Protein AF-D1VXK3-F1 (afdb_monomer_lite)

Sequence (693 aa):
MTGFVSDIRTRTFGIEIEMCNVERSKVELPEGYSWSKEENIFNTDGSSNRNFGGEVNTPPLHLCTKDLHELKDLYESMVNAGGKLKWSIDTHVHIYAGDLSVEQLRKVFLFFYVCYPYFKKYAHISDCDELTFNCQPLPAEKYYKGVLNAKTFDDIRELFTNQSKEGFIRHAVNISALFKTKTIEFRMFHATDDFYKAMNCVYSAYRIFYYAVNHDLSDFKNISSYKDFKAVTKLKYNVPKELVPLLYQGNPYSAIETFMTNPLPYNSKQASALYEAVKKNGYKEISIVNGFMYYYELFFYEKLCVSIYSQDPYCHLLYLIANGFTTLTYKNKLAWLEYYNDKTIKRQFSLALYAASLQKFFMSKSARNHAIFEALKVKAKESIEKTEKANDRLLRMLTTCEYHVGTLQDAINCKQVIFFNYGKDKKQKRTFKLIQENSDLDMDFSVSKNEYYDLVESLPNETFFYFISNSPFLSNMYKLAMFKTSAGDRRSAGRFLYCNKPSATSEVSTFYKGNHIEVNEIVPPDDLEINNPKNLKVVRVSPDYLYCLQKKYINKVDMVSRCTYAFVVMYDKYTLGGFGFTLPQHKGYDLFQLTDFCTNNAIPRLSKLILFCIQTSVVQKELSRRMHKLVEKVISCAYTHKPVSMKYRGVYTKVKDHCTSSYLAYEGMLGKFSNNKEVIDKYQSLLKNGQRK

Foldseek 3Di:
DDLAPPDLQPWWKKKKAWWWFQQPVQADQPPQKDWDPPDWDQHLLRDTDDRTTGIIIHDTDGPDPVRLVNLLSRLVSRVVSPTDFAQLDFMKMWIAALPPDLQLLLLLVLLCQLCVVLLCVQQVQDPLQQLAPLRAHRPDPQLNVQSVPDPDPVSNLVSQADPDPVRGRQHCFRSNVCVPPNTTMRGSHGHDSDSVLSVLVNLLCSLSSNLRSRDDSVVSNPQPDSVSVCVSSVRDDGHDHRGFHFQQQAFSLDPVRRRGHAFDDDDLVLLVLVLVVCVVVVAQEEEEEDNDPCPSVLSCLVRHAYEYADQQVLSVVLLCLLQVVDAKQFADPCNLLNVQCPRDSLLRSLSLVVLLVLLVLVVDPDPVSVVVNVVCSVCVNVSSVVSSVVCPSVSVSSNPHNYHHDDPVVCLVPHAHYEYTDYDPPSSVSSSVVRVVGIPDDDDRDGDGYRRVCVLVPRPPSHKYKYKHQDPPNVQWDFSEFEDDLLPPPRGPTITITINDDDPDDYHYDDDPRVPPDQPADADAQPDDDQDQVQKDKDWDALVNLLVVCVVAVPRDNDADRAPTWIWIGGNRHTFWIWHWHQDPDPPARIETRDTGTHPHNHPLSLLLRLLVCQEPVVQVVVCVVVVHRHWKYKYKDFDQDPDDPSCPPSWDWDPVPDDNGITMTMHTHNPHHGSNVSSVVVVVVVVVVVPD

InterPro domains:
  IPR022025 Putative amidoligase enzyme [PF12224] (49-194)
  IPR054340 GNAT-like, C-terminal domain, phage-lihe [PF22559] (535-685)
  IPR055146 Phage DNA Adenine Methylase-like domain 2 [PF22556] (239-419)

pLDDT: mean 89.38, std 11.72, range [32.69, 98.62]

Radius of gyration: 30.13 Å; chains: 1; bounding box: 79×62×80 Å

Secondary structure (DSSP, 8-state):
-------GGGS-EEEEEEEEEEEGGG--PPTT-EE-SS--PPPTTS---SSEEEEEEPPPB-SSHHHHHHHHHHHHHHHHTT-B--TT-EEEEEEE-TT--HHHHHHHHHHHHHTHHHHHHHHT--HHHHHSTTSS----HHHHHHHHH--SHHHHHHHHB-SSTTSB---SEEGGGHHHHSEEEEEEEEP-S-HHHHHHHHHHHHHHHHHHHHS-HHHHHT--SHHHHHHHHT--SPPPPPPPPPTT---TT-TTTTTS-------HHHHHHHHHHHHHTT--EEEEES-TTTHHHHHHTTTSEEEEE---HHHHHHHHHHTTS----B-GGGGGGGGG----HHHHHHHHHHHHHHHHHHT---HHHHHHHHHHHHTHHHHHHHHHHHTHHHHHHHTTSEEE---HHHHHHH-SEEEE-----HHHHHHHHHHHTTBS-------PPPP-TTTTTTS-TT-EEEEEES-S--TTSEEEEEE--TT--TT---EEEEESS--S---EEE-----------BPPPTT-----TTTEEEEEE-HHHHHHHHHHH--S-S-----SEEEEEEETTEEEEEEEEES-SSTT-SEEEEEEEE-SS--TTHHHHHHHHHTBHHHHHHHHHHHTS---EEEEEE--SSSS-TTTBTTBEE-GGG--SS-EEEEEETT-BSSHHHHHHHHHHHHHHHS--

Organism: NCBI:txid679189

Structure (mmCIF, N/CA/C/O backbone):
data_AF-D1VXK3-F1
#
_entry.id   AF-D1VXK3-F1
#
loop_
_atom_site.group_PDB
_atom_site.id
_atom_site.type_symbol
_atom_site.label_atom_id
_atom_site.label_alt_id
_atom_site.label_comp_id
_atom_site.label_asym_id
_atom_site.label_entity_id
_atom_site.label_seq_id
_atom_site.pdbx_PDB_ins_code
_atom_site.Cartn_x
_atom_site.Cartn_y
_atom_site.Cartn_z
_atom_site.occupancy
_atom_site.B_iso_or_equiv
_atom_site.auth_seq_id
_atom_site.auth_comp_id
_atom_site.auth_asym_id
_atom_site.auth_atom_id
_atom_site.pdbx_PDB_model_num
ATOM 1 N N . MET A 1 1 ? 34.524 -3.530 -35.941 1.00 33.97 1 MET A N 1
ATOM 2 C CA . MET A 1 1 ? 33.715 -4.510 -36.697 1.00 33.97 1 MET A CA 1
ATOM 3 C C . MET A 1 1 ? 32.268 -4.333 -36.284 1.00 33.97 1 MET A C 1
ATOM 5 O O . MET A 1 1 ? 31.998 -4.074 -35.121 1.00 33.97 1 MET A O 1
ATOM 9 N N . THR A 1 2 ? 31.396 -4.294 -37.278 1.00 42.25 2 THR A N 1
ATOM 10 C CA . THR A 1 2 ? 30.091 -3.626 -37.330 1.00 42.25 2 THR A CA 1
ATOM 11 C C . THR A 1 2 ? 29.049 -4.225 -36.385 1.00 42.25 2 THR A C 1
ATOM 13 O O . THR A 1 2 ? 28.676 -5.383 -36.537 1.00 42.25 2 THR A O 1
ATOM 16 N N . GLY A 1 3 ? 28.562 -3.407 -35.443 1.00 52.66 3 GLY A N 1
ATOM 17 C CA . GLY A 1 3 ? 27.572 -3.733 -34.404 1.00 52.66 3 GLY A CA 1
ATOM 18 C C . GLY A 1 3 ? 26.135 -3.931 -34.897 1.00 52.66 3 GLY A C 1
ATOM 19 O O . GLY A 1 3 ? 25.198 -3.508 -34.224 1.00 52.66 3 GLY A O 1
ATOM 20 N N . PHE A 1 4 ? 25.972 -4.557 -36.061 1.00 60.94 4 PHE A N 1
ATOM 21 C CA . PHE A 1 4 ? 24.679 -4.944 -36.611 1.00 60.94 4 PHE A CA 1
ATOM 22 C C . PHE A 1 4 ? 24.301 -6.331 -36.088 1.00 60.94 4 PHE A C 1
ATOM 24 O O . PHE A 1 4 ? 25.024 -7.305 -36.301 1.00 60.94 4 PHE A O 1
ATOM 31 N N . VAL A 1 5 ? 23.165 -6.432 -35.403 1.00 70.75 5 VAL A N 1
ATOM 32 C CA . VAL A 1 5 ? 22.587 -7.725 -35.024 1.00 70.75 5 VAL A CA 1
ATOM 33 C C . VAL A 1 5 ? 21.806 -8.226 -36.234 1.00 70.75 5 VAL A C 1
ATOM 35 O O . VAL A 1 5 ? 20.740 -7.695 -36.533 1.00 70.75 5 VAL A O 1
ATOM 38 N N . SER A 1 6 ? 22.350 -9.213 -36.950 1.00 67.38 6 SER A N 1
ATOM 39 C CA . SER A 1 6 ? 21.803 -9.670 -38.235 1.00 67.38 6 SER A CA 1
ATOM 40 C C . SER A 1 6 ? 20.575 -10.568 -38.103 1.00 67.38 6 SER A C 1
ATOM 42 O O . SER A 1 6 ? 19.625 -10.397 -38.865 1.00 67.38 6 SER A O 1
ATOM 44 N N . ASP A 1 7 ? 20.544 -11.466 -37.115 1.00 80.69 7 ASP A N 1
ATOM 45 C CA . ASP A 1 7 ? 19.375 -12.297 -36.827 1.00 80.69 7 ASP A CA 1
ATOM 46 C C . ASP A 1 7 ? 19.005 -12.230 -35.348 1.00 80.69 7 ASP A C 1
ATOM 48 O O . ASP A 1 7 ? 19.736 -12.690 -34.476 1.00 80.69 7 ASP A O 1
ATOM 52 N N . ILE A 1 8 ? 17.845 -11.647 -35.060 1.00 84.12 8 ILE A N 1
ATOM 53 C CA . ILE A 1 8 ? 17.323 -11.551 -33.700 1.00 84.12 8 ILE A CA 1
ATOM 54 C C . ILE A 1 8 ? 16.773 -12.889 -33.185 1.00 84.12 8 ILE A C 1
ATOM 56 O O . ILE A 1 8 ? 16.729 -13.114 -31.978 1.00 84.12 8 ILE A O 1
ATOM 60 N N . ARG A 1 9 ? 16.378 -13.796 -34.086 1.00 79.62 9 ARG A N 1
ATOM 61 C CA . ARG A 1 9 ? 15.706 -15.062 -33.743 1.00 79.62 9 ARG A CA 1
ATOM 62 C C . ARG A 1 9 ? 16.635 -16.069 -33.068 1.00 79.62 9 ARG A C 1
ATOM 64 O O . ARG A 1 9 ? 16.156 -17.028 -32.480 1.00 79.62 9 ARG A O 1
ATOM 71 N N . THR A 1 10 ? 17.946 -15.855 -33.155 1.00 85.25 10 THR A N 1
ATOM 72 C CA . THR A 1 10 ? 18.962 -16.697 -32.510 1.00 85.25 10 THR A CA 1
ATOM 73 C C . THR A 1 10 ? 19.152 -16.362 -31.032 1.00 85.25 10 THR A C 1
ATOM 75 O O . THR A 1 10 ? 19.719 -17.169 -30.298 1.00 85.25 10 THR A O 1
ATOM 78 N N . ARG A 1 11 ? 18.674 -15.197 -30.570 1.00 91.94 11 ARG A N 1
ATOM 79 C CA . ARG A 1 11 ? 18.716 -14.825 -29.150 1.00 91.94 11 ARG A CA 1
ATOM 80 C C . ARG A 1 11 ? 17.662 -15.591 -28.372 1.00 91.94 11 ARG A C 1
ATOM 82 O O . ARG A 1 11 ? 16.540 -15.750 -28.850 1.00 91.94 11 ARG A O 1
ATOM 89 N N . THR A 1 12 ? 18.001 -15.973 -27.150 1.00 96.38 12 THR A N 1
ATOM 90 C CA . THR A 1 12 ? 17.040 -16.526 -26.199 1.00 96.38 12 THR A CA 1
ATOM 91 C C . THR A 1 12 ? 16.201 -15.432 -25.550 1.00 96.38 12 THR A C 1
ATOM 93 O O . THR A 1 12 ? 16.617 -14.266 -25.456 1.00 96.38 12 THR A O 1
ATOM 96 N N . PHE A 1 13 ? 15.026 -15.830 -25.076 1.00 97.50 13 PHE A N 1
ATOM 97 C CA . PHE A 1 13 ? 14.182 -15.024 -24.209 1.00 97.50 13 PHE A CA 1
ATOM 98 C C . PHE A 1 13 ? 13.875 -15.769 -22.908 1.00 97.50 13 PHE A C 1
ATOM 100 O O . PHE A 1 13 ? 14.015 -16.981 -22.835 1.00 97.50 13 PHE A O 1
ATOM 107 N N . GLY A 1 14 ? 13.470 -15.047 -21.875 1.00 97.31 14 GLY A N 1
ATOM 108 C CA . GLY A 1 14 ? 12.877 -15.610 -20.666 1.00 97.31 14 GLY A CA 1
ATOM 109 C C . GLY A 1 14 ? 11.604 -14.848 -20.329 1.00 97.31 14 GLY A C 1
ATOM 110 O O . GLY A 1 14 ? 11.419 -13.723 -20.804 1.00 97.31 14 GLY A O 1
ATOM 111 N N . ILE A 1 15 ? 10.730 -15.449 -19.535 1.00 96.94 15 ILE A N 1
ATOM 112 C CA . ILE A 1 15 ? 9.504 -14.806 -19.068 1.00 96.94 15 ILE A CA 1
ATOM 113 C C . ILE A 1 15 ? 9.341 -15.022 -17.562 1.00 96.94 15 ILE A C 1
ATOM 115 O O . ILE A 1 15 ? 9.634 -16.098 -17.040 1.00 96.94 15 ILE A O 1
ATOM 119 N N . GLU A 1 16 ? 8.914 -13.974 -16.869 1.00 96.12 16 GLU A N 1
ATOM 120 C CA . GLU A 1 16 ? 8.480 -14.036 -15.473 1.00 96.12 16 GLU A CA 1
ATOM 121 C C . GLU A 1 16 ? 6.945 -13.963 -15.494 1.00 96.12 16 GLU A C 1
ATOM 123 O O . GLU A 1 16 ? 6.368 -13.010 -16.033 1.00 96.12 16 GLU A O 1
ATOM 128 N N . ILE A 1 17 ? 6.286 -15.023 -15.012 1.00 95.50 17 ILE A N 1
ATOM 129 C CA . ILE A 1 17 ? 4.828 -15.203 -15.074 1.00 95.50 17 ILE A CA 1
ATOM 130 C C . ILE A 1 17 ? 4.257 -15.071 -13.671 1.00 95.50 17 ILE A C 1
ATOM 132 O O . ILE A 1 17 ? 4.418 -15.959 -12.832 1.00 95.50 17 ILE A O 1
ATOM 136 N N . GLU A 1 18 ? 3.548 -13.978 -13.428 1.00 94.44 18 GLU A N 1
ATOM 137 C CA . GLU A 1 18 ? 2.942 -13.678 -12.139 1.00 94.44 18 GLU A CA 1
ATOM 138 C C . GLU A 1 18 ? 1.441 -14.000 -12.134 1.00 94.44 18 GLU A C 1
ATOM 140 O O . GLU A 1 18 ? 0.684 -13.535 -12.987 1.00 94.44 18 GLU A O 1
ATOM 145 N N . MET A 1 19 ? 0.976 -14.767 -11.141 1.00 94.75 19 MET A N 1
ATOM 146 C CA . MET A 1 19 ? -0.455 -15.020 -10.930 1.00 94.75 19 MET A CA 1
ATOM 147 C C . MET A 1 19 ? -0.826 -15.066 -9.444 1.00 94.75 19 MET A C 1
ATOM 149 O O . MET A 1 19 ? -0.065 -15.504 -8.577 1.00 94.75 19 MET A O 1
ATOM 153 N N . CYS A 1 20 ? -2.048 -14.635 -9.145 1.00 94.56 20 CYS A N 1
ATOM 154 C CA . CYS A 1 20 ? -2.674 -14.725 -7.828 1.00 94.56 20 CYS A CA 1
ATOM 155 C C . CYS A 1 20 ? -3.432 -16.043 -7.679 1.00 94.56 20 CYS A C 1
ATOM 157 O O . CYS A 1 20 ? -3.811 -16.648 -8.675 1.00 94.56 20 CYS A O 1
ATOM 159 N N . ASN A 1 21 ? -3.707 -16.457 -6.442 1.00 94.56 21 ASN A N 1
ATOM 160 C CA . ASN A 1 21 ? -4.562 -17.595 -6.079 1.00 94.56 21 ASN A CA 1
ATOM 161 C C . ASN A 1 21 ? -4.109 -18.976 -6.581 1.00 94.56 21 ASN A C 1
ATOM 163 O O . ASN A 1 21 ? -4.690 -19.967 -6.154 1.00 94.56 21 ASN A O 1
ATOM 167 N N . VAL A 1 22 ? -3.070 -19.061 -7.416 1.00 95.12 22 VAL A N 1
ATOM 168 C CA . VAL A 1 22 ? -2.519 -20.324 -7.921 1.00 95.12 22 VAL A CA 1
ATOM 169 C C . VAL A 1 22 ? -2.085 -21.204 -6.762 1.00 95.12 22 VAL A C 1
ATOM 171 O O . VAL A 1 22 ? -1.188 -20.824 -6.009 1.00 95.12 22 VAL A O 1
ATOM 174 N N . GLU A 1 23 ? -2.671 -22.387 -6.633 1.00 95.94 23 GLU A N 1
ATOM 175 C CA . GLU A 1 23 ? -2.219 -23.380 -5.666 1.00 95.94 23 GLU A CA 1
ATOM 176 C C . GLU A 1 23 ? -0.917 -24.021 -6.160 1.00 95.94 23 GLU A C 1
ATOM 178 O O . GLU A 1 23 ? -0.921 -24.869 -7.051 1.00 95.94 23 GLU A O 1
ATOM 183 N N . ARG A 1 24 ? 0.222 -23.617 -5.584 1.00 94.56 24 ARG A N 1
ATOM 184 C CA . ARG A 1 24 ? 1.554 -23.969 -6.110 1.00 94.56 24 ARG A CA 1
ATOM 185 C C . ARG A 1 24 ? 1.798 -25.475 -6.209 1.00 94.56 24 ARG A C 1
ATOM 187 O O . ARG A 1 24 ? 2.534 -25.903 -7.086 1.00 94.56 24 ARG A O 1
ATOM 194 N N . SER A 1 25 ? 1.195 -26.268 -5.322 1.00 95.44 25 SER A N 1
ATOM 195 C CA . SER A 1 25 ? 1.302 -27.734 -5.317 1.00 95.44 25 SER A CA 1
ATOM 196 C C . SER A 1 25 ? 0.573 -28.419 -6.472 1.00 95.44 25 SER A C 1
ATOM 198 O O . SER A 1 25 ? 0.797 -29.604 -6.688 1.00 95.44 25 SER A O 1
ATOM 200 N N . LYS A 1 26 ? -0.302 -27.702 -7.185 1.00 97.19 26 LYS A N 1
ATOM 201 C CA . LYS A 1 26 ? -1.046 -28.208 -8.346 1.00 97.19 26 LYS A CA 1
ATOM 202 C C . LYS A 1 26 ? -0.445 -27.775 -9.682 1.00 97.19 26 LYS A C 1
ATOM 204 O O . LYS A 1 26 ? -0.967 -28.162 -10.719 1.00 97.19 26 LYS A O 1
ATOM 209 N N . VAL A 1 27 ? 0.614 -26.965 -9.661 1.00 96.62 27 VAL A N 1
ATOM 210 C CA . VAL A 1 27 ? 1.296 -26.520 -10.877 1.00 96.62 27 VAL A CA 1
ATOM 211 C C . VAL A 1 27 ? 2.404 -27.499 -11.220 1.00 96.62 27 VAL A C 1
ATOM 213 O O . VAL A 1 27 ? 3.293 -27.760 -10.406 1.00 96.62 27 VAL A O 1
ATOM 216 N N . GLU A 1 28 ? 2.371 -27.991 -12.448 1.00 93.06 28 GLU A N 1
ATOM 217 C CA . GLU A 1 28 ? 3.435 -28.798 -13.026 1.00 93.06 28 GLU A CA 1
ATOM 218 C C . GLU A 1 28 ? 4.490 -27.856 -13.611 1.00 93.06 28 GLU A C 1
ATOM 220 O O . GLU A 1 28 ? 4.213 -27.077 -14.520 1.00 93.06 28 GLU A O 1
ATOM 225 N N . LEU A 1 29 ? 5.700 -27.880 -13.045 1.00 94.81 29 LEU A N 1
ATOM 226 C CA . LEU A 1 29 ? 6.818 -27.079 -13.539 1.00 94.81 29 LEU A CA 1
ATOM 227 C C . LEU A 1 29 ? 7.690 -27.929 -14.472 1.00 94.81 29 LEU A C 1
ATOM 229 O O . LEU A 1 29 ? 8.234 -28.936 -14.007 1.00 94.81 29 LEU A O 1
ATOM 233 N N . PRO A 1 30 ? 7.873 -27.526 -15.743 1.00 93.31 30 PRO A N 1
ATOM 234 C CA . PRO A 1 30 ? 8.822 -28.182 -16.635 1.00 93.31 30 PRO A CA 1
ATOM 235 C C . PRO A 1 30 ? 10.271 -28.059 -16.138 1.00 93.31 30 PRO A C 1
ATOM 237 O O . PRO A 1 30 ? 10.593 -27.260 -15.250 1.00 93.31 30 PRO A O 1
ATOM 240 N N . GLU A 1 31 ? 11.177 -28.841 -16.727 1.00 92.38 31 GLU A N 1
ATOM 241 C CA . GLU A 1 31 ? 12.593 -28.825 -16.354 1.00 92.38 31 GLU A CA 1
ATOM 242 C C . GLU A 1 31 ? 13.203 -27.419 -16.509 1.00 92.38 31 GLU A C 1
ATOM 244 O O . GLU A 1 31 ? 13.047 -26.751 -17.528 1.00 92.38 31 GLU A O 1
ATOM 249 N N . GLY A 1 32 ? 13.907 -26.949 -15.475 1.00 93.44 32 GLY A N 1
ATOM 250 C CA . GLY A 1 32 ? 14.551 -25.631 -15.461 1.00 93.44 32 GLY A CA 1
ATOM 251 C C . GLY A 1 32 ? 13.641 -24.461 -15.068 1.00 93.44 32 GLY A C 1
ATOM 252 O O . GLY A 1 32 ? 14.158 -23.383 -14.769 1.00 93.44 32 GLY A O 1
ATOM 253 N N . TYR A 1 33 ? 12.323 -24.659 -14.996 1.00 96.75 33 TYR A N 1
ATOM 254 C CA . TYR A 1 33 ? 11.388 -23.657 -14.482 1.00 96.75 33 TYR A CA 1
ATOM 255 C C . TYR A 1 33 ? 11.409 -23.647 -12.954 1.00 96.75 33 TYR A C 1
ATOM 257 O O . TYR A 1 33 ? 11.640 -24.668 -12.300 1.00 96.75 33 TYR A O 1
ATOM 265 N N . SER A 1 34 ? 11.164 -22.485 -12.347 1.00 95.56 34 SER A N 1
ATOM 266 C CA . SER A 1 34 ? 11.146 -22.392 -10.886 1.00 95.56 34 SER A CA 1
ATOM 267 C C . SER A 1 34 ? 10.248 -21.284 -10.362 1.00 95.56 34 SER A C 1
ATOM 269 O O . SER A 1 34 ? 10.124 -20.223 -10.963 1.00 95.56 34 SER A O 1
ATOM 271 N N . TRP A 1 35 ? 9.660 -21.516 -9.188 1.00 94.62 35 TRP A N 1
ATOM 272 C CA . TRP A 1 35 ? 9.027 -20.450 -8.419 1.00 94.62 35 TRP A CA 1
ATOM 273 C C . TRP A 1 35 ? 10.078 -19.459 -7.919 1.00 94.62 35 TRP A C 1
ATOM 275 O O . TRP A 1 35 ? 11.077 -19.851 -7.301 1.00 94.62 35 TRP A O 1
ATOM 285 N N . SER A 1 36 ? 9.800 -18.172 -8.093 1.00 90.75 36 SER A N 1
ATOM 286 C CA . SER A 1 36 ? 10.584 -17.097 -7.502 1.00 90.75 36 SER A CA 1
ATOM 287 C C . SER A 1 36 ? 10.645 -17.236 -5.981 1.00 90.75 36 SER A C 1
ATOM 289 O O . SER A 1 36 ? 9.646 -17.493 -5.297 1.00 90.75 36 SER A O 1
ATOM 291 N N . LYS A 1 37 ? 11.854 -17.081 -5.436 1.00 85.31 37 LYS A N 1
ATOM 292 C CA . LYS A 1 37 ? 12.107 -17.094 -3.985 1.00 85.31 37 LYS A CA 1
ATOM 293 C C . LYS A 1 37 ? 11.997 -15.702 -3.370 1.00 85.31 37 LYS A C 1
ATOM 295 O O . LYS A 1 37 ? 11.942 -15.585 -2.145 1.00 85.31 37 LYS A O 1
ATOM 300 N N . GLU A 1 38 ? 12.023 -14.669 -4.205 1.00 79.69 38 GLU A N 1
ATOM 301 C CA . GLU A 1 38 ? 12.121 -13.275 -3.779 1.00 79.69 38 GLU A CA 1
ATOM 302 C C . GLU A 1 38 ? 10.772 -12.563 -3.799 1.00 79.69 38 GLU A C 1
ATOM 304 O O . GLU A 1 38 ? 10.562 -11.671 -2.964 1.00 79.69 38 GLU A O 1
ATOM 309 N N . GLU A 1 39 ? 9.882 -12.991 -4.698 1.00 80.81 39 GLU A N 1
ATOM 310 C CA . GLU A 1 39 ? 8.593 -12.357 -4.933 1.00 80.81 39 GLU A CA 1
ATOM 311 C C . GLU A 1 39 ? 7.473 -12.910 -4.055 1.00 80.81 39 GLU A C 1
ATOM 313 O O . GLU A 1 39 ? 7.339 -14.113 -3.800 1.00 80.81 39 GLU A O 1
ATOM 318 N N . ASN A 1 40 ? 6.647 -11.984 -3.569 1.00 81.25 40 ASN A N 1
ATOM 319 C CA . ASN A 1 40 ? 5.506 -12.286 -2.722 1.00 81.25 40 ASN A CA 1
ATOM 320 C C . ASN A 1 40 ? 4.253 -11.596 -3.260 1.00 81.25 40 ASN A C 1
ATOM 322 O O . ASN A 1 40 ? 4.042 -10.403 -3.038 1.00 81.25 40 ASN A O 1
ATOM 326 N N . ILE A 1 41 ? 3.406 -12.373 -3.930 1.00 87.69 41 ILE A N 1
ATOM 327 C CA . ILE A 1 41 ? 2.181 -11.884 -4.557 1.00 87.69 41 ILE A CA 1
ATOM 328 C C . ILE A 1 41 ? 1.017 -11.979 -3.567 1.00 87.69 41 ILE A C 1
ATOM 330 O O . ILE A 1 41 ? 0.766 -13.021 -2.961 1.00 87.69 41 ILE A O 1
ATOM 334 N N . PHE A 1 42 ? 0.285 -10.876 -3.404 1.00 89.00 42 PHE A N 1
ATOM 335 C CA . PHE A 1 42 ? -0.980 -10.874 -2.667 1.00 89.00 42 PHE A CA 1
ATOM 336 C C . PHE A 1 42 ? -2.111 -11.430 -3.535 1.00 89.00 42 PHE A C 1
ATOM 338 O O . PHE A 1 42 ? -2.331 -10.938 -4.639 1.00 89.00 42 PHE A O 1
ATOM 345 N N . ASN A 1 43 ? -2.854 -12.388 -2.995 1.00 91.81 43 ASN A N 1
ATOM 346 C CA . ASN A 1 43 ? -4.036 -13.001 -3.591 1.00 91.81 43 ASN A CA 1
ATOM 347 C C . ASN A 1 43 ? -5.196 -12.012 -3.735 1.00 91.81 43 ASN A C 1
ATOM 349 O O . ASN A 1 43 ? -5.210 -10.944 -3.119 1.00 91.81 43 ASN A O 1
ATOM 353 N N . THR A 1 44 ? -6.212 -12.383 -4.512 1.00 92.12 44 THR A N 1
ATOM 354 C CA . THR A 1 44 ? -7.374 -11.519 -4.786 1.00 92.12 44 THR A CA 1
ATOM 355 C C . THR A 1 44 ? -8.210 -11.222 -3.540 1.00 92.12 44 THR A C 1
ATOM 357 O O . THR A 1 44 ? -8.911 -10.221 -3.528 1.00 92.12 44 THR A O 1
ATOM 360 N N . ASP A 1 45 ? -8.089 -12.018 -2.473 1.00 88.38 45 ASP A N 1
ATOM 361 C CA . ASP A 1 45 ? -8.699 -11.799 -1.148 1.00 88.38 45 ASP A CA 1
ATOM 362 C C . ASP A 1 45 ? -7.835 -10.916 -0.209 1.00 88.38 45 ASP A C 1
ATOM 364 O O . ASP A 1 45 ? -8.148 -10.727 0.973 1.00 88.38 45 ASP A O 1
ATOM 368 N N . GLY A 1 46 ? -6.706 -10.397 -0.708 1.00 87.38 46 GLY A N 1
ATOM 369 C CA . GLY A 1 46 ? -5.728 -9.613 0.050 1.00 87.38 46 GLY A CA 1
ATOM 370 C C . GLY A 1 46 ? -4.827 -10.444 0.974 1.00 87.38 46 GLY A C 1
ATOM 371 O O . GLY A 1 46 ? -4.050 -9.880 1.750 1.00 87.38 46 GLY A O 1
ATOM 372 N N . SER A 1 47 ? -4.915 -11.778 0.946 1.00 86.50 47 SER A N 1
ATOM 373 C CA . SER A 1 47 ? -4.003 -12.658 1.683 1.00 86.50 47 SER A CA 1
ATOM 374 C C . SER A 1 47 ? -2.669 -12.836 0.953 1.00 86.50 47 SER A C 1
ATOM 376 O O . SER A 1 47 ? -2.557 -12.629 -0.247 1.00 86.50 47 SER A O 1
ATOM 378 N N . SER A 1 48 ? -1.631 -13.237 1.681 1.00 85.50 48 SER A N 1
ATOM 379 C CA . SER A 1 48 ? -0.343 -13.637 1.111 1.00 85.50 48 SER A CA 1
ATOM 380 C C . SER A 1 48 ? 0.187 -14.802 1.941 1.00 85.50 48 SER A C 1
ATOM 382 O O . SER A 1 48 ? 0.187 -14.748 3.177 1.00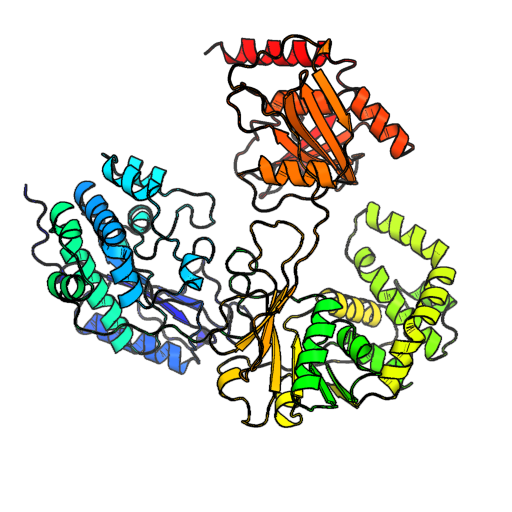 85.50 48 SER A O 1
ATOM 384 N N . ASN A 1 49 ? 0.555 -15.891 1.271 1.00 84.12 49 ASN A N 1
ATOM 385 C CA . ASN A 1 49 ? 1.106 -17.090 1.890 1.00 84.12 49 ASN A CA 1
ATOM 386 C C . ASN A 1 49 ? 1.955 -17.865 0.864 1.00 84.12 49 ASN A C 1
ATOM 388 O O . ASN A 1 49 ? 1.991 -17.511 -0.306 1.00 84.12 49 ASN A O 1
ATOM 392 N N . ARG A 1 50 ? 2.666 -18.909 1.307 1.00 84.06 50 ARG A N 1
ATOM 393 C CA . ARG A 1 50 ? 3.583 -19.674 0.440 1.00 84.06 50 ARG A CA 1
ATOM 394 C C . ARG A 1 50 ? 2.903 -20.741 -0.420 1.00 84.06 50 ARG A C 1
ATOM 396 O O . ARG A 1 50 ? 3.554 -21.271 -1.310 1.00 84.06 50 ARG A O 1
ATOM 403 N N . ASN A 1 51 ? 1.644 -21.065 -0.139 1.00 90.31 51 ASN A N 1
ATOM 404 C CA . ASN A 1 51 ? 0.913 -22.122 -0.835 1.00 90.31 51 ASN A CA 1
ATOM 405 C C . ASN A 1 51 ? 0.151 -21.575 -2.048 1.00 90.31 51 ASN A C 1
ATOM 407 O O . ASN A 1 51 ? -0.083 -22.320 -2.993 1.00 90.31 51 ASN A O 1
ATOM 411 N N . PHE A 1 52 ? -0.219 -20.289 -2.021 1.00 92.50 52 PHE A N 1
ATOM 412 C CA . PHE A 1 52 ? -1.066 -19.650 -3.023 1.00 92.50 52 PHE A CA 1
ATOM 413 C C . PHE A 1 52 ? -0.426 -18.401 -3.632 1.00 92.50 52 PHE A C 1
ATOM 415 O O . PHE A 1 52 ? 0.092 -17.562 -2.893 1.00 92.50 52 PHE A O 1
ATOM 422 N N . GLY A 1 53 ? -0.543 -18.266 -4.956 1.00 93.12 53 GLY A N 1
ATOM 423 C CA . GLY A 1 53 ? -0.004 -17.163 -5.754 1.00 93.12 53 GLY A CA 1
ATOM 424 C C . GLY A 1 53 ? 1.522 -17.205 -5.882 1.00 93.12 53 GLY A C 1
ATOM 425 O O . GLY A 1 53 ? 2.211 -17.830 -5.071 1.00 93.12 53 GLY A O 1
ATOM 426 N N . GLY A 1 54 ? 2.086 -16.537 -6.884 1.00 92.56 54 GLY A N 1
ATOM 427 C CA . GLY A 1 54 ? 3.537 -16.459 -7.069 1.00 92.56 54 GLY A CA 1
ATOM 428 C C . GLY A 1 54 ? 3.968 -16.128 -8.492 1.00 92.56 54 GLY A C 1
ATOM 429 O O . GLY A 1 54 ? 3.143 -16.028 -9.396 1.00 92.56 54 GLY A O 1
ATOM 430 N N . GLU A 1 55 ? 5.279 -15.986 -8.648 1.00 94.94 55 GLU A N 1
ATOM 431 C CA . GLU A 1 55 ? 5.961 -15.789 -9.924 1.00 94.94 55 GLU A CA 1
ATOM 432 C C . GLU A 1 55 ? 6.679 -17.083 -10.321 1.00 94.94 55 GLU A C 1
ATOM 434 O O . GLU A 1 55 ? 7.416 -17.651 -9.504 1.00 94.94 55 GLU A O 1
ATOM 439 N N . VAL A 1 56 ? 6.469 -17.547 -11.553 1.00 95.75 56 VAL A N 1
ATOM 440 C CA . VAL A 1 56 ? 7.264 -18.614 -12.173 1.00 95.75 56 VAL A CA 1
ATOM 441 C C . VAL A 1 56 ? 8.249 -17.990 -13.155 1.00 95.75 56 VAL A C 1
ATOM 443 O O . VAL A 1 56 ? 7.849 -17.243 -14.044 1.00 95.75 56 VAL A O 1
ATOM 446 N N . ASN A 1 57 ? 9.520 -18.358 -13.019 1.00 95.88 57 ASN A N 1
ATOM 447 C CA . ASN A 1 57 ? 10.602 -17.934 -13.898 1.00 95.88 57 ASN A CA 1
ATOM 448 C C . ASN A 1 57 ? 10.995 -19.076 -14.828 1.00 95.88 57 ASN A C 1
ATOM 450 O O . ASN A 1 57 ? 11.212 -20.208 -14.376 1.00 95.88 57 ASN A O 1
ATOM 454 N N . THR A 1 58 ? 11.098 -18.772 -16.119 1.00 96.88 58 THR A N 1
ATOM 455 C CA . THR A 1 58 ? 11.502 -19.752 -17.132 1.00 96.88 58 THR A CA 1
ATOM 456 C C . THR A 1 58 ? 13.023 -19.849 -17.248 1.00 96.88 58 THR A C 1
ATOM 458 O O . THR A 1 58 ? 13.732 -18.874 -16.972 1.00 96.88 58 THR A O 1
ATOM 461 N N . PRO A 1 59 ? 13.560 -20.984 -17.729 1.00 95.75 59 PRO A N 1
ATOM 462 C CA . PRO A 1 59 ? 14.914 -21.005 -18.269 1.00 95.75 59 PRO A CA 1
ATOM 463 C C . PRO A 1 59 ? 14.998 -20.117 -19.530 1.00 95.75 59 PRO A C 1
ATOM 465 O O . PRO A 1 59 ? 13.975 -19.620 -20.014 1.00 95.75 59 PRO A O 1
ATOM 468 N N . PRO A 1 60 ? 16.198 -19.886 -20.090 1.00 96.31 60 PRO A N 1
ATOM 469 C CA . PRO A 1 60 ? 16.325 -19.304 -21.422 1.00 96.31 60 PRO A CA 1
ATOM 470 C C . PRO A 1 60 ? 15.637 -20.190 -22.471 1.00 96.31 60 PRO A C 1
ATOM 472 O O . PRO A 1 60 ? 15.982 -21.358 -22.616 1.00 96.31 60 PRO A O 1
ATOM 475 N N . LEU A 1 61 ? 14.694 -19.611 -23.208 1.00 96.81 61 LEU A N 1
ATOM 476 C CA . LEU A 1 61 ? 13.869 -20.252 -24.229 1.00 96.81 61 LEU A CA 1
ATOM 477 C C . LEU A 1 61 ? 14.237 -19.760 -25.632 1.00 96.81 61 LEU A C 1
ATOM 479 O O . LEU A 1 61 ? 14.712 -18.635 -25.825 1.00 96.81 61 LEU A O 1
ATOM 483 N N . HIS A 1 62 ? 13.944 -20.586 -26.629 1.00 95.25 62 HIS A N 1
ATOM 484 C CA . HIS A 1 62 ? 14.032 -20.284 -28.050 1.00 95.25 62 HIS A CA 1
ATOM 485 C C . HIS A 1 62 ? 12.640 -20.181 -28.679 1.00 95.25 62 HIS A C 1
ATOM 487 O O . HIS A 1 62 ? 11.669 -20.779 -28.226 1.00 95.25 62 HIS A O 1
ATOM 493 N N . LEU A 1 63 ? 12.536 -19.453 -29.795 1.00 93.06 63 LEU A N 1
ATOM 494 C CA . LEU A 1 63 ? 11.324 -19.430 -30.623 1.00 93.06 63 LEU A CA 1
ATOM 495 C C . LEU A 1 63 ? 11.203 -20.723 -31.452 1.00 93.06 63 LEU A C 1
ATOM 497 O O . LEU A 1 63 ? 11.164 -20.683 -32.683 1.00 93.06 63 LEU A O 1
ATOM 501 N N . CYS A 1 64 ? 11.186 -21.870 -30.775 1.00 92.94 64 CYS A N 1
ATOM 502 C CA . CYS A 1 64 ? 11.036 -23.195 -31.362 1.00 92.94 64 CYS A CA 1
ATOM 503 C C . CYS A 1 64 ? 9.791 -23.900 -30.805 1.00 92.94 64 CYS A C 1
ATOM 505 O O . CYS A 1 64 ? 9.306 -23.573 -29.726 1.00 92.94 64 CYS A O 1
ATOM 507 N N . THR A 1 65 ? 9.257 -24.872 -31.544 1.00 93.06 65 THR A N 1
ATOM 508 C CA . THR A 1 65 ? 7.999 -25.547 -31.185 1.00 93.06 65 THR A CA 1
ATOM 509 C C . THR A 1 65 ? 8.031 -26.182 -29.796 1.00 93.06 65 THR A C 1
ATOM 511 O O . THR A 1 65 ? 7.034 -26.107 -29.088 1.00 93.06 65 THR A O 1
ATOM 514 N N . LYS A 1 66 ? 9.167 -26.771 -29.397 1.00 94.44 66 LYS A N 1
ATOM 515 C CA . LYS A 1 66 ? 9.318 -27.441 -28.100 1.00 94.44 66 LYS A CA 1
ATOM 516 C C . LYS A 1 66 ? 9.092 -26.464 -26.941 1.00 94.44 66 LYS A C 1
ATOM 518 O O . LYS A 1 66 ? 8.146 -26.636 -26.182 1.00 94.44 66 LYS A O 1
ATOM 523 N N . ASP A 1 67 ? 9.906 -25.415 -26.868 1.00 95.62 67 ASP A N 1
ATOM 524 C CA . ASP A 1 67 ? 9.866 -24.439 -25.772 1.00 95.62 67 ASP A CA 1
ATOM 525 C C . ASP A 1 67 ? 8.523 -23.693 -25.718 1.00 95.62 67 ASP A C 1
ATOM 527 O O . ASP A 1 67 ? 8.020 -23.358 -24.648 1.00 95.62 67 ASP A O 1
ATOM 531 N N . LEU A 1 68 ? 7.908 -23.449 -26.882 1.00 95.94 68 LEU A N 1
ATOM 532 C CA . LEU A 1 68 ? 6.595 -22.809 -26.963 1.00 95.94 68 LEU A CA 1
ATOM 533 C C . LEU A 1 68 ? 5.460 -23.714 -26.469 1.00 95.94 68 LEU A C 1
ATOM 535 O O . LEU A 1 68 ? 4.509 -23.200 -25.885 1.00 95.94 68 LEU A O 1
ATOM 539 N N . HIS A 1 69 ? 5.540 -25.030 -26.689 1.00 95.75 69 HIS A N 1
ATOM 540 C CA . HIS A 1 69 ? 4.582 -25.975 -26.112 1.00 95.75 69 HIS A CA 1
ATOM 541 C C . HIS A 1 69 ? 4.748 -26.073 -24.594 1.00 95.75 69 HIS A C 1
ATOM 543 O O . HIS A 1 69 ? 3.765 -25.890 -23.888 1.00 95.75 69 HIS A O 1
ATOM 549 N N . GLU A 1 70 ? 5.977 -26.225 -24.087 1.00 95.81 70 GLU A N 1
ATOM 550 C CA . GLU A 1 70 ? 6.233 -26.264 -22.636 1.00 95.81 70 GLU A CA 1
ATOM 551 C C . GLU A 1 70 ? 5.743 -24.987 -21.932 1.00 95.81 70 GLU A C 1
ATOM 553 O O . GLU A 1 70 ? 5.130 -25.043 -20.865 1.00 95.81 70 GLU A O 1
ATOM 558 N N . LEU A 1 71 ? 5.951 -23.820 -22.554 1.00 96.56 71 LEU A N 1
ATOM 559 C CA . LEU A 1 71 ? 5.436 -22.555 -22.032 1.00 96.56 71 LEU A CA 1
ATOM 560 C C . LEU A 1 71 ? 3.899 -22.498 -22.047 1.00 96.56 71 LEU A C 1
ATOM 562 O O . LEU A 1 71 ? 3.309 -22.005 -21.089 1.00 96.56 71 LEU A O 1
ATOM 566 N N . LYS A 1 72 ? 3.246 -22.989 -23.105 1.00 97.25 72 LYS A N 1
ATOM 567 C CA . LYS A 1 72 ? 1.779 -23.046 -23.187 1.00 97.25 72 LYS A CA 1
ATOM 568 C C . LYS A 1 72 ? 1.193 -23.956 -22.110 1.00 97.25 72 LYS A C 1
ATOM 570 O O . LYS A 1 72 ? 0.263 -23.539 -21.422 1.00 97.25 72 LYS A O 1
ATOM 575 N N . ASP A 1 73 ? 1.779 -25.133 -21.924 1.00 96.44 73 ASP A N 1
ATOM 576 C CA . ASP A 1 73 ? 1.354 -26.109 -20.919 1.00 96.44 73 ASP A CA 1
ATOM 577 C C . ASP A 1 73 ? 1.493 -25.538 -19.498 1.00 96.44 73 ASP A C 1
ATOM 579 O O . ASP A 1 73 ? 0.605 -25.718 -18.664 1.00 96.44 73 ASP A O 1
ATOM 583 N N . LEU A 1 74 ? 2.549 -24.758 -19.230 1.00 96.69 74 LEU A N 1
ATOM 584 C CA . LEU A 1 74 ? 2.701 -24.053 -17.956 1.00 96.69 74 LEU A CA 1
ATOM 585 C C . LEU A 1 74 ? 1.576 -23.037 -17.710 1.00 96.69 74 LEU A C 1
ATOM 587 O O . LEU A 1 74 ? 1.015 -23.011 -16.613 1.00 96.69 74 LEU A O 1
ATOM 591 N N . TYR A 1 75 ? 1.238 -22.203 -18.702 1.00 96.88 75 TYR A N 1
ATOM 592 C CA . TYR A 1 75 ? 0.130 -21.246 -18.577 1.00 96.88 75 TYR A CA 1
ATOM 593 C C . TYR A 1 75 ? -1.185 -21.966 -18.254 1.00 96.88 75 TYR A C 1
ATOM 595 O O . TYR A 1 75 ? -1.890 -21.578 -17.321 1.00 96.88 75 TYR A O 1
ATOM 603 N N . GLU A 1 76 ? -1.480 -23.052 -18.971 1.00 96.31 76 GLU A N 1
ATOM 604 C CA . GLU A 1 76 ? -2.665 -23.881 -18.730 1.00 96.31 76 GLU A CA 1
ATOM 605 C C . GLU A 1 76 ? -2.639 -24.509 -17.329 1.00 96.31 76 GLU A C 1
ATOM 607 O O . GLU A 1 76 ? -3.640 -24.455 -16.614 1.00 96.31 76 GLU A O 1
ATOM 612 N N . SER A 1 77 ? -1.489 -25.027 -16.884 1.00 97.00 77 SER A N 1
ATOM 613 C CA . SER A 1 77 ? -1.310 -25.595 -15.543 1.00 97.00 77 SER A CA 1
ATOM 614 C C . SER A 1 77 ? -1.565 -24.561 -14.439 1.00 97.00 77 SER A C 1
ATOM 616 O O . SER A 1 77 ? -2.309 -24.830 -13.493 1.00 97.00 77 SER A O 1
ATOM 618 N N . MET A 1 78 ? -1.031 -23.342 -14.575 1.00 96.88 78 MET A N 1
ATOM 619 C CA . MET A 1 78 ? -1.249 -22.262 -13.604 1.00 96.88 78 MET A CA 1
ATOM 620 C C . MET A 1 78 ? -2.717 -21.812 -13.545 1.00 96.88 78 MET A C 1
ATOM 622 O O . MET A 1 78 ? -3.245 -21.584 -12.452 1.00 96.88 78 MET A O 1
ATOM 626 N N . VAL A 1 79 ? -3.399 -21.729 -14.692 1.00 96.38 79 VAL A N 1
ATOM 627 C CA . VAL A 1 79 ? -4.836 -21.408 -14.759 1.00 96.38 79 VAL A CA 1
ATOM 628 C C . VAL A 1 79 ? -5.674 -22.515 -14.119 1.00 96.38 79 VAL A C 1
ATOM 630 O O . VAL A 1 79 ? -6.511 -22.231 -13.260 1.00 96.38 79 VAL A O 1
ATOM 633 N N . ASN A 1 80 ? -5.405 -23.778 -14.461 1.00 97.12 80 ASN A N 1
ATOM 634 C CA . ASN A 1 80 ? -6.092 -24.946 -13.899 1.00 97.12 80 ASN A CA 1
ATOM 635 C C . ASN A 1 80 ? -5.881 -25.070 -12.381 1.00 97.12 80 ASN A C 1
ATOM 637 O O . ASN A 1 80 ? -6.773 -25.517 -11.658 1.00 97.12 80 ASN A O 1
ATOM 641 N N . ALA A 1 81 ? -4.737 -24.606 -11.876 1.00 97.06 81 ALA A N 1
ATOM 642 C CA . ALA A 1 81 ? -4.435 -24.510 -10.450 1.00 97.06 81 ALA A CA 1
ATOM 643 C C . ALA A 1 81 ? -5.094 -23.301 -9.743 1.00 97.06 81 ALA A C 1
ATOM 645 O O . ALA A 1 81 ? -4.807 -23.047 -8.571 1.00 97.06 81 ALA A O 1
ATOM 646 N N . GLY A 1 82 ? -5.984 -22.562 -10.418 1.00 95.94 82 GLY A N 1
ATOM 647 C CA . GLY A 1 82 ? -6.777 -21.471 -9.840 1.00 95.94 82 GLY A CA 1
ATOM 648 C C . GLY A 1 82 ? -6.207 -20.068 -10.059 1.00 95.94 82 GLY A C 1
ATOM 649 O O . GLY A 1 82 ? -6.603 -19.140 -9.350 1.00 95.94 82 GLY A O 1
ATOM 650 N N . GLY A 1 83 ? -5.286 -19.903 -11.011 1.00 95.62 83 GLY A N 1
ATOM 651 C CA . GLY A 1 83 ? -4.646 -18.626 -11.314 1.00 95.62 83 GLY A CA 1
ATOM 652 C C . GLY A 1 83 ? -5.613 -17.494 -11.648 1.00 95.62 83 GLY A C 1
ATOM 653 O O . GLY A 1 83 ? -6.593 -17.672 -12.371 1.00 95.62 83 GLY A O 1
ATOM 654 N N . LYS A 1 84 ? -5.331 -16.309 -11.097 1.00 95.56 84 LYS A N 1
ATOM 655 C CA . LYS A 1 84 ? -6.064 -15.059 -11.339 1.00 95.56 84 LYS A CA 1
ATOM 656 C C . LYS A 1 84 ? -5.108 -13.894 -11.569 1.00 95.56 84 LYS A C 1
ATOM 658 O O . LYS A 1 84 ? -4.023 -13.845 -10.989 1.00 95.56 84 LYS A O 1
ATOM 663 N N . LEU A 1 85 ? -5.545 -12.926 -12.369 1.00 94.62 85 LEU A N 1
ATOM 664 C CA . LEU A 1 85 ? -4.766 -11.744 -12.744 1.00 94.62 85 LEU A CA 1
ATOM 665 C C . LEU A 1 85 ? -5.262 -10.503 -12.009 1.00 94.62 85 LEU A C 1
ATOM 667 O O . LEU A 1 85 ? -6.469 -10.337 -11.889 1.00 94.62 85 LEU A O 1
ATOM 671 N N . LYS A 1 86 ? -4.379 -9.598 -11.578 1.00 91.94 86 LYS A N 1
ATOM 672 C CA . LYS A 1 86 ? -4.763 -8.315 -10.954 1.00 91.94 86 LYS A CA 1
ATOM 673 C C . LYS A 1 86 ? -3.840 -7.178 -11.398 1.00 91.94 86 LYS A C 1
ATOM 675 O O . LYS A 1 86 ? -2.738 -7.437 -11.851 1.00 91.94 86 LYS A O 1
ATOM 680 N N . TRP A 1 87 ? -4.243 -5.928 -11.176 1.00 89.44 87 TRP A N 1
ATOM 681 C CA . TRP A 1 87 ? -3.505 -4.726 -11.612 1.00 89.44 87 TRP A CA 1
ATOM 682 C C . TRP A 1 87 ? -2.037 -4.618 -11.171 1.00 89.44 87 TRP A C 1
ATOM 684 O O . TRP A 1 87 ? -1.308 -3.807 -11.716 1.00 89.44 87 TRP A O 1
ATOM 694 N N . SER A 1 88 ? 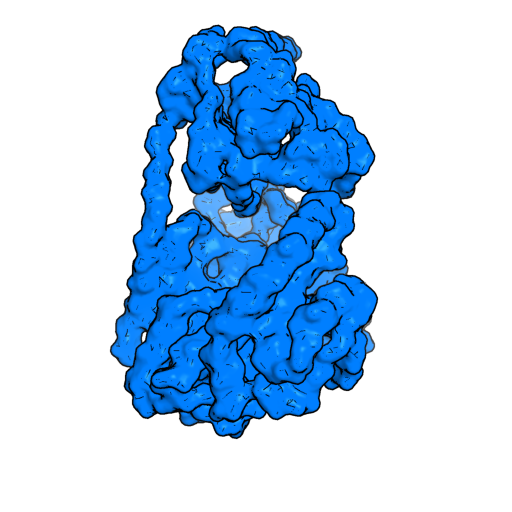-1.621 -5.335 -10.123 1.00 87.88 88 SER A N 1
ATOM 695 C CA . SER A 1 88 ? -0.273 -5.209 -9.558 1.00 87.88 88 SER A CA 1
ATOM 696 C C . SER A 1 88 ? 0.670 -6.331 -9.976 1.00 87.88 88 SER A C 1
ATOM 698 O O . SER A 1 88 ? 1.643 -6.564 -9.258 1.00 87.88 88 SER A O 1
ATOM 700 N N . ILE A 1 89 ? 0.293 -7.106 -10.989 1.00 90.62 89 ILE A N 1
ATOM 701 C CA . ILE A 1 89 ? 1.118 -8.177 -11.528 1.00 90.62 89 ILE A CA 1
ATOM 702 C C . ILE A 1 89 ? 1.304 -7.977 -13.025 1.00 90.62 89 ILE A C 1
ATOM 704 O O . ILE A 1 89 ? 0.383 -7.543 -13.723 1.00 90.62 89 ILE A O 1
ATOM 708 N N . ASP A 1 90 ? 2.489 -8.330 -13.497 1.00 90.75 90 ASP A N 1
ATOM 709 C CA . ASP A 1 90 ? 2.961 -8.026 -14.842 1.00 90.75 90 ASP A CA 1
ATOM 710 C C . ASP A 1 90 ? 3.410 -9.299 -15.580 1.00 90.75 90 ASP A C 1
ATOM 712 O O . ASP A 1 90 ? 3.452 -10.410 -15.048 1.00 90.75 90 ASP A O 1
ATOM 716 N N . THR A 1 91 ? 3.716 -9.150 -16.865 1.00 94.06 91 THR A N 1
ATOM 717 C CA . THR A 1 91 ? 4.447 -10.140 -17.657 1.00 94.06 91 THR A CA 1
ATOM 718 C C . THR A 1 91 ? 5.796 -9.547 -18.036 1.00 94.06 91 THR A C 1
ATOM 720 O O . THR A 1 91 ? 5.887 -8.715 -18.946 1.00 94.06 91 THR A O 1
ATOM 723 N N . HIS A 1 92 ? 6.861 -9.972 -17.357 1.00 95.94 92 HIS A N 1
ATOM 724 C CA . HIS A 1 92 ? 8.204 -9.496 -17.676 1.00 95.94 92 HIS A CA 1
ATOM 725 C C . HIS A 1 92 ? 8.829 -10.374 -18.756 1.00 95.94 92 HIS A C 1
ATOM 727 O O . HIS A 1 92 ? 8.912 -11.591 -18.616 1.00 95.94 92 HIS A O 1
ATOM 733 N N . VAL A 1 93 ? 9.298 -9.755 -19.839 1.00 98.12 93 VAL A N 1
ATOM 734 C CA . VAL A 1 93 ? 10.018 -10.455 -20.909 1.00 98.12 93 VAL A CA 1
ATOM 735 C C . VAL A 1 93 ? 11.489 -10.084 -20.858 1.00 98.12 93 VAL A C 1
ATOM 737 O O . VAL A 1 93 ? 11.858 -8.919 -20.988 1.00 98.12 93 VAL A O 1
ATOM 740 N N . HIS A 1 94 ? 12.350 -11.082 -20.756 1.00 98.12 94 HIS A N 1
ATOM 741 C CA . HIS A 1 94 ? 13.794 -10.925 -20.794 1.00 98.12 94 HIS A CA 1
ATOM 742 C C . HIS A 1 94 ? 14.321 -11.299 -22.172 1.00 98.12 94 HIS A C 1
ATOM 744 O O . HIS A 1 94 ? 14.017 -12.374 -22.670 1.00 98.12 94 HIS A O 1
ATOM 750 N N . ILE A 1 95 ? 15.151 -10.452 -22.777 1.00 98.12 95 ILE A N 1
ATOM 751 C CA . ILE A 1 95 ? 15.893 -10.778 -24.003 1.00 98.12 95 ILE A CA 1
ATOM 752 C C . ILE A 1 95 ? 17.377 -10.849 -23.661 1.00 98.12 95 ILE A C 1
ATOM 754 O O . ILE A 1 95 ? 17.911 -9.910 -23.061 1.00 98.12 95 ILE A O 1
ATOM 758 N N . TYR A 1 96 ? 18.057 -11.935 -24.038 1.00 96.94 96 TYR A N 1
ATOM 759 C CA . TYR A 1 96 ? 19.497 -12.064 -23.804 1.00 96.94 96 TYR A CA 1
ATOM 760 C C . TYR A 1 96 ? 20.278 -10.915 -24.453 1.00 96.94 96 TYR A C 1
ATOM 762 O O . TYR A 1 96 ? 20.076 -10.590 -25.627 1.00 96.94 96 TYR A O 1
ATOM 770 N N . ALA A 1 97 ? 21.181 -10.313 -23.679 1.00 96.00 97 ALA A N 1
ATOM 771 C CA . ALA A 1 97 ? 21.932 -9.117 -24.051 1.00 96.00 97 ALA A CA 1
ATOM 772 C C . ALA A 1 97 ? 23.373 -9.110 -23.508 1.00 96.00 97 ALA A C 1
ATOM 774 O O . ALA A 1 97 ? 24.032 -8.072 -23.521 1.00 96.00 97 ALA A O 1
ATOM 775 N N . GLY A 1 98 ? 23.868 -10.248 -23.007 1.00 94.19 98 GLY A N 1
ATOM 776 C CA . GLY A 1 98 ? 25.199 -10.363 -22.402 1.00 94.19 98 GLY A CA 1
ATOM 777 C C . GLY A 1 98 ? 26.363 -10.104 -23.363 1.00 94.19 98 GLY A C 1
ATOM 778 O O . GLY A 1 98 ? 27.477 -9.853 -22.913 1.00 94.19 98 GLY A O 1
ATOM 779 N N . ASP A 1 99 ? 26.087 -10.142 -24.662 1.00 93.81 99 ASP A N 1
ATOM 780 C CA . ASP A 1 99 ? 26.994 -9.898 -25.781 1.00 93.81 99 ASP A CA 1
ATOM 781 C C . ASP A 1 99 ? 26.936 -8.457 -26.318 1.00 93.81 99 ASP A C 1
ATOM 783 O O . ASP A 1 99 ? 27.691 -8.114 -27.229 1.00 93.81 99 ASP A O 1
ATOM 787 N N . LEU A 1 100 ? 26.043 -7.605 -25.796 1.00 94.88 100 LEU A N 1
ATOM 788 C CA . LEU A 1 100 ? 25.963 -6.217 -26.241 1.00 94.88 100 LEU A CA 1
ATOM 789 C C . LEU A 1 100 ? 27.230 -5.450 -25.870 1.00 94.88 100 LEU A C 1
ATOM 791 O O . LEU A 1 100 ? 27.802 -5.630 -24.799 1.00 94.88 100 LEU A O 1
ATOM 795 N N . SER A 1 101 ? 27.619 -4.519 -26.736 1.00 96.19 101 SER A N 1
ATOM 796 C CA . SER A 1 101 ? 28.568 -3.457 -26.396 1.00 96.19 101 SER A CA 1
ATOM 797 C C . SER A 1 101 ? 27.914 -2.373 -25.527 1.00 96.19 101 SER A C 1
ATOM 799 O O . SER A 1 101 ? 26.689 -2.232 -25.500 1.00 96.19 101 SER A O 1
ATOM 801 N N . VAL A 1 102 ? 28.734 -1.547 -24.860 1.00 96.56 102 VAL A N 1
ATOM 802 C CA . VAL A 1 102 ? 28.251 -0.367 -24.114 1.00 96.56 102 VAL A CA 1
ATOM 803 C C . VAL A 1 102 ? 27.400 0.529 -25.018 1.00 96.56 102 VAL A C 1
ATOM 805 O O . VAL A 1 102 ? 26.350 1.004 -24.599 1.00 96.56 102 VAL A O 1
ATOM 808 N N . GLU A 1 103 ? 27.807 0.705 -26.278 1.00 96.69 103 GLU A N 1
ATOM 809 C CA . GLU A 1 103 ? 27.071 1.514 -27.250 1.00 96.69 103 GLU A CA 1
ATOM 810 C C . GLU A 1 103 ? 25.676 0.956 -27.539 1.00 96.69 103 GLU A C 1
ATOM 812 O O . GLU A 1 103 ? 24.685 1.679 -27.471 1.00 96.69 103 GLU A O 1
ATOM 817 N N . GLN A 1 104 ? 25.569 -0.348 -27.792 1.00 96.44 104 GLN A N 1
ATOM 818 C CA . GLN A 1 104 ? 24.273 -0.982 -28.036 1.00 96.44 104 GLN A CA 1
ATOM 819 C C . GLN A 1 104 ? 23.367 -0.921 -26.803 1.00 96.44 104 GLN A C 1
ATOM 821 O O . GLN A 1 104 ? 22.172 -0.665 -26.941 1.00 96.44 104 GLN A O 1
ATOM 826 N N . LEU A 1 105 ? 23.919 -1.074 -25.595 1.00 97.38 105 LEU A N 1
ATOM 827 C CA . LEU A 1 105 ? 23.151 -0.907 -24.361 1.00 97.38 105 LEU A CA 1
ATOM 828 C C . LEU A 1 105 ? 22.601 0.521 -24.216 1.00 97.38 105 LEU A C 1
ATOM 830 O O . LEU A 1 105 ? 21.433 0.700 -23.861 1.00 97.38 105 LEU A O 1
ATOM 834 N N . ARG A 1 106 ? 23.421 1.540 -24.519 1.00 97.88 106 ARG A N 1
ATOM 835 C CA . ARG A 1 106 ? 22.995 2.950 -24.507 1.00 97.88 106 ARG A CA 1
ATOM 836 C C . ARG A 1 106 ? 21.827 3.163 -25.463 1.00 97.88 106 ARG A C 1
ATOM 838 O O . ARG A 1 106 ? 20.820 3.743 -25.060 1.00 97.88 106 ARG A O 1
ATOM 845 N N . LYS A 1 107 ? 21.920 2.643 -26.690 1.00 98.38 107 LYS A N 1
ATOM 846 C CA . LYS A 1 107 ? 20.868 2.763 -27.712 1.00 98.38 107 LYS A CA 1
ATOM 847 C C . LYS A 1 107 ? 19.512 2.235 -27.243 1.00 98.38 107 LYS A C 1
ATOM 849 O O . LYS A 1 107 ? 18.507 2.905 -27.462 1.00 98.38 107 LYS A O 1
ATOM 854 N N . VAL A 1 108 ? 19.479 1.104 -26.530 1.00 98.25 108 VAL A N 1
ATOM 855 C CA . VAL A 1 108 ? 18.236 0.547 -25.958 1.00 98.25 108 VAL A CA 1
ATOM 856 C C . VAL A 1 108 ? 17.542 1.553 -25.037 1.00 98.25 108 VAL A C 1
ATOM 858 O O . VAL A 1 108 ? 16.351 1.824 -25.204 1.00 98.25 108 VAL A O 1
ATOM 861 N N . PHE A 1 109 ? 18.278 2.156 -24.100 1.00 98.25 109 PHE A N 1
ATOM 862 C CA . PHE A 1 109 ? 17.695 3.143 -23.188 1.00 98.25 109 PHE A CA 1
ATOM 863 C C . PHE A 1 109 ? 17.347 4.463 -23.885 1.00 98.25 109 PHE A C 1
ATOM 865 O O . PHE A 1 109 ? 16.312 5.058 -23.593 1.00 98.25 109 PHE A O 1
ATOM 872 N N . LEU A 1 110 ? 18.183 4.928 -24.817 1.00 98.50 110 LEU A N 1
ATOM 873 C CA . LEU A 1 110 ? 17.921 6.157 -25.568 1.00 98.50 110 LEU A CA 1
ATOM 874 C C . LEU A 1 110 ? 16.654 6.037 -26.421 1.00 98.50 110 LEU A C 1
ATOM 876 O O . LEU A 1 110 ? 15.856 6.974 -26.445 1.00 98.50 110 LEU A O 1
ATOM 880 N N . PHE A 1 111 ? 16.434 4.884 -27.059 1.00 98.62 111 PHE A N 1
ATOM 881 C CA . PHE A 1 111 ? 15.201 4.612 -27.790 1.00 98.62 111 PHE A CA 1
ATOM 882 C C . PHE A 1 111 ? 13.981 4.658 -26.866 1.00 98.62 111 PHE A C 1
ATOM 884 O O . PHE A 1 111 ? 13.010 5.357 -27.162 1.00 98.62 111 PHE A O 1
ATOM 891 N N . PHE A 1 112 ? 14.062 3.978 -25.718 1.00 98.25 112 PHE A N 1
ATOM 892 C CA . PHE A 1 112 ? 13.010 3.993 -24.703 1.00 98.25 112 PHE A CA 1
ATOM 893 C C . PHE A 1 112 ? 12.693 5.411 -24.208 1.00 98.25 112 PHE A C 1
ATOM 895 O O . PHE A 1 112 ? 11.526 5.788 -24.170 1.00 98.25 112 PHE A O 1
ATOM 902 N N . TYR A 1 113 ? 13.710 6.215 -23.883 1.00 97.94 113 TYR A N 1
ATOM 903 C CA . TYR A 1 113 ? 13.525 7.591 -23.414 1.00 97.94 113 TYR A CA 1
ATOM 904 C C . TYR A 1 113 ? 12.856 8.476 -24.473 1.00 97.94 113 TYR A C 1
ATOM 906 O O . TYR A 1 113 ? 11.852 9.125 -24.191 1.00 97.94 113 TYR A O 1
ATOM 914 N N . VAL A 1 114 ? 13.394 8.496 -25.700 1.00 97.81 114 VAL A N 1
ATOM 915 C CA . VAL A 1 114 ? 12.908 9.387 -26.770 1.00 97.81 114 VAL A CA 1
ATOM 916 C C . VAL A 1 114 ? 11.484 9.028 -27.188 1.00 97.81 114 VAL A C 1
ATOM 918 O O . VAL A 1 114 ? 10.666 9.914 -27.419 1.00 97.81 114 VAL A O 1
ATOM 921 N N . CYS A 1 115 ? 11.170 7.734 -27.257 1.00 98.06 115 CYS A N 1
ATOM 922 C CA . CYS A 1 115 ? 9.866 7.248 -27.700 1.00 98.06 115 CYS A CA 1
ATOM 923 C C . CYS A 1 115 ? 8.905 6.927 -26.548 1.00 98.06 115 CYS A C 1
ATOM 925 O O . CYS A 1 115 ? 7.856 6.333 -26.803 1.00 98.06 115 CYS A O 1
ATOM 927 N N . TYR A 1 116 ? 9.216 7.304 -25.301 1.00 97.31 116 TYR A N 1
ATOM 928 C CA . TYR A 1 116 ? 8.452 6.891 -24.117 1.00 97.31 116 TYR A CA 1
ATOM 929 C C . TYR A 1 116 ? 6.925 7.072 -24.237 1.00 97.31 116 TYR A C 1
ATOM 931 O O . TYR A 1 116 ? 6.202 6.123 -23.925 1.00 97.31 116 TYR A O 1
ATOM 939 N N . PRO A 1 117 ? 6.389 8.196 -24.763 1.00 96.69 117 PRO A N 1
ATOM 940 C CA . PRO A 1 117 ? 4.941 8.350 -24.935 1.00 96.69 117 PRO A CA 1
ATOM 941 C C . PRO A 1 117 ? 4.298 7.255 -25.804 1.00 96.69 117 PRO A C 1
ATOM 943 O O . PRO A 1 117 ? 3.144 6.878 -25.592 1.00 96.69 117 PRO A O 1
ATOM 946 N N . TYR A 1 118 ? 5.038 6.715 -26.775 1.00 97.88 118 TYR A N 1
ATOM 947 C CA . TYR A 1 118 ? 4.575 5.633 -27.645 1.00 97.88 118 TYR A CA 1
ATOM 948 C C . TYR A 1 118 ? 4.676 4.266 -26.972 1.00 97.88 118 TYR A C 1
ATOM 950 O O . TYR A 1 118 ? 3.786 3.443 -27.175 1.00 97.88 118 TYR A O 1
ATOM 958 N N . PHE A 1 119 ? 5.696 4.050 -26.134 1.00 97.38 119 PHE A N 1
ATOM 959 C CA . PHE A 1 119 ? 5.777 2.882 -25.253 1.00 97.38 119 PHE A CA 1
ATOM 960 C C . PHE A 1 119 ? 4.597 2.854 -24.275 1.00 97.38 119 PHE A C 1
ATOM 962 O O . PHE A 1 119 ? 3.870 1.861 -24.248 1.00 97.38 119 PHE A O 1
ATOM 969 N N . LYS A 1 120 ? 4.343 3.968 -23.567 1.00 95.62 120 LYS A N 1
ATOM 970 C CA . LYS A 1 120 ? 3.197 4.136 -22.654 1.00 95.62 120 LYS A CA 1
ATOM 971 C C . LYS A 1 120 ? 1.883 3.785 -23.348 1.00 95.62 120 LYS A C 1
ATOM 973 O O . LYS A 1 120 ? 1.112 2.967 -22.856 1.00 95.62 120 LYS A O 1
ATOM 978 N N . LYS A 1 121 ? 1.663 4.346 -24.541 1.00 96.38 121 LYS A N 1
ATOM 979 C CA . LYS A 1 121 ? 0.458 4.091 -25.338 1.00 96.38 121 LYS A CA 1
ATOM 980 C C . LYS A 1 121 ? 0.348 2.647 -25.839 1.00 96.38 121 LYS A C 1
ATOM 982 O O . LYS A 1 121 ? -0.760 2.121 -25.873 1.00 96.38 121 LYS A O 1
ATOM 987 N N . TYR A 1 122 ? 1.451 2.035 -26.273 1.00 97.19 122 TYR A N 1
ATOM 988 C CA . TYR A 1 122 ? 1.447 0.673 -26.815 1.00 97.19 122 TYR A CA 1
ATOM 989 C C . TYR A 1 122 ? 1.171 -0.375 -25.739 1.00 97.19 122 TYR A C 1
ATOM 991 O O . TYR A 1 122 ? 0.381 -1.284 -25.971 1.00 97.19 122 TYR A O 1
ATOM 999 N N . ALA A 1 123 ? 1.826 -0.235 -24.587 1.00 95.88 123 ALA A N 1
ATOM 1000 C CA . ALA A 1 123 ? 1.789 -1.219 -23.514 1.00 95.88 123 ALA A CA 1
ATOM 1001 C C . ALA A 1 123 ? 0.723 -0.938 -22.447 1.00 95.88 123 ALA A C 1
ATOM 1003 O O . ALA A 1 123 ? 0.596 -1.699 -21.499 1.00 95.88 123 ALA A O 1
ATOM 1004 N N . HIS A 1 124 ? -0.065 0.127 -22.625 1.00 95.25 124 HIS A N 1
ATOM 1005 C CA . HIS A 1 124 ? -1.098 0.549 -21.680 1.00 95.25 124 HIS A CA 1
ATOM 1006 C C . HIS A 1 124 ? -0.542 0.869 -20.282 1.00 95.25 124 HIS A C 1
ATOM 1008 O O . HIS A 1 124 ? -1.211 0.601 -19.292 1.00 95.25 124 HIS A O 1
ATOM 1014 N N . ILE A 1 125 ? 0.667 1.438 -20.194 1.00 92.88 125 ILE A N 1
ATOM 1015 C CA . ILE A 1 125 ? 1.277 1.807 -18.904 1.00 92.88 125 ILE A CA 1
ATOM 1016 C C . ILE A 1 125 ? 0.408 2.888 -18.249 1.00 92.88 125 ILE A C 1
ATOM 1018 O O . ILE A 1 125 ? 0.187 3.958 -18.834 1.00 92.88 125 ILE A O 1
ATOM 1022 N N . SER A 1 126 ? -0.095 2.598 -17.053 1.00 88.38 126 SER A N 1
ATOM 1023 C CA . SER A 1 126 ? -0.986 3.473 -16.300 1.00 88.38 126 SER A CA 1
ATOM 1024 C C . SER A 1 126 ? -0.205 4.527 -15.512 1.00 88.38 126 SER A C 1
ATOM 1026 O O . SER A 1 126 ? 0.995 4.401 -15.250 1.00 88.38 126 SER A O 1
ATOM 1028 N N . ASP A 1 127 ? -0.900 5.571 -15.062 1.00 85.50 127 ASP A N 1
ATOM 1029 C CA . ASP A 1 127 ? -0.309 6.532 -14.124 1.00 85.50 127 ASP A CA 1
ATOM 1030 C C . ASP A 1 127 ? 0.038 5.859 -12.781 1.00 85.50 127 ASP A C 1
ATOM 1032 O O . ASP A 1 127 ? 0.973 6.280 -12.097 1.00 85.50 127 ASP A O 1
ATOM 1036 N N . CYS A 1 128 ? -0.670 4.786 -12.400 1.00 84.50 128 CYS A N 1
ATOM 1037 C CA . CYS A 1 128 ? -0.344 4.011 -11.205 1.00 84.50 128 CYS A CA 1
ATOM 1038 C C . CYS A 1 128 ? 1.034 3.346 -11.327 1.00 84.50 128 CYS A C 1
ATOM 1040 O O . CYS A 1 128 ? 1.805 3.391 -10.365 1.00 84.50 128 CYS A O 1
ATOM 1042 N N . ASP A 1 129 ? 1.372 2.792 -12.491 1.00 86.88 129 ASP A N 1
ATOM 1043 C CA . ASP A 1 129 ? 2.643 2.089 -12.735 1.00 86.88 129 ASP A CA 1
ATOM 1044 C C . ASP A 1 129 ? 3.839 3.051 -12.661 1.00 86.88 129 ASP A C 1
ATOM 1046 O O . ASP A 1 129 ? 4.870 2.756 -12.046 1.00 86.88 129 ASP A O 1
ATOM 1050 N N . GLU A 1 130 ? 3.665 4.250 -13.226 1.00 86.38 130 GLU A N 1
ATOM 1051 C CA . GLU A 1 130 ? 4.667 5.321 -13.237 1.00 86.38 130 GLU A CA 1
ATOM 1052 C C . GLU A 1 130 ? 4.910 5.932 -11.854 1.00 86.38 130 GLU A C 1
ATOM 1054 O O . GLU A 1 130 ? 6.046 6.276 -11.503 1.00 86.38 130 GLU A O 1
ATOM 1059 N N . LEU A 1 131 ? 3.836 6.117 -11.081 1.00 80.56 131 LEU A N 1
ATOM 1060 C CA . LEU A 1 131 ? 3.876 6.801 -9.788 1.00 80.56 131 LEU A CA 1
ATOM 1061 C C . LEU A 1 131 ? 4.167 5.848 -8.631 1.00 80.56 131 LEU A C 1
ATOM 1063 O O . LEU A 1 131 ? 4.616 6.298 -7.571 1.00 80.56 131 LEU A O 1
ATOM 1067 N N . THR A 1 132 ? 3.943 4.547 -8.825 1.00 78.12 132 THR A N 1
ATOM 1068 C CA . THR A 1 132 ? 4.292 3.538 -7.833 1.00 78.12 132 THR A CA 1
ATOM 1069 C C . THR A 1 132 ? 5.798 3.484 -7.640 1.00 78.12 132 THR A C 1
ATOM 1071 O O . THR A 1 132 ? 6.573 3.257 -8.572 1.00 78.12 132 THR A O 1
ATOM 1074 N N . PHE A 1 133 ? 6.227 3.672 -6.391 1.00 64.44 133 PHE A N 1
ATOM 1075 C CA . PHE A 1 133 ? 7.644 3.692 -6.052 1.00 64.44 133 PHE A CA 1
ATOM 1076 C C . PHE A 1 133 ? 8.365 2.424 -6.536 1.00 64.44 133 PHE A C 1
ATOM 1078 O O . PHE A 1 133 ? 8.102 1.325 -6.054 1.00 64.44 133 PHE A O 1
ATOM 1085 N N . ASN A 1 134 ? 9.332 2.615 -7.440 1.00 64.12 134 ASN A N 1
ATOM 1086 C CA . ASN A 1 134 ? 10.211 1.569 -7.972 1.00 64.12 134 ASN A CA 1
ATOM 1087 C C . ASN A 1 134 ? 9.484 0.428 -8.719 1.00 64.12 134 ASN A C 1
ATOM 1089 O O . ASN A 1 134 ? 10.048 -0.659 -8.833 1.00 64.12 134 ASN A O 1
ATOM 1093 N N . CYS A 1 135 ? 8.269 0.681 -9.228 1.00 79.00 135 CYS A N 1
ATOM 1094 C CA . CYS A 1 135 ? 7.570 -0.227 -10.140 1.00 79.00 135 CYS A CA 1
ATOM 1095 C C . CYS A 1 135 ? 8.028 0.018 -11.585 1.00 79.00 135 CYS A C 1
ATOM 1097 O O . CYS A 1 135 ? 8.890 -0.722 -12.062 1.00 79.00 135 CYS A O 1
ATOM 1099 N N . GLN A 1 136 ? 7.545 1.088 -12.234 1.00 88.31 136 GLN A N 1
ATOM 1100 C CA . GLN A 1 136 ? 7.926 1.464 -13.603 1.00 88.31 136 GLN A CA 1
ATOM 1101 C C . GLN A 1 136 ? 8.104 2.995 -13.762 1.00 88.31 136 GLN A C 1
ATOM 1103 O O . GLN A 1 136 ? 7.434 3.620 -14.585 1.00 88.31 136 GLN A O 1
ATOM 1108 N N . PRO A 1 137 ? 9.006 3.645 -12.993 1.00 87.12 137 PRO A N 1
ATOM 1109 C CA . PRO A 1 137 ? 9.161 5.098 -13.005 1.00 87.12 137 PRO A CA 1
ATOM 1110 C C . PRO A 1 137 ? 9.454 5.665 -14.398 1.00 87.12 137 PRO A C 1
ATOM 1112 O O . PRO A 1 137 ? 10.186 5.070 -15.194 1.00 87.12 137 PRO A O 1
ATOM 1115 N N . LEU A 1 138 ? 8.944 6.877 -14.637 1.00 89.12 138 LEU A N 1
ATOM 1116 C CA . LEU A 1 138 ? 9.223 7.671 -15.833 1.00 89.12 138 LEU A CA 1
ATOM 1117 C C . LEU A 1 138 ? 10.738 7.807 -16.078 1.00 89.12 138 LEU A C 1
ATOM 1119 O O . LEU A 1 138 ? 11.486 8.123 -15.140 1.00 89.12 138 LEU A O 1
ATOM 1123 N N . PRO A 1 139 ? 11.213 7.654 -17.327 1.00 90.94 139 PRO A N 1
ATOM 1124 C CA . PRO A 1 139 ? 12.621 7.840 -17.635 1.00 90.94 139 PRO A CA 1
ATOM 1125 C C . PRO A 1 139 ? 12.977 9.331 -17.568 1.00 90.94 139 PRO A C 1
ATOM 1127 O O . PRO A 1 139 ? 12.709 10.105 -18.479 1.00 90.94 139 PRO A O 1
ATOM 1130 N N . ALA A 1 140 ? 13.569 9.752 -16.450 1.00 89.56 140 ALA A N 1
ATOM 1131 C CA . ALA A 1 140 ? 13.907 11.152 -16.201 1.00 89.56 140 ALA A CA 1
ATOM 1132 C C . ALA A 1 140 ? 15.152 11.622 -16.977 1.00 89.56 140 ALA A C 1
ATOM 1134 O O . ALA A 1 140 ? 16.080 10.852 -17.237 1.00 89.56 140 ALA A O 1
ATOM 1135 N N . GLU A 1 141 ? 15.233 12.932 -17.236 1.00 92.88 141 GLU A N 1
ATOM 1136 C CA . GLU A 1 141 ? 16.325 13.568 -17.992 1.00 92.88 141 GLU A CA 1
ATOM 1137 C C . GLU A 1 141 ? 17.726 13.249 -17.435 1.00 92.88 141 GLU A C 1
ATOM 1139 O O . GLU A 1 141 ? 18.685 13.105 -18.194 1.00 92.88 141 GLU A O 1
ATOM 1144 N N . LYS A 1 142 ? 17.858 13.070 -16.110 1.00 93.44 142 LYS A N 1
ATOM 1145 C CA . LYS A 1 142 ? 19.132 12.688 -15.476 1.00 93.44 142 LYS A CA 1
ATOM 1146 C C . LYS A 1 142 ? 19.686 11.366 -16.024 1.00 93.44 142 LYS A C 1
ATOM 1148 O O . LYS A 1 142 ? 20.893 11.246 -16.208 1.00 93.44 142 LYS A O 1
ATOM 1153 N N . TYR A 1 143 ? 18.813 10.392 -16.299 1.00 94.94 143 TYR A N 1
ATOM 1154 C CA . TYR A 1 143 ? 19.211 9.089 -16.826 1.00 94.94 143 TYR A CA 1
ATOM 1155 C C . TYR A 1 143 ? 19.568 9.204 -18.302 1.00 94.94 143 TYR A C 1
ATOM 1157 O O . TYR A 1 143 ? 20.582 8.663 -18.720 1.00 94.94 143 TYR A O 1
ATOM 1165 N N . TYR A 1 144 ? 18.804 9.984 -19.068 1.00 96.56 144 TYR A N 1
ATOM 1166 C CA . TYR A 1 144 ? 19.124 10.278 -20.464 1.00 96.56 144 TYR A CA 1
ATOM 1167 C C . TYR A 1 144 ? 20.500 10.936 -20.615 1.00 96.56 144 TYR A C 1
ATOM 1169 O O . TYR A 1 144 ? 21.353 10.420 -21.335 1.00 96.56 144 TYR A O 1
ATOM 1177 N N . LYS A 1 145 ? 20.765 12.022 -19.876 1.00 96.56 145 LYS A N 1
ATOM 1178 C CA . LYS A 1 145 ? 22.071 12.702 -19.878 1.00 96.56 145 LYS A CA 1
ATOM 1179 C C . LYS A 1 145 ? 23.195 11.788 -19.389 1.00 96.56 145 LYS A C 1
ATOM 1181 O O . LYS A 1 145 ? 24.273 11.782 -19.975 1.00 96.56 145 LYS A O 1
ATOM 1186 N N . GLY A 1 146 ? 22.947 10.999 -18.344 1.00 96.00 146 GLY A N 1
ATOM 1187 C CA . GLY A 1 146 ? 23.925 10.040 -17.836 1.00 96.00 146 GLY A CA 1
ATOM 1188 C C . GLY A 1 146 ? 24.277 8.956 -18.861 1.00 96.00 146 GLY A C 1
ATOM 1189 O O . GLY A 1 146 ? 25.454 8.713 -19.103 1.00 96.00 146 GLY A O 1
ATOM 1190 N N . VAL A 1 147 ? 23.283 8.370 -19.536 1.00 97.62 147 VAL A N 1
ATOM 1191 C CA . VAL A 1 147 ? 23.486 7.362 -20.595 1.00 97.62 147 VAL A CA 1
ATOM 1192 C C . VAL A 1 147 ? 24.164 7.964 -21.827 1.00 97.62 147 VAL A C 1
ATOM 1194 O O . VAL A 1 147 ? 25.013 7.313 -22.435 1.00 97.62 147 VAL A O 1
ATOM 1197 N N . LEU A 1 148 ? 23.859 9.215 -22.187 1.00 96.94 148 LEU A N 1
ATOM 1198 C CA . LEU A 1 148 ? 24.578 9.922 -23.250 1.00 96.94 148 LEU A CA 1
ATOM 1199 C C . LEU A 1 148 ? 26.068 10.096 -22.939 1.00 96.94 148 LEU A C 1
ATOM 1201 O O . LEU A 1 148 ? 26.872 10.043 -23.862 1.00 96.94 148 LEU A O 1
ATOM 1205 N N . ASN A 1 149 ? 26.441 10.273 -21.675 1.00 96.50 149 ASN A N 1
ATOM 1206 C CA . ASN A 1 149 ? 27.829 10.530 -21.283 1.00 96.50 149 ASN A CA 1
ATOM 1207 C C . ASN A 1 149 ? 28.601 9.270 -20.866 1.00 96.50 149 ASN A C 1
ATOM 1209 O O . ASN A 1 149 ? 29.826 9.323 -20.752 1.00 96.50 149 ASN A O 1
ATOM 1213 N N . ALA A 1 150 ? 27.906 8.155 -20.634 1.00 96.88 150 ALA A N 1
ATOM 1214 C CA . ALA A 1 150 ? 28.509 6.895 -20.225 1.00 96.88 150 ALA A CA 1
ATOM 1215 C C . ALA A 1 150 ? 29.442 6.332 -21.308 1.00 96.88 150 ALA A C 1
ATOM 1217 O O . ALA A 1 150 ? 29.068 6.232 -22.479 1.00 96.88 150 ALA A O 1
ATOM 1218 N N . LYS A 1 151 ? 30.647 5.928 -20.898 1.00 97.06 151 LYS A N 1
ATOM 1219 C CA . LYS A 1 151 ? 31.671 5.312 -21.760 1.00 97.06 151 LYS A CA 1
ATOM 1220 C C . LYS A 1 151 ? 31.895 3.842 -21.421 1.00 97.06 151 LYS A C 1
ATOM 1222 O O . LYS A 1 151 ? 32.384 3.090 -22.261 1.00 97.06 151 LYS A O 1
ATOM 1227 N N . THR A 1 152 ? 31.539 3.431 -20.207 1.00 97.38 152 THR A N 1
ATOM 1228 C CA . THR A 1 152 ? 31.738 2.074 -19.699 1.00 97.38 152 THR A CA 1
ATOM 1229 C C . THR A 1 152 ? 30.438 1.467 -19.169 1.00 97.38 152 THR A C 1
ATOM 1231 O O . THR A 1 152 ? 29.467 2.166 -18.877 1.00 97.38 152 THR A O 1
ATOM 1234 N N . PHE A 1 153 ? 30.421 0.140 -19.009 1.00 96.19 153 PHE A N 1
ATOM 1235 C CA . PHE A 1 153 ? 29.338 -0.549 -18.302 1.00 96.19 153 PHE A CA 1
ATOM 1236 C C . PHE A 1 153 ? 29.223 -0.110 -16.840 1.00 96.19 153 PHE A C 1
ATOM 1238 O O . PHE A 1 153 ? 28.115 -0.078 -16.308 1.00 96.19 153 PHE A O 1
ATOM 1245 N N . ASP A 1 154 ? 30.342 0.245 -16.204 1.00 95.19 154 ASP A N 1
ATOM 1246 C CA . ASP A 1 154 ? 30.360 0.708 -14.819 1.00 95.19 154 ASP A CA 1
ATOM 1247 C C . ASP A 1 154 ? 29.672 2.064 -14.659 1.00 95.19 154 ASP A C 1
ATOM 1249 O O . ASP A 1 154 ? 28.883 2.215 -13.727 1.00 95.19 154 ASP A O 1
ATOM 1253 N N . ASP A 1 155 ? 29.859 2.987 -15.609 1.00 95.38 155 ASP A N 1
ATOM 1254 C CA . ASP A 1 155 ? 29.163 4.282 -15.611 1.00 95.38 155 ASP A CA 1
ATOM 1255 C C . ASP A 1 155 ? 27.637 4.085 -15.622 1.00 95.38 155 ASP A C 1
ATOM 1257 O O . ASP A 1 155 ? 26.900 4.720 -14.866 1.00 95.38 155 ASP A O 1
ATOM 1261 N N . ILE A 1 156 ? 27.152 3.162 -16.464 1.00 95.88 156 ILE A N 1
ATOM 1262 C CA . ILE A 1 156 ? 25.724 2.827 -16.562 1.00 95.88 156 ILE A CA 1
ATOM 1263 C C . ILE A 1 156 ? 25.258 2.122 -15.284 1.00 95.88 156 ILE A C 1
ATOM 1265 O O . ILE A 1 156 ? 24.197 2.443 -14.750 1.00 95.88 156 ILE A O 1
ATOM 1269 N N . ARG A 1 157 ? 26.041 1.179 -14.754 1.00 93.81 157 ARG A N 1
ATOM 1270 C CA . ARG A 1 157 ? 25.703 0.463 -13.519 1.00 93.81 157 ARG A CA 1
ATOM 1271 C C . ARG A 1 157 ? 25.540 1.424 -12.344 1.00 93.81 157 ARG A C 1
ATOM 1273 O O . ARG A 1 157 ? 24.537 1.347 -11.633 1.00 93.81 157 ARG A O 1
ATOM 1280 N N . GLU A 1 158 ? 26.490 2.335 -12.149 1.00 92.00 158 GLU A N 1
ATOM 1281 C CA . GLU A 1 158 ? 26.455 3.323 -11.067 1.00 92.00 158 GLU A CA 1
ATOM 1282 C C . GLU A 1 158 ? 25.269 4.282 -11.221 1.00 92.00 158 GLU A C 1
ATOM 1284 O O . GLU A 1 158 ? 24.524 4.493 -10.263 1.00 92.00 158 GLU A O 1
ATOM 1289 N N . LEU A 1 159 ? 25.027 4.782 -12.438 1.00 93.31 159 LEU A N 1
ATOM 1290 C CA . LEU A 1 159 ? 23.936 5.714 -12.738 1.00 93.31 159 LEU A CA 1
ATOM 1291 C C . LEU A 1 159 ? 22.551 5.175 -12.339 1.00 93.31 159 LEU A C 1
ATOM 1293 O O . LEU A 1 159 ? 21.700 5.938 -11.873 1.00 93.31 159 LEU A O 1
ATOM 1297 N N . PHE A 1 160 ? 22.316 3.875 -12.530 1.00 91.06 160 PHE A N 1
ATOM 1298 C CA . PHE A 1 160 ? 21.030 3.233 -12.242 1.00 91.06 160 PHE A CA 1
ATOM 1299 C C . PHE A 1 160 ? 20.949 2.609 -10.836 1.00 91.06 160 PHE A C 1
ATOM 1301 O O . PHE A 1 160 ? 19.863 2.200 -10.423 1.00 91.06 160 PHE A O 1
ATOM 1308 N N . THR A 1 161 ? 22.048 2.558 -10.074 1.00 88.25 161 THR A N 1
ATOM 1309 C CA . THR A 1 161 ? 22.071 1.988 -8.714 1.00 88.25 161 THR A CA 1
ATOM 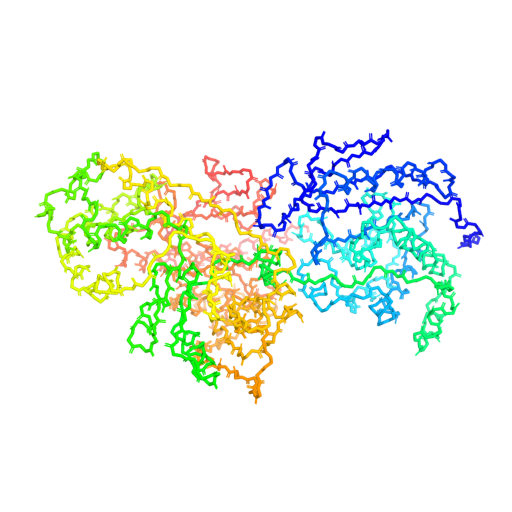1310 C C . THR A 1 161 ? 21.249 2.842 -7.734 1.00 88.25 161 THR A C 1
ATOM 1312 O O . THR A 1 161 ? 21.331 4.072 -7.733 1.00 88.25 161 THR A O 1
ATOM 1315 N N . ASN A 1 162 ? 20.457 2.208 -6.862 1.00 80.19 162 ASN A N 1
ATOM 1316 C CA . ASN A 1 162 ? 19.671 2.889 -5.823 1.00 80.19 162 ASN A CA 1
ATOM 1317 C C . ASN A 1 162 ? 19.644 2.106 -4.487 1.00 80.19 162 ASN A C 1
ATOM 1319 O O . ASN A 1 162 ? 20.299 1.080 -4.341 1.00 80.19 162 ASN A O 1
ATOM 1323 N N . GLN A 1 163 ? 18.919 2.613 -3.479 1.00 68.69 163 GLN A N 1
ATOM 1324 C CA . GLN A 1 163 ? 18.787 1.975 -2.152 1.00 68.69 163 GLN A CA 1
ATOM 1325 C C . GLN A 1 163 ? 17.570 1.039 -2.031 1.00 68.69 163 GLN A C 1
ATOM 1327 O O . GLN A 1 163 ? 17.209 0.652 -0.920 1.00 68.69 163 GLN A O 1
ATOM 1332 N N . SER A 1 164 ? 16.906 0.706 -3.143 1.00 70.75 164 SER A N 1
ATOM 1333 C CA . SER A 1 164 ? 15.797 -0.254 -3.120 1.00 70.75 164 SER A CA 1
ATOM 1334 C C . SER A 1 164 ? 16.303 -1.663 -2.788 1.00 70.75 164 SER A C 1
ATOM 1336 O O . SER A 1 164 ? 17.496 -1.940 -2.918 1.00 70.75 164 SER A O 1
ATOM 1338 N N . LYS A 1 165 ? 15.393 -2.572 -2.408 1.00 69.38 165 LYS A N 1
ATOM 1339 C CA . LYS A 1 165 ? 15.700 -4.007 -2.240 1.00 69.38 165 LYS A CA 1
ATOM 1340 C C . LYS A 1 165 ? 16.384 -4.582 -3.489 1.00 69.38 165 LYS A C 1
ATOM 1342 O O . LYS A 1 165 ? 17.319 -5.363 -3.372 1.00 69.38 165 LYS A O 1
ATOM 1347 N N . GLU A 1 166 ? 15.970 -4.106 -4.662 1.00 73.56 166 GLU A N 1
ATOM 1348 C CA . GLU A 1 166 ? 16.485 -4.547 -5.955 1.00 73.56 166 GLU A CA 1
ATOM 1349 C C . GLU A 1 166 ? 17.859 -3.976 -6.312 1.00 73.56 166 GLU A C 1
ATOM 1351 O O . GLU A 1 166 ? 18.507 -4.477 -7.233 1.00 73.56 166 GLU A O 1
ATOM 1356 N N . GLY A 1 167 ? 18.318 -2.940 -5.607 1.00 81.38 167 GLY A N 1
ATOM 1357 C CA . GLY A 1 167 ? 19.612 -2.289 -5.821 1.00 81.38 167 GLY A CA 1
ATOM 1358 C C . GLY A 1 167 ? 19.705 -1.413 -7.076 1.00 81.38 167 GLY A C 1
ATOM 1359 O O . GLY A 1 167 ? 20.678 -0.677 -7.220 1.00 81.38 167 GLY A O 1
ATOM 1360 N N . PHE A 1 168 ? 18.699 -1.433 -7.954 1.00 87.81 168 PHE A N 1
ATOM 1361 C CA . PHE A 1 168 ? 18.639 -0.633 -9.180 1.00 87.81 168 PHE A CA 1
ATOM 1362 C C . PHE A 1 168 ? 17.258 -0.004 -9.368 1.00 87.81 168 PHE A C 1
ATOM 1364 O O . PHE A 1 168 ? 16.254 -0.503 -8.855 1.00 87.81 168 PHE A O 1
ATOM 1371 N N . ILE A 1 169 ? 17.198 1.092 -10.126 1.00 86.88 169 ILE A N 1
ATOM 1372 C CA . ILE A 1 169 ? 15.931 1.593 -10.665 1.00 86.88 169 ILE A CA 1
ATOM 1373 C C . ILE A 1 169 ? 15.451 0.669 -11.791 1.00 86.88 169 ILE A C 1
ATOM 1375 O O . ILE A 1 169 ? 16.210 0.370 -12.710 1.00 86.88 169 ILE A O 1
ATOM 1379 N N . ARG A 1 170 ? 14.188 0.236 -11.737 1.00 87.75 170 ARG A N 1
ATOM 1380 C CA . ARG A 1 170 ? 13.592 -0.664 -12.736 1.00 87.75 170 ARG A CA 1
ATOM 1381 C C . ARG A 1 170 ? 12.613 0.107 -13.619 1.00 87.75 170 ARG A C 1
ATOM 1383 O O . ARG A 1 170 ? 11.458 0.251 -13.261 1.00 87.75 170 ARG A O 1
ATOM 1390 N N . HIS A 1 171 ? 13.073 0.651 -14.745 1.00 94.12 171 HIS A N 1
ATOM 1391 C CA . HIS A 1 171 ? 12.172 1.291 -15.716 1.00 94.12 171 HIS A CA 1
ATOM 1392 C C . HIS A 1 171 ? 11.334 0.242 -16.470 1.00 94.12 171 HIS A C 1
ATOM 1394 O O . HIS A 1 171 ? 11.680 -0.937 -16.472 1.00 94.12 171 HIS A O 1
ATOM 1400 N N . ALA A 1 172 ? 10.287 0.676 -17.177 1.00 95.62 172 ALA A N 1
ATOM 1401 C CA . ALA A 1 172 ? 9.458 -0.201 -18.012 1.00 95.62 172 ALA A CA 1
ATOM 1402 C C . ALA A 1 172 ? 10.275 -0.977 -19.079 1.00 95.62 172 ALA A C 1
ATOM 1404 O O . ALA A 1 172 ? 9.976 -2.129 -19.386 1.00 95.62 172 ALA A O 1
ATOM 1405 N N . VAL A 1 173 ? 11.359 -0.373 -19.589 1.00 97.56 173 VAL A N 1
ATOM 1406 C CA . VAL A 1 173 ? 12.462 -1.076 -20.269 1.00 97.56 173 VAL A CA 1
ATOM 1407 C C . VAL A 1 173 ? 13.697 -0.996 -19.373 1.00 97.56 173 VAL A C 1
ATOM 1409 O O . VAL A 1 173 ? 14.385 0.027 -19.309 1.00 97.56 173 VAL A O 1
ATOM 1412 N N . ASN A 1 174 ? 13.963 -2.070 -18.638 1.00 96.31 174 ASN A N 1
ATOM 1413 C CA . ASN A 1 174 ? 14.993 -2.130 -17.616 1.00 96.31 174 ASN A CA 1
ATOM 1414 C C . ASN A 1 174 ? 16.315 -2.677 -18.172 1.00 96.31 174 ASN A C 1
ATOM 1416 O O . ASN A 1 174 ? 16.552 -3.885 -18.239 1.00 96.31 174 ASN A O 1
ATOM 1420 N N . ILE A 1 175 ? 17.227 -1.763 -18.509 1.00 97.00 175 ILE A N 1
ATOM 1421 C CA . ILE A 1 175 ? 18.583 -2.121 -18.945 1.00 97.00 175 ILE A CA 1
ATOM 1422 C C . ILE A 1 175 ? 19.494 -2.579 -17.792 1.00 97.00 175 ILE A C 1
ATOM 1424 O O . ILE A 1 175 ? 20.532 -3.191 -18.036 1.00 97.00 175 ILE A O 1
ATOM 1428 N N . SER A 1 176 ? 19.125 -2.319 -16.530 1.00 94.50 176 SER A N 1
ATOM 1429 C CA . SER A 1 176 ? 19.921 -2.732 -15.365 1.00 94.50 176 SER A CA 1
ATOM 1430 C C . SER A 1 176 ? 19.884 -4.241 -15.121 1.00 94.50 176 SER A C 1
ATOM 1432 O O . SER A 1 176 ? 20.786 -4.768 -14.468 1.00 94.50 176 SER A O 1
ATOM 1434 N N . ALA A 1 177 ? 18.905 -4.949 -15.699 1.00 94.81 177 ALA A N 1
ATOM 1435 C CA . ALA A 1 177 ? 18.861 -6.409 -15.710 1.00 94.81 177 ALA A CA 1
ATOM 1436 C C . ALA A 1 177 ? 20.138 -7.026 -16.314 1.00 94.81 177 ALA A C 1
ATOM 1438 O O . ALA A 1 177 ? 20.568 -8.095 -15.882 1.00 94.81 177 ALA A O 1
ATOM 1439 N N . LEU A 1 178 ? 20.848 -6.313 -17.201 1.00 96.56 178 LEU A N 1
ATOM 1440 C CA . LEU A 1 178 ? 22.116 -6.774 -17.769 1.00 96.56 178 LEU A CA 1
ATOM 1441 C C . LEU A 1 178 ? 23.142 -7.127 -16.680 1.00 96.56 178 LEU A C 1
ATOM 1443 O O . LEU A 1 178 ? 23.914 -8.075 -16.824 1.00 96.56 178 LEU A O 1
ATOM 1447 N N . PHE A 1 179 ? 23.148 -6.386 -15.571 1.00 94.12 179 PHE A N 1
ATOM 1448 C CA . PHE A 1 179 ? 24.118 -6.570 -14.493 1.00 94.12 179 PHE A CA 1
ATOM 1449 C C . PHE A 1 179 ? 23.775 -7.727 -13.549 1.00 94.12 179 PHE A C 1
ATOM 1451 O O . PHE A 1 179 ? 24.660 -8.169 -12.818 1.00 94.12 179 PHE A O 1
ATOM 1458 N N . LYS A 1 180 ? 22.531 -8.227 -13.578 1.00 90.50 180 LYS A N 1
ATOM 1459 C CA . LYS A 1 180 ? 22.075 -9.371 -12.772 1.00 90.50 180 LYS A CA 1
ATOM 1460 C C . LYS A 1 180 ? 21.944 -10.644 -13.608 1.00 90.50 180 LYS A C 1
ATOM 1462 O O . LYS A 1 180 ? 22.546 -11.658 -13.278 1.00 90.50 180 LYS A O 1
ATOM 1467 N N . THR A 1 181 ? 21.198 -10.571 -14.705 1.00 91.88 181 THR A N 1
ATOM 1468 C CA . THR A 1 181 ? 20.745 -11.724 -15.499 1.00 91.88 181 THR A CA 1
ATOM 1469 C C . THR A 1 181 ? 21.293 -11.729 -16.924 1.00 91.88 181 THR A C 1
ATOM 1471 O O . THR A 1 181 ? 20.979 -12.630 -17.691 1.00 91.88 181 THR A O 1
ATOM 1474 N N . LYS A 1 182 ? 22.127 -10.746 -17.303 1.00 96.31 182 LYS A N 1
ATOM 1475 C CA . LYS A 1 182 ? 22.673 -10.599 -18.670 1.00 96.31 182 LYS A CA 1
ATOM 1476 C C . LYS A 1 182 ? 21.588 -10.425 -19.746 1.00 96.31 182 LYS A C 1
ATOM 1478 O O . LYS A 1 182 ? 21.786 -10.792 -20.902 1.00 96.31 182 LYS A O 1
ATOM 1483 N N . THR A 1 183 ? 20.457 -9.825 -19.379 1.00 97.50 183 THR A N 1
ATOM 1484 C CA . THR A 1 183 ? 19.307 -9.578 -20.265 1.00 97.50 183 THR A CA 1
ATOM 1485 C C . THR A 1 183 ? 18.916 -8.102 -20.280 1.00 97.50 183 THR A C 1
ATOM 1487 O O . THR A 1 183 ? 19.253 -7.365 -19.358 1.00 97.50 183 THR A O 1
ATOM 1490 N N . ILE A 1 184 ? 18.131 -7.682 -21.270 1.00 98.06 184 ILE A N 1
ATOM 1491 C CA . ILE A 1 184 ? 17.252 -6.512 -21.135 1.00 98.06 184 ILE A CA 1
ATOM 1492 C C . ILE A 1 184 ? 15.877 -7.015 -20.721 1.00 98.06 184 ILE A C 1
ATOM 1494 O O . ILE A 1 184 ? 15.345 -7.927 -21.349 1.00 98.06 184 ILE A O 1
ATOM 1498 N N . GLU A 1 185 ? 15.326 -6.430 -19.667 1.00 97.81 185 GLU A N 1
ATOM 1499 C CA . GLU A 1 185 ? 14.026 -6.801 -19.116 1.00 97.81 185 GLU A CA 1
ATOM 1500 C C . GLU A 1 185 ? 12.962 -5.787 -19.572 1.00 97.81 185 GLU A C 1
ATOM 1502 O O . GLU A 1 185 ? 13.080 -4.583 -19.338 1.00 97.81 185 GLU A O 1
ATOM 1507 N N . PHE A 1 186 ? 11.916 -6.271 -20.234 1.00 97.75 186 PHE A N 1
ATOM 1508 C CA . PHE A 1 186 ? 10.745 -5.514 -20.662 1.00 97.75 186 PHE A CA 1
ATOM 1509 C C . PHE A 1 186 ? 9.610 -5.791 -19.683 1.00 97.75 186 PHE A C 1
ATOM 1511 O O . PHE A 1 186 ? 8.976 -6.840 -19.741 1.00 97.75 186 PHE A O 1
ATOM 1518 N N . ARG A 1 187 ? 9.373 -4.833 -18.789 1.00 94.44 187 ARG A N 1
ATOM 1519 C CA . ARG A 1 187 ? 8.431 -4.936 -17.665 1.00 94.44 187 ARG A CA 1
ATOM 1520 C C . ARG A 1 187 ? 7.096 -4.259 -17.928 1.00 94.44 187 ARG A C 1
ATOM 1522 O O . ARG A 1 187 ? 6.246 -4.217 -17.067 1.00 94.44 187 ARG A O 1
ATOM 1529 N N . MET A 1 188 ? 6.953 -3.657 -19.101 1.00 94.38 188 MET A N 1
ATOM 1530 C CA . MET A 1 188 ? 5.855 -2.753 -19.428 1.00 94.38 188 MET A CA 1
ATOM 1531 C C . MET A 1 188 ? 4.514 -3.440 -19.706 1.00 94.38 188 MET A C 1
ATOM 1533 O O . MET A 1 188 ? 3.547 -2.748 -20.000 1.00 94.38 188 MET A O 1
ATOM 1537 N N . PHE A 1 189 ? 4.474 -4.773 -19.745 1.00 96.00 189 PHE A N 1
ATOM 1538 C CA . PHE A 1 189 ? 3.295 -5.518 -20.171 1.00 96.00 189 PHE A CA 1
ATOM 1539 C C . PHE A 1 189 ? 2.496 -5.995 -18.961 1.00 96.00 189 PHE A C 1
ATOM 1541 O O . PHE A 1 189 ? 3.041 -6.700 -18.116 1.00 96.00 189 PHE A O 1
ATOM 1548 N N . HIS A 1 190 ? 1.199 -5.690 -18.943 1.00 95.12 190 HIS A N 1
ATOM 1549 C CA . HIS A 1 190 ? 0.267 -6.212 -17.941 1.00 95.12 190 HIS A CA 1
ATOM 1550 C C . HIS A 1 190 ? 0.197 -7.741 -17.976 1.00 95.12 190 HIS A C 1
ATOM 1552 O O . HIS A 1 190 ? 0.366 -8.353 -19.038 1.00 95.12 190 HIS A O 1
ATOM 1558 N N . ALA A 1 191 ? -0.098 -8.357 -16.830 1.00 95.12 191 ALA A N 1
ATOM 1559 C CA . ALA A 1 191 ? -0.236 -9.805 -16.746 1.00 95.12 191 ALA A CA 1
ATOM 1560 C C . ALA A 1 191 ? -1.352 -10.355 -17.648 1.00 95.12 191 ALA A C 1
ATOM 1562 O O . ALA A 1 191 ? -2.380 -9.722 -17.905 1.00 95.12 191 ALA A O 1
ATOM 1563 N N . THR A 1 192 ? -1.159 -11.588 -18.108 1.00 95.88 192 THR A N 1
ATOM 1564 C CA . THR A 1 192 ? -2.141 -12.333 -18.892 1.00 95.88 192 THR A CA 1
ATOM 1565 C C . THR A 1 192 ? -2.053 -13.816 -18.571 1.00 95.88 192 THR A C 1
ATOM 1567 O O . THR A 1 192 ? -0.986 -14.310 -18.240 1.00 95.88 192 THR A O 1
ATOM 1570 N N . ASP A 1 193 ? -3.175 -14.515 -18.672 1.00 94.56 193 ASP A N 1
ATOM 1571 C CA . ASP A 1 193 ? -3.314 -15.970 -18.614 1.00 94.56 193 ASP A CA 1
ATOM 1572 C C . ASP A 1 193 ? -3.466 -16.589 -20.017 1.00 94.56 193 ASP A C 1
ATOM 1574 O O . ASP A 1 193 ? -3.498 -17.805 -20.177 1.00 94.56 193 ASP A O 1
ATOM 1578 N N . ASP A 1 194 ? -3.526 -15.744 -21.048 1.00 95.31 194 ASP A N 1
ATOM 1579 C CA . ASP A 1 194 ? -3.624 -16.123 -22.448 1.00 95.31 194 ASP A CA 1
ATOM 1580 C C . ASP A 1 194 ? -2.217 -16.239 -23.039 1.00 95.31 194 ASP A C 1
ATOM 1582 O O . ASP A 1 194 ? -1.527 -15.240 -23.281 1.00 95.31 194 ASP A O 1
ATOM 1586 N N . PHE A 1 195 ? -1.812 -17.478 -23.315 1.00 96.31 195 PHE A N 1
ATOM 1587 C CA . PHE A 1 195 ? -0.523 -17.801 -23.920 1.00 96.31 195 PHE A CA 1
ATOM 1588 C C . PHE A 1 195 ? -0.233 -16.981 -25.190 1.00 96.31 195 PHE A C 1
ATOM 1590 O O . PHE A 1 195 ? 0.883 -16.495 -25.381 1.00 96.31 195 PHE A O 1
ATOM 1597 N N . TYR A 1 196 ? -1.223 -16.764 -26.061 1.00 96.00 196 TYR A N 1
ATOM 1598 C CA . TYR A 1 196 ? -1.000 -16.026 -27.306 1.00 96.00 196 TYR A CA 1
ATOM 1599 C C . TYR A 1 196 ? -0.757 -14.537 -27.050 1.00 96.00 196 TYR A C 1
ATOM 1601 O O . TYR A 1 196 ? 0.051 -13.914 -27.746 1.00 96.00 196 TYR A O 1
ATOM 1609 N N . LYS A 1 197 ? -1.389 -13.954 -26.024 1.00 96.81 197 LYS A N 1
ATOM 1610 C CA . LYS A 1 197 ? -1.078 -12.580 -25.598 1.00 96.81 197 LYS A CA 1
ATOM 1611 C C . LYS A 1 197 ? 0.297 -12.481 -24.947 1.00 96.81 197 LYS A C 1
ATOM 1613 O O . LYS A 1 197 ? 1.007 -11.519 -25.235 1.00 96.81 197 LYS A O 1
ATOM 1618 N N . ALA A 1 198 ? 0.707 -13.473 -24.157 1.00 96.69 198 ALA A N 1
ATOM 1619 C CA . ALA A 1 198 ? 2.068 -13.535 -23.625 1.00 96.69 198 ALA A CA 1
ATOM 1620 C C . ALA A 1 198 ? 3.104 -13.583 -24.764 1.00 96.69 198 ALA A C 1
ATOM 1622 O O . ALA A 1 198 ? 4.074 -12.822 -24.776 1.00 96.69 198 ALA A O 1
ATOM 1623 N N . MET A 1 199 ? 2.843 -14.377 -25.806 1.00 97.12 199 MET A N 1
ATOM 1624 C CA . MET A 1 199 ? 3.698 -14.411 -26.994 1.00 97.12 199 MET A CA 1
ATOM 1625 C C . MET A 1 199 ? 3.701 -13.092 -27.773 1.00 97.12 199 MET A C 1
ATOM 1627 O O . MET A 1 199 ? 4.742 -12.700 -28.307 1.00 97.12 199 MET A O 1
ATOM 1631 N N . ASN A 1 200 ? 2.594 -12.344 -27.795 1.00 97.44 200 ASN A N 1
ATOM 1632 C CA . ASN A 1 200 ? 2.592 -10.991 -28.356 1.00 97.44 200 ASN A CA 1
ATOM 1633 C C . ASN A 1 200 ? 3.565 -10.068 -27.610 1.00 97.44 200 ASN A C 1
ATOM 1635 O O . ASN A 1 200 ? 4.268 -9.294 -28.267 1.00 97.44 200 ASN A O 1
ATOM 1639 N N . CYS A 1 201 ? 3.665 -10.172 -26.281 1.00 97.88 201 CYS A N 1
ATOM 1640 C CA . CYS A 1 201 ? 4.662 -9.447 -25.487 1.00 97.88 201 CYS A CA 1
ATOM 1641 C C . CYS A 1 201 ? 6.088 -9.838 -25.898 1.00 97.88 201 CYS A C 1
ATOM 1643 O O . CYS A 1 201 ? 6.901 -8.961 -26.201 1.00 97.88 201 CYS A O 1
ATOM 1645 N N . VAL A 1 202 ? 6.365 -11.143 -26.020 1.00 97.31 202 VAL A N 1
ATOM 1646 C CA . VAL A 1 202 ? 7.672 -11.671 -26.453 1.00 97.31 202 VAL A CA 1
ATOM 1647 C C . VAL A 1 202 ? 8.065 -11.130 -27.827 1.00 97.31 202 VAL A C 1
ATOM 1649 O O . VAL A 1 202 ? 9.122 -10.513 -27.986 1.00 97.31 202 VAL A O 1
ATOM 1652 N N . TYR A 1 203 ? 7.196 -11.270 -28.830 1.00 96.69 203 TYR A N 1
ATOM 1653 C CA . TYR A 1 203 ? 7.468 -10.763 -30.178 1.00 96.69 203 TYR A CA 1
ATOM 1654 C C . TYR A 1 203 ? 7.658 -9.246 -30.215 1.00 96.69 203 TYR A C 1
ATOM 1656 O O . TYR A 1 203 ? 8.422 -8.738 -31.040 1.00 96.69 203 TYR A O 1
ATOM 1664 N N . SER A 1 204 ? 6.972 -8.518 -29.338 1.00 97.31 204 SER A N 1
ATOM 1665 C CA . SER A 1 204 ? 7.099 -7.066 -29.232 1.00 97.31 204 SER A CA 1
ATOM 1666 C C . SER A 1 204 ? 8.435 -6.661 -28.626 1.00 97.31 204 SER A C 1
ATOM 1668 O O . SER A 1 204 ? 9.111 -5.804 -29.195 1.00 97.31 204 SER A O 1
ATOM 1670 N N . ALA A 1 205 ? 8.862 -7.329 -27.551 1.00 97.31 205 ALA A N 1
ATOM 1671 C CA . ALA A 1 205 ? 10.179 -7.142 -26.947 1.00 97.31 205 ALA A CA 1
ATOM 1672 C C . ALA A 1 205 ? 11.301 -7.393 -27.965 1.00 97.31 205 ALA A C 1
ATOM 1674 O O . ALA A 1 205 ? 12.169 -6.539 -28.144 1.00 97.31 205 ALA A O 1
ATOM 1675 N N . TYR A 1 206 ? 11.227 -8.493 -28.725 1.00 97.00 206 TYR A N 1
ATOM 1676 C CA . TYR A 1 206 ? 12.174 -8.792 -29.804 1.00 97.00 206 TYR A CA 1
ATOM 1677 C C . TYR A 1 206 ? 12.259 -7.677 -30.853 1.00 97.00 206 TYR A C 1
ATOM 1679 O O . TYR A 1 206 ? 13.350 -7.269 -31.250 1.00 97.00 206 TYR A O 1
ATOM 1687 N N . ARG A 1 207 ? 11.111 -7.167 -31.306 1.00 96.31 207 ARG A N 1
ATOM 1688 C CA . ARG A 1 207 ? 11.024 -6.113 -32.329 1.00 96.31 207 ARG A CA 1
ATOM 1689 C C . ARG A 1 207 ? 11.569 -4.774 -31.846 1.00 96.31 207 ARG A C 1
ATOM 1691 O O . ARG A 1 207 ? 12.322 -4.122 -32.566 1.00 96.31 207 ARG A O 1
ATOM 1698 N N . ILE A 1 208 ? 11.203 -4.390 -30.628 1.00 97.25 208 ILE A N 1
ATOM 1699 C CA . ILE A 1 208 ? 11.674 -3.169 -29.974 1.00 97.25 208 ILE A CA 1
ATOM 1700 C C . ILE A 1 208 ? 13.186 -3.241 -29.761 1.00 97.25 208 ILE A C 1
ATOM 1702 O O . ILE A 1 208 ? 13.901 -2.321 -30.155 1.00 97.25 208 ILE A O 1
ATOM 1706 N N . PHE A 1 209 ? 13.675 -4.347 -29.196 1.00 97.12 209 PHE A N 1
ATOM 1707 C CA . PHE A 1 209 ? 15.099 -4.579 -28.979 1.00 97.12 209 PHE A CA 1
ATOM 1708 C C . PHE A 1 209 ? 15.876 -4.525 -30.298 1.00 97.12 209 PHE A C 1
ATOM 1710 O O . PHE A 1 209 ? 16.863 -3.800 -30.398 1.00 97.12 209 PHE A O 1
ATOM 1717 N N . TYR A 1 210 ? 15.405 -5.245 -31.323 1.00 96.31 210 TYR A N 1
ATOM 1718 C CA . TYR A 1 210 ? 16.054 -5.304 -32.632 1.00 96.31 210 TYR A CA 1
ATOM 1719 C C . TYR A 1 210 ? 16.162 -3.933 -33.297 1.00 96.31 210 TYR A C 1
ATOM 1721 O O . TYR A 1 210 ? 17.207 -3.609 -33.862 1.00 96.31 210 TYR A O 1
ATOM 1729 N N . TYR A 1 211 ? 15.099 -3.126 -33.228 1.00 97.25 211 TYR A N 1
ATOM 1730 C CA . TYR A 1 211 ? 15.138 -1.765 -33.748 1.00 97.25 211 TYR A CA 1
ATOM 1731 C C . TYR A 1 211 ? 16.166 -0.927 -32.984 1.00 97.25 211 TYR A C 1
ATOM 1733 O O . TYR A 1 211 ? 17.029 -0.310 -33.603 1.00 97.25 211 TYR A O 1
ATOM 1741 N N . ALA A 1 212 ? 16.134 -0.968 -31.650 1.00 97.44 212 ALA A N 1
ATOM 1742 C CA . ALA A 1 212 ? 16.999 -0.143 -30.818 1.00 97.44 212 ALA A CA 1
ATOM 1743 C C . ALA A 1 212 ? 18.495 -0.407 -31.047 1.00 97.44 212 ALA A C 1
ATOM 1745 O O . ALA A 1 212 ? 19.264 0.533 -31.210 1.00 97.44 212 ALA A O 1
ATOM 1746 N N . VAL A 1 213 ? 18.928 -1.671 -31.089 1.00 96.12 213 VAL A N 1
ATOM 1747 C CA . VAL A 1 213 ? 20.364 -1.998 -31.200 1.00 96.12 213 VAL A CA 1
ATOM 1748 C C . VAL A 1 213 ? 20.954 -1.717 -32.586 1.00 96.12 213 VAL A C 1
ATOM 1750 O O . VAL A 1 213 ? 22.169 -1.572 -32.702 1.00 96.12 213 VAL A O 1
ATOM 1753 N N . ASN A 1 214 ? 20.110 -1.622 -33.618 1.00 95.38 214 ASN A N 1
ATOM 1754 C CA . ASN A 1 214 ? 20.523 -1.446 -35.014 1.00 95.38 214 ASN A CA 1
ATOM 1755 C C . ASN A 1 214 ? 20.372 -0.011 -35.545 1.00 95.38 214 ASN A C 1
ATOM 1757 O O . ASN A 1 214 ? 20.714 0.230 -36.698 1.00 95.38 214 ASN A O 1
ATOM 1761 N N . HIS A 1 215 ? 19.877 0.925 -34.734 1.00 96.88 215 HIS A N 1
ATOM 1762 C CA . HIS A 1 215 ? 19.655 2.320 -35.130 1.00 96.88 215 HIS A CA 1
ATOM 1763 C C . HIS A 1 215 ? 20.329 3.278 -34.145 1.00 96.88 215 HIS A C 1
ATOM 1765 O O . HIS A 1 215 ? 20.856 2.857 -33.109 1.00 96.88 215 HIS A O 1
ATOM 1771 N N . ASP A 1 216 ? 20.360 4.560 -34.485 1.00 96.56 216 ASP A N 1
ATOM 1772 C CA . ASP A 1 216 ? 21.035 5.599 -33.715 1.00 96.56 216 ASP A CA 1
ATOM 1773 C C . ASP A 1 216 ? 20.057 6.639 -33.154 1.00 96.56 216 ASP A C 1
ATOM 1775 O O . ASP A 1 216 ? 18.871 6.700 -33.482 1.00 96.56 216 ASP A O 1
ATOM 1779 N N . LEU A 1 217 ? 20.573 7.507 -32.281 1.00 97.19 217 LEU A N 1
ATOM 1780 C CA . LEU A 1 217 ? 19.782 8.549 -31.625 1.00 97.19 217 LEU A CA 1
ATOM 1781 C C . LEU A 1 217 ? 19.075 9.487 -32.618 1.00 97.19 217 LEU A C 1
ATOM 1783 O O . LEU A 1 217 ? 17.990 9.984 -32.312 1.00 97.19 217 LEU A O 1
ATOM 1787 N N . SER A 1 218 ? 19.676 9.750 -33.782 1.00 97.31 218 SER A N 1
ATOM 1788 C CA . SER A 1 218 ? 19.046 10.530 -34.854 1.00 97.31 218 SER A CA 1
ATOM 1789 C C . SER A 1 218 ? 17.777 9.859 -35.371 1.00 97.31 218 SER A C 1
ATOM 1791 O O . SER A 1 218 ? 16.760 10.531 -35.522 1.00 97.31 218 SER A O 1
ATOM 1793 N N . ASP A 1 219 ? 17.802 8.540 -35.558 1.00 97.94 219 ASP A N 1
ATOM 1794 C CA . ASP A 1 219 ? 16.653 7.778 -36.048 1.00 97.94 219 ASP A CA 1
ATOM 1795 C C . ASP A 1 219 ? 15.520 7.793 -35.028 1.00 97.94 219 ASP A C 1
ATOM 1797 O O . ASP A 1 219 ? 14.361 7.988 -35.383 1.00 97.94 219 ASP A O 1
ATOM 1801 N N . PHE A 1 220 ? 15.851 7.654 -33.740 1.00 98.06 220 PHE A N 1
ATOM 1802 C CA . PHE A 1 220 ? 14.859 7.714 -32.664 1.00 98.06 220 PHE A CA 1
ATOM 1803 C C . PHE A 1 220 ? 14.158 9.073 -32.618 1.00 98.06 220 PHE A C 1
ATOM 1805 O O . PHE A 1 220 ? 12.944 9.132 -32.447 1.00 98.06 220 PHE A O 1
ATOM 1812 N N . LYS A 1 221 ? 14.911 10.166 -32.801 1.00 97.06 221 LYS A N 1
ATOM 1813 C CA . LYS A 1 221 ? 14.373 11.536 -32.812 1.00 97.06 221 LYS A CA 1
ATOM 1814 C C . LYS A 1 221 ? 13.488 11.831 -34.025 1.00 97.06 221 LYS A C 1
ATOM 1816 O O . LYS A 1 221 ? 12.642 12.715 -33.933 1.00 97.06 221 LYS A O 1
ATOM 1821 N N . ASN A 1 222 ? 13.648 11.090 -35.121 1.00 97.56 222 ASN A N 1
ATOM 1822 C CA . ASN A 1 222 ? 12.800 11.215 -36.309 1.00 97.56 222 ASN A CA 1
ATOM 1823 C C . ASN A 1 222 ? 11.424 10.540 -36.140 1.00 97.56 222 ASN A C 1
ATOM 1825 O O . ASN A 1 222 ? 10.537 10.738 -36.969 1.00 97.56 222 ASN A O 1
ATOM 1829 N N . ILE A 1 223 ? 11.209 9.762 -35.071 1.00 98.06 223 ILE A N 1
ATOM 1830 C CA . ILE A 1 223 ? 9.919 9.126 -34.780 1.00 98.06 223 ILE A CA 1
ATOM 1831 C C . ILE A 1 223 ? 8.979 10.163 -34.155 1.00 98.06 223 ILE A C 1
ATOM 1833 O O . ILE A 1 223 ? 8.961 10.389 -32.944 1.00 98.06 223 ILE A O 1
ATOM 1837 N N . SER A 1 224 ? 8.179 10.797 -35.006 1.00 95.50 224 SER A N 1
ATOM 1838 C CA . SER A 1 224 ? 7.337 11.939 -34.630 1.00 95.50 224 SER A CA 1
ATOM 1839 C C . SER A 1 224 ? 5.914 11.569 -34.204 1.00 95.50 224 SER A C 1
ATOM 1841 O O . SER A 1 224 ? 5.188 12.412 -33.678 1.00 95.50 224 SER A O 1
ATOM 1843 N N . SER A 1 225 ? 5.500 10.313 -34.410 1.00 97.88 225 SER A N 1
ATOM 1844 C CA . SER A 1 225 ? 4.149 9.860 -34.086 1.00 97.88 225 SER A CA 1
ATOM 1845 C C . SER A 1 225 ? 4.080 8.396 -33.644 1.00 97.88 225 SER A C 1
ATOM 1847 O O . SER A 1 225 ? 4.959 7.579 -33.920 1.00 97.88 225 SER A O 1
ATOM 1849 N N . TYR A 1 226 ? 2.958 8.026 -33.015 1.00 97.62 226 TYR A N 1
ATOM 1850 C CA . TYR A 1 226 ? 2.670 6.632 -32.652 1.00 97.62 226 TYR A CA 1
ATOM 1851 C C . TYR A 1 226 ? 2.577 5.708 -33.878 1.00 97.62 226 TYR A C 1
ATOM 1853 O O . TYR A 1 226 ? 2.920 4.527 -33.803 1.00 97.62 226 TYR A O 1
ATOM 1861 N N . LYS A 1 227 ? 2.112 6.240 -35.017 1.00 97.38 227 LYS A N 1
ATOM 1862 C CA . LYS A 1 227 ? 2.037 5.496 -36.279 1.00 97.38 227 LYS A CA 1
ATOM 1863 C C . LYS A 1 227 ? 3.441 5.183 -36.795 1.00 97.38 227 LYS A C 1
ATOM 1865 O O . LYS A 1 227 ? 3.693 4.032 -37.148 1.00 97.38 227 LYS A O 1
ATOM 1870 N N . ASP A 1 228 ? 4.342 6.165 -36.759 1.00 97.62 228 ASP A N 1
ATOM 1871 C CA . ASP A 1 228 ? 5.746 5.988 -37.149 1.00 97.62 228 ASP A CA 1
ATOM 1872 C C . ASP A 1 228 ? 6.422 4.970 -36.236 1.00 97.62 228 ASP A C 1
ATOM 1874 O O . ASP A 1 228 ? 7.022 4.017 -36.724 1.00 97.62 228 ASP A O 1
ATOM 1878 N N . PHE A 1 229 ? 6.229 5.100 -34.918 1.00 97.88 229 PHE A N 1
ATOM 1879 C CA . PHE A 1 229 ? 6.758 4.158 -33.932 1.00 97.88 229 PHE A CA 1
ATOM 1880 C C . PHE A 1 229 ? 6.354 2.715 -34.252 1.00 97.88 229 PHE A C 1
ATOM 1882 O O . PHE A 1 229 ? 7.218 1.841 -34.334 1.00 97.88 229 PHE A O 1
ATOM 1889 N N . LYS A 1 230 ? 5.061 2.453 -34.503 1.00 97.31 230 LYS A N 1
ATOM 1890 C CA . LYS A 1 230 ? 4.586 1.115 -34.895 1.00 97.31 230 LYS A CA 1
ATOM 1891 C C . LYS A 1 230 ? 5.169 0.646 -36.227 1.00 97.31 230 LYS A C 1
ATOM 1893 O O . LYS A 1 230 ? 5.463 -0.541 -36.365 1.00 97.31 230 LYS A O 1
ATOM 1898 N N . ALA A 1 231 ? 5.316 1.545 -37.199 1.00 96.81 231 ALA A N 1
ATOM 1899 C CA . ALA A 1 231 ? 5.838 1.212 -38.520 1.00 96.81 231 ALA A CA 1
ATOM 1900 C C . ALA A 1 231 ? 7.316 0.796 -38.458 1.00 96.81 231 ALA A C 1
ATOM 1902 O O . ALA A 1 231 ? 7.663 -0.279 -38.950 1.00 96.81 231 ALA A O 1
ATOM 1903 N N . VAL A 1 232 ? 8.165 1.591 -37.797 1.00 96.69 232 VAL A N 1
ATOM 1904 C CA . VAL A 1 232 ? 9.618 1.348 -37.740 1.00 96.69 232 VAL A CA 1
ATOM 1905 C C . VAL A 1 232 ? 9.970 0.133 -36.882 1.00 96.69 232 VAL A C 1
ATOM 1907 O O . VAL A 1 232 ? 10.778 -0.704 -37.282 1.00 96.69 232 VAL A O 1
ATOM 1910 N N . THR A 1 233 ? 9.282 -0.041 -35.750 1.00 95.94 233 THR A N 1
ATOM 1911 C CA . THR A 1 233 ? 9.431 -1.232 -34.895 1.00 95.94 233 THR A CA 1
ATOM 1912 C C . THR A 1 233 ? 8.736 -2.460 -35.479 1.00 95.94 233 THR A C 1
ATOM 1914 O O . THR A 1 233 ? 8.987 -3.589 -35.059 1.00 95.94 233 THR A O 1
ATOM 1917 N N . LYS A 1 234 ? 7.852 -2.276 -36.466 1.00 96.19 234 LYS A N 1
ATOM 1918 C CA . LYS A 1 234 ? 7.022 -3.329 -37.061 1.00 96.19 234 LYS A CA 1
ATOM 1919 C C . LYS A 1 234 ? 6.155 -4.050 -36.017 1.00 96.19 234 LYS A C 1
ATOM 1921 O O . LYS A 1 234 ? 5.957 -5.264 -36.137 1.00 96.19 234 LYS A O 1
ATOM 1926 N N . LEU A 1 235 ? 5.672 -3.347 -34.989 1.00 94.94 235 LEU A N 1
ATOM 1927 C CA . LEU A 1 235 ? 4.773 -3.898 -33.967 1.00 94.94 235 LEU A CA 1
ATOM 1928 C C . LEU A 1 235 ? 3.403 -4.217 -34.580 1.00 94.94 235 LEU A C 1
ATOM 1930 O O . LEU A 1 235 ? 2.684 -3.323 -35.032 1.00 94.94 235 LEU A O 1
ATOM 1934 N N . LYS A 1 236 ? 3.048 -5.507 -34.602 1.00 88.31 236 LYS A N 1
ATOM 1935 C CA . LYS A 1 236 ? 1.833 -6.012 -35.267 1.00 88.31 236 LYS A CA 1
ATOM 1936 C C . LYS A 1 236 ? 0.696 -6.319 -34.300 1.00 88.31 236 LYS A C 1
ATOM 1938 O O . LYS A 1 236 ? -0.454 -6.040 -34.622 1.00 88.31 236 LYS A O 1
ATOM 1943 N N . TYR A 1 237 ? 1.021 -6.885 -33.145 1.00 91.19 237 TYR A N 1
ATOM 1944 C CA . TYR A 1 237 ? 0.038 -7.467 -32.241 1.00 91.19 237 TYR A CA 1
ATOM 1945 C C . TYR A 1 237 ? -0.301 -6.529 -31.087 1.00 91.19 237 TYR A C 1
ATOM 1947 O O . TYR A 1 237 ? 0.496 -5.658 -30.731 1.00 91.19 237 TYR A O 1
ATOM 1955 N N . ASN A 1 238 ? -1.492 -6.710 -30.524 1.00 93.12 238 ASN A N 1
ATOM 1956 C CA . ASN A 1 238 ? -1.882 -6.042 -29.291 1.00 93.12 238 ASN A CA 1
ATOM 1957 C C . ASN A 1 238 ? -1.351 -6.844 -28.101 1.00 93.12 238 ASN A C 1
ATOM 1959 O O . ASN A 1 238 ? -1.343 -8.078 -28.128 1.00 93.12 238 ASN A O 1
ATOM 1963 N N . VAL A 1 239 ? -0.924 -6.126 -27.073 1.00 95.56 239 VAL A N 1
ATOM 1964 C CA . VAL A 1 239 ? -0.484 -6.687 -25.792 1.00 95.56 239 VAL A CA 1
ATOM 1965 C C . VAL A 1 239 ? -1.638 -6.636 -24.781 1.00 95.56 239 VAL A C 1
ATOM 1967 O O . VAL A 1 239 ? -2.679 -6.041 -25.094 1.00 95.56 239 VAL A O 1
ATOM 1970 N N . PRO A 1 240 ? -1.523 -7.302 -23.618 1.00 96.00 240 PRO A N 1
ATOM 1971 C CA . PRO A 1 240 ? -2.544 -7.254 -22.579 1.00 96.00 240 PRO A CA 1
ATOM 1972 C C . PRO A 1 240 ? -2.941 -5.819 -22.220 1.00 96.00 240 PRO A C 1
ATOM 1974 O O . PRO A 1 240 ? -2.109 -4.911 -22.196 1.00 96.00 240 PRO A O 1
ATOM 1977 N N . LYS A 1 241 ? -4.240 -5.618 -21.987 1.00 93.38 241 LYS A N 1
ATOM 1978 C CA . LYS A 1 241 ? -4.779 -4.334 -21.531 1.00 93.38 241 LYS A CA 1
ATOM 1979 C C . LYS A 1 241 ? -4.506 -4.161 -20.039 1.00 93.38 241 LYS A C 1
ATOM 1981 O O . LYS A 1 241 ? -4.312 -5.146 -19.335 1.00 93.38 241 LYS A O 1
ATOM 1986 N N . GLU A 1 242 ? -4.582 -2.917 -19.584 1.00 91.12 242 GLU A N 1
ATOM 1987 C CA . GLU A 1 242 ? -4.609 -2.587 -18.160 1.00 91.12 242 GLU A CA 1
ATOM 1988 C C . GLU A 1 242 ? -5.700 -3.393 -17.439 1.00 91.12 242 GLU A C 1
ATOM 1990 O O . GLU A 1 242 ? -6.844 -3.482 -17.904 1.00 91.12 242 GLU A O 1
ATOM 1995 N N . LEU A 1 243 ? -5.319 -4.007 -16.320 1.00 91.06 243 LEU A N 1
ATOM 1996 C CA . LEU A 1 243 ? -6.213 -4.799 -15.485 1.00 91.06 243 LEU A CA 1
ATOM 1997 C C . LEU A 1 243 ? -6.954 -3.903 -14.495 1.00 91.06 243 LEU A C 1
ATOM 1999 O O . LEU A 1 243 ? -6.416 -2.927 -13.973 1.00 91.06 243 LEU A O 1
ATOM 2003 N N . VAL A 1 244 ? -8.197 -4.272 -14.199 1.00 90.19 244 VAL A N 1
ATOM 2004 C CA . VAL A 1 244 ? -9.044 -3.502 -13.292 1.00 90.19 244 VAL A CA 1
ATOM 2005 C C . VAL A 1 244 ? -8.485 -3.567 -11.860 1.00 90.19 244 VAL A C 1
ATOM 2007 O O . VAL A 1 244 ? -8.144 -4.652 -11.371 1.00 90.19 244 VAL A O 1
ATOM 2010 N N . PRO A 1 245 ? -8.355 -2.427 -11.160 1.00 90.62 245 PRO A N 1
ATOM 2011 C CA . PRO A 1 245 ? -7.863 -2.402 -9.791 1.00 90.62 245 PRO A CA 1
ATOM 2012 C C . PRO A 1 245 ? -8.890 -2.998 -8.825 1.00 90.62 245 PRO A C 1
ATOM 2014 O O . PRO A 1 245 ? -10.091 -2.741 -8.917 1.00 90.62 245 PRO A O 1
ATOM 2017 N N . LEU A 1 246 ? -8.407 -3.748 -7.833 1.00 92.06 246 LEU A N 1
ATOM 2018 C CA . LEU A 1 246 ? -9.259 -4.203 -6.733 1.00 92.06 246 LEU A CA 1
ATOM 2019 C C . LEU A 1 246 ? -9.362 -3.105 -5.670 1.00 92.06 246 LEU A C 1
ATOM 2021 O O . LEU A 1 246 ? -8.466 -2.271 -5.528 1.00 92.06 246 LEU A O 1
ATOM 2025 N N . LEU A 1 247 ? -10.424 -3.149 -4.857 1.00 89.38 247 LEU A N 1
ATOM 2026 C CA . LEU A 1 247 ? -10.698 -2.138 -3.824 1.00 89.38 247 LEU A CA 1
ATOM 2027 C C . LEU A 1 247 ? -9.516 -1.883 -2.881 1.00 89.38 247 LEU A C 1
ATOM 2029 O O . LEU A 1 247 ? -9.337 -0.774 -2.386 1.00 89.38 247 LEU A O 1
ATOM 2033 N N . TYR A 1 248 ? -8.691 -2.896 -2.624 1.00 87.75 248 TYR A N 1
ATOM 2034 C CA . TYR A 1 248 ? -7.548 -2.756 -1.730 1.00 87.75 248 TYR A CA 1
ATOM 2035 C C . TYR A 1 248 ? -6.276 -2.222 -2.401 1.00 87.75 248 TYR A C 1
ATOM 2037 O O . TYR A 1 248 ? -5.238 -2.186 -1.735 1.00 87.75 248 TYR A O 1
ATOM 2045 N N . GLN A 1 249 ? -6.325 -1.770 -3.660 1.00 88.62 249 GLN A N 1
ATOM 2046 C CA . GLN A 1 249 ? -5.239 -0.980 -4.243 1.00 88.62 249 GLN A CA 1
ATOM 2047 C C . GLN A 1 249 ? -4.924 0.195 -3.318 1.00 88.62 249 GLN A C 1
ATOM 2049 O O . GLN A 1 249 ? -5.814 0.939 -2.893 1.00 88.62 249 GLN A O 1
ATOM 2054 N N . GLY A 1 250 ? -3.654 0.314 -2.942 1.00 85.06 250 GLY A N 1
ATOM 2055 C CA . GLY A 1 250 ? -3.248 1.272 -1.934 1.00 85.06 250 GLY A CA 1
ATOM 2056 C C . GLY A 1 250 ? -2.576 2.498 -2.519 1.00 85.06 250 GLY A C 1
ATOM 2057 O O . GLY A 1 250 ? -2.905 2.974 -3.599 1.00 85.06 250 GLY A O 1
ATOM 2058 N N . ASN A 1 251 ? -1.688 3.084 -1.729 1.00 82.38 251 ASN A N 1
ATOM 2059 C CA . ASN A 1 251 ? -1.114 4.385 -2.028 1.00 82.38 251 ASN A CA 1
ATOM 2060 C C . ASN A 1 251 ? 0.162 4.232 -2.876 1.00 82.38 251 ASN A C 1
ATOM 2062 O O . ASN A 1 251 ? 1.170 3.776 -2.325 1.00 82.38 251 ASN A O 1
ATOM 2066 N N . PRO A 1 252 ? 0.172 4.667 -4.151 1.00 78.69 252 PRO A N 1
ATOM 2067 C CA . PRO A 1 252 ? 1.309 4.462 -5.058 1.00 78.69 252 PRO A CA 1
ATOM 2068 C C . PRO A 1 252 ? 2.601 5.124 -4.548 1.00 78.69 252 PRO A C 1
ATOM 2070 O O . PRO A 1 252 ? 3.711 4.634 -4.750 1.00 78.69 252 PRO A O 1
ATOM 2073 N N . TYR A 1 253 ? 2.474 6.199 -3.767 1.00 75.75 253 TYR A N 1
ATOM 2074 C CA . TYR A 1 253 ? 3.607 6.935 -3.202 1.00 75.75 253 TYR A CA 1
ATOM 2075 C C . TYR A 1 253 ? 4.180 6.318 -1.915 1.00 75.75 253 TYR A C 1
ATOM 2077 O O . TYR A 1 253 ? 5.084 6.887 -1.293 1.00 75.75 253 TYR A O 1
ATOM 2085 N N . SER A 1 254 ? 3.643 5.178 -1.476 1.00 75.00 254 SER A N 1
ATOM 2086 C CA . SER A 1 254 ? 4.040 4.482 -0.256 1.00 75.00 254 SER A CA 1
ATOM 2087 C C . SER A 1 254 ? 4.529 3.081 -0.594 1.00 75.00 254 SER A C 1
ATOM 2089 O O . SER A 1 254 ? 3.733 2.188 -0.857 1.00 75.00 254 SER A O 1
ATOM 2091 N N . ALA A 1 255 ? 5.838 2.845 -0.482 1.00 72.06 255 ALA A N 1
ATOM 2092 C CA . ALA A 1 255 ? 6.423 1.512 -0.671 1.00 72.06 255 ALA A CA 1
ATOM 2093 C C . ALA A 1 255 ? 5.826 0.436 0.265 1.00 72.06 255 ALA A C 1
ATOM 2095 O O . ALA A 1 255 ? 5.959 -0.753 0.005 1.00 72.06 255 ALA A O 1
ATOM 2096 N N . ILE A 1 256 ? 5.175 0.848 1.360 1.00 75.12 256 ILE A N 1
ATOM 2097 C CA . ILE A 1 256 ? 4.527 -0.052 2.323 1.00 75.12 256 ILE A CA 1
ATOM 2098 C C . ILE A 1 256 ? 3.090 -0.385 1.901 1.00 75.12 256 ILE A C 1
ATOM 2100 O O . ILE A 1 256 ? 2.630 -1.495 2.145 1.00 75.12 256 ILE A O 1
ATOM 2104 N N . GLU A 1 257 ? 2.371 0.574 1.312 1.00 76.88 257 GLU A N 1
ATOM 2105 C CA . GLU A 1 257 ? 0.932 0.453 1.037 1.00 76.88 257 GLU A CA 1
ATOM 2106 C C . GLU A 1 257 ? 0.607 0.271 -0.442 1.00 76.88 257 GLU A C 1
ATOM 2108 O O . GLU A 1 257 ? -0.549 0.035 -0.758 1.00 76.88 257 GLU A O 1
ATOM 2113 N N . THR A 1 258 ? 1.568 0.406 -1.357 1.00 78.94 258 THR A N 1
ATOM 2114 C CA . THR A 1 258 ? 1.266 0.534 -2.791 1.00 78.94 258 THR A CA 1
ATOM 2115 C C . THR A 1 258 ? 0.409 -0.611 -3.347 1.00 78.94 258 THR A C 1
ATOM 2117 O O . THR A 1 258 ? -0.612 -0.374 -3.991 1.00 78.94 258 THR A O 1
ATOM 2120 N N . PHE A 1 259 ? 0.726 -1.857 -2.983 1.00 79.75 259 PHE A N 1
ATOM 2121 C CA . PHE A 1 259 ? -0.006 -3.042 -3.446 1.00 79.75 259 PHE A CA 1
ATOM 2122 C C . PHE A 1 259 ? -1.137 -3.486 -2.511 1.00 79.75 259 PHE A C 1
ATOM 2124 O O . PHE A 1 259 ? -1.937 -4.345 -2.882 1.00 79.75 259 PHE A O 1
ATOM 2131 N N . MET A 1 260 ? -1.209 -2.924 -1.301 1.00 82.69 260 MET A N 1
ATOM 2132 C CA . MET A 1 260 ? -2.252 -3.237 -0.327 1.00 82.69 260 MET A CA 1
ATOM 2133 C C . MET A 1 260 ? -2.508 -2.045 0.597 1.00 82.69 260 MET A C 1
ATOM 2135 O O . MET A 1 260 ? -1.657 -1.665 1.404 1.00 82.69 260 MET A O 1
ATOM 2139 N N . THR A 1 261 ? -3.715 -1.490 0.520 1.00 80.38 261 THR A N 1
ATOM 2140 C CA . THR A 1 261 ? -4.145 -0.400 1.395 1.00 80.38 261 THR A CA 1
ATOM 2141 C C . THR A 1 261 ? -4.225 -0.855 2.852 1.00 80.38 261 THR A C 1
ATOM 2143 O O . THR A 1 261 ? -4.598 -1.993 3.160 1.00 80.38 261 THR A O 1
ATOM 2146 N N . ASN A 1 262 ? -3.893 0.044 3.776 1.00 76.88 262 ASN A N 1
ATOM 2147 C CA . ASN A 1 262 ? -4.125 -0.193 5.192 1.00 76.88 262 ASN A CA 1
ATOM 2148 C C . ASN A 1 262 ? -5.551 0.198 5.604 1.00 76.88 262 ASN A C 1
ATOM 2150 O O . ASN A 1 262 ? -6.148 1.091 4.999 1.00 76.88 262 ASN A O 1
ATOM 2154 N N . PRO A 1 263 ? -6.040 -0.384 6.716 1.00 76.50 263 PRO A N 1
ATOM 2155 C CA . PRO A 1 263 ? -7.042 0.227 7.577 1.00 76.50 263 PRO A CA 1
ATOM 2156 C C . PRO A 1 263 ? -7.084 1.758 7.566 1.00 76.50 263 PRO A C 1
ATOM 2158 O O . PRO A 1 263 ? -6.140 2.410 8.030 1.00 76.50 263 PRO A O 1
ATOM 2161 N N . LEU A 1 264 ? -8.201 2.340 7.124 1.00 79.94 264 LEU A N 1
ATOM 2162 C CA . LEU A 1 264 ? -8.400 3.781 7.234 1.00 79.94 264 LEU A CA 1
ATOM 2163 C C . LEU A 1 264 ? -9.118 4.124 8.539 1.00 79.94 264 LEU A C 1
ATOM 2165 O O . LEU A 1 264 ? -10.292 3.779 8.704 1.00 79.94 264 LEU A O 1
ATOM 2169 N N . PRO A 1 265 ? -8.446 4.830 9.473 1.00 79.06 265 PRO A N 1
ATOM 2170 C CA . PRO A 1 265 ? -9.081 5.224 10.715 1.00 79.06 265 PRO A CA 1
ATOM 2171 C C . PRO A 1 265 ? -10.202 6.217 10.429 1.00 79.06 265 PRO A C 1
ATOM 2173 O O . PRO A 1 265 ? -10.100 7.041 9.512 1.00 79.06 265 PRO A O 1
ATOM 2176 N N . TYR A 1 266 ? -11.226 6.165 11.276 1.00 85.25 266 TYR A N 1
ATOM 2177 C CA . TYR A 1 266 ? -12.341 7.097 11.253 1.00 85.25 266 TYR A CA 1
ATOM 2178 C C . TYR A 1 266 ? -11.882 8.559 11.206 1.00 85.25 266 TYR A C 1
ATOM 2180 O O . TYR A 1 266 ? -10.936 8.978 11.883 1.00 85.25 266 TYR A O 1
ATOM 2188 N N . ASN A 1 267 ? -12.611 9.349 10.425 1.00 85.25 267 ASN A N 1
ATOM 2189 C CA . ASN A 1 267 ? -12.460 10.788 10.336 1.00 85.25 267 ASN A CA 1
ATOM 2190 C C . ASN A 1 267 ? -13.844 11.404 10.137 1.00 85.25 267 ASN A C 1
ATOM 2192 O O . ASN A 1 267 ? -14.556 11.057 9.196 1.00 85.25 267 ASN A O 1
ATOM 2196 N N . SER A 1 268 ? -14.207 12.358 10.991 1.00 85.19 268 SER A N 1
ATOM 2197 C CA . SER A 1 268 ? -15.533 12.978 10.954 1.00 85.19 268 SER A CA 1
ATOM 2198 C C . SER A 1 268 ? -15.833 13.692 9.637 1.00 85.19 268 SER A C 1
ATOM 2200 O O . SER A 1 268 ? -16.970 13.656 9.189 1.00 85.19 268 SER A O 1
ATOM 2202 N N . LYS A 1 269 ? -14.837 14.285 8.965 1.00 84.88 269 LYS A N 1
ATOM 2203 C CA . LYS A 1 269 ? -15.038 14.916 7.649 1.00 84.88 269 LYS A CA 1
ATOM 2204 C C . LYS A 1 269 ? -15.337 13.884 6.565 1.00 84.88 269 LYS A C 1
ATOM 2206 O O . LYS A 1 269 ? -16.132 14.162 5.675 1.00 84.88 269 LYS A O 1
ATOM 2211 N N . GLN A 1 270 ? -14.709 12.710 6.648 1.00 87.81 270 GLN A N 1
ATOM 2212 C CA . GLN A 1 270 ? -14.982 11.606 5.730 1.00 87.81 270 GLN A CA 1
ATOM 2213 C C . GLN A 1 270 ? -16.396 11.067 5.942 1.00 87.81 270 GLN A C 1
ATOM 2215 O O . GLN A 1 270 ? -17.141 10.924 4.979 1.00 87.81 270 GLN A O 1
ATOM 2220 N N . ALA A 1 271 ? -16.785 10.862 7.202 1.00 91.12 271 ALA A N 1
ATOM 2221 C CA . ALA A 1 271 ? -18.135 10.443 7.559 1.00 91.12 271 ALA A CA 1
ATOM 2222 C C . ALA A 1 271 ? -19.196 11.477 7.139 1.00 91.12 271 ALA A C 1
ATOM 2224 O O . ALA A 1 271 ? -20.230 11.098 6.598 1.00 91.12 271 ALA A O 1
ATOM 2225 N N . SER A 1 272 ? -18.926 12.779 7.299 1.00 91.81 272 SER A N 1
ATOM 2226 C CA . SER A 1 272 ? -19.814 13.844 6.811 1.00 91.81 272 SER A CA 1
ATOM 2227 C C . SER A 1 272 ? -19.963 13.835 5.291 1.00 91.81 272 SER A C 1
ATOM 2229 O O . SER A 1 272 ? -21.079 13.928 4.799 1.00 91.81 272 SER A O 1
ATOM 2231 N N . ALA A 1 273 ? -18.868 13.703 4.539 1.00 90.38 273 ALA A N 1
ATOM 2232 C CA . ALA A 1 273 ? -18.939 13.638 3.079 1.00 90.38 273 ALA A CA 1
ATOM 2233 C C . ALA A 1 273 ? -19.707 12.397 2.594 1.00 90.38 273 ALA A C 1
ATOM 2235 O O . ALA A 1 273 ? -20.505 12.495 1.666 1.00 90.38 273 ALA A O 1
ATOM 2236 N N . LEU A 1 274 ? -19.505 11.253 3.255 1.00 93.19 274 LEU A N 1
ATOM 2237 C CA . LEU A 1 274 ? -20.277 10.038 3.004 1.00 93.19 274 LEU A CA 1
ATOM 2238 C C . LEU A 1 274 ? -21.769 10.250 3.301 1.00 93.19 274 LEU A C 1
ATOM 2240 O O . LEU A 1 274 ? -22.603 9.889 2.481 1.00 93.19 274 LEU A O 1
ATOM 2244 N N . TYR A 1 275 ? -22.111 10.882 4.426 1.00 94.62 275 TYR A N 1
ATOM 2245 C CA . TYR A 1 275 ? -23.499 11.206 4.769 1.00 94.62 275 TYR A CA 1
ATOM 2246 C C . TYR A 1 275 ? -24.181 12.082 3.719 1.00 94.62 275 TYR A C 1
ATOM 2248 O O . TYR A 1 275 ? -25.279 11.751 3.277 1.00 94.62 275 TYR A O 1
ATOM 2256 N N . GLU A 1 276 ? -23.529 13.162 3.284 1.00 92.00 276 GLU A N 1
ATOM 2257 C CA . GLU A 1 276 ? -24.084 14.029 2.241 1.00 92.00 276 GLU A CA 1
ATOM 2258 C C . GLU A 1 276 ? -24.250 13.279 0.912 1.00 92.00 276 GLU A C 1
ATOM 2260 O O . GLU A 1 276 ? -25.253 13.469 0.227 1.00 92.00 276 GLU A O 1
ATOM 2265 N N . ALA A 1 277 ? -23.320 12.380 0.568 1.00 91.69 277 ALA A N 1
ATOM 2266 C CA . ALA A 1 277 ? -23.433 11.547 -0.626 1.00 91.69 277 ALA A CA 1
ATOM 2267 C C . ALA A 1 277 ? -24.628 10.582 -0.552 1.00 91.69 277 ALA A C 1
ATOM 2269 O O . ALA A 1 277 ? -25.407 10.507 -1.501 1.00 91.69 277 ALA A O 1
ATOM 2270 N N . VAL A 1 278 ? -24.813 9.884 0.572 1.00 93.69 278 VAL A N 1
ATOM 2271 C CA . VAL A 1 278 ? -25.949 8.966 0.783 1.00 93.69 278 VAL A CA 1
ATOM 2272 C C . VAL A 1 278 ? -27.274 9.729 0.741 1.00 93.69 278 VAL A C 1
ATOM 2274 O O . VAL A 1 278 ? -28.175 9.376 -0.019 1.00 93.69 278 VAL A O 1
ATOM 2277 N N . LYS A 1 279 ? -27.362 10.838 1.485 1.00 92.69 279 LYS A N 1
ATOM 2278 C CA . LYS A 1 279 ? -28.554 11.691 1.551 1.00 92.69 279 LYS A CA 1
ATOM 2279 C C . LYS A 1 279 ? -28.930 12.265 0.185 1.00 92.69 279 LYS A C 1
ATOM 2281 O O . LYS A 1 279 ? -30.109 12.298 -0.158 1.00 92.69 279 LYS A O 1
ATOM 2286 N N . LYS A 1 280 ? -27.949 12.717 -0.603 1.00 89.00 280 LYS A N 1
ATOM 2287 C CA . LYS A 1 280 ? -28.192 13.277 -1.942 1.00 89.00 280 LYS A CA 1
ATOM 2288 C C . LYS A 1 280 ? -28.798 12.250 -2.903 1.00 89.00 280 LYS A C 1
ATOM 2290 O O . LYS A 1 280 ? -29.571 12.635 -3.772 1.00 89.00 280 LYS A O 1
ATOM 2295 N N . ASN A 1 281 ? -28.487 10.968 -2.720 1.00 89.50 281 ASN A N 1
ATOM 2296 C CA . ASN A 1 281 ? -29.084 9.876 -3.490 1.00 89.50 281 ASN A CA 1
ATOM 2297 C C . ASN A 1 281 ? -30.451 9.420 -2.933 1.00 89.50 281 ASN A C 1
ATOM 2299 O O . ASN A 1 281 ? -30.997 8.428 -3.395 1.00 89.50 281 ASN A O 1
ATOM 2303 N N . GLY A 1 282 ? -31.029 10.142 -1.964 1.00 91.00 282 GLY A N 1
ATOM 2304 C CA . GLY A 1 282 ? -32.388 9.900 -1.466 1.00 91.00 282 GLY A CA 1
ATOM 2305 C C . GLY A 1 282 ? -32.509 8.797 -0.413 1.00 91.00 282 GLY A C 1
ATOM 2306 O O . GLY A 1 282 ? -33.617 8.501 0.032 1.00 91.00 282 GLY A O 1
ATOM 2307 N N . TYR A 1 283 ? -31.393 8.216 0.027 1.00 94.06 283 TYR A N 1
ATOM 2308 C CA . TYR A 1 283 ? -31.401 7.100 0.966 1.00 94.06 283 TYR A CA 1
ATOM 2309 C C . TYR A 1 283 ? -31.467 7.549 2.427 1.00 94.06 283 TYR A C 1
ATOM 2311 O O . TYR A 1 283 ? -30.840 8.528 2.838 1.00 94.06 283 TYR A O 1
ATOM 2319 N N . LYS A 1 284 ? -32.227 6.788 3.224 1.00 95.19 284 LYS A N 1
ATOM 2320 C CA . LYS A 1 284 ? -32.382 6.965 4.680 1.00 95.19 284 LYS A CA 1
ATOM 2321 C C . LYS A 1 284 ? -31.721 5.850 5.490 1.00 95.19 284 LYS A C 1
ATOM 2323 O O . LYS A 1 284 ? -31.785 5.870 6.716 1.00 95.19 284 LYS A O 1
ATOM 2328 N N . GLU A 1 285 ? -31.088 4.901 4.816 1.00 95.56 285 GLU A N 1
ATOM 2329 C CA . GLU A 1 285 ? -30.416 3.754 5.412 1.00 95.56 285 GLU A CA 1
ATOM 2330 C C . GLU A 1 285 ? -28.986 3.621 4.890 1.00 95.56 285 GLU A C 1
ATOM 2332 O O . GLU A 1 285 ? -28.648 4.119 3.813 1.00 95.56 285 GLU A O 1
ATOM 2337 N N . ILE A 1 286 ? -28.138 2.973 5.684 1.00 97.19 286 ILE A N 1
ATOM 2338 C CA . ILE A 1 286 ? -26.770 2.627 5.315 1.00 97.19 286 ILE A CA 1
ATOM 2339 C C . ILE A 1 286 ? -26.349 1.343 6.025 1.00 97.19 286 ILE A C 1
ATOM 2341 O O . ILE A 1 286 ? -26.513 1.190 7.235 1.00 97.19 286 ILE A O 1
ATOM 2345 N N . SER A 1 287 ? -25.745 0.435 5.268 1.00 97.56 287 SER A N 1
ATOM 2346 C CA . SER A 1 287 ? -25.102 -0.761 5.802 1.00 97.56 287 SER A CA 1
ATOM 2347 C C . SER A 1 287 ? -23.609 -0.529 5.917 1.00 97.56 287 SER A C 1
ATOM 2349 O O . SER A 1 287 ? -22.938 -0.227 4.930 1.00 97.56 287 SER A O 1
ATOM 2351 N N . ILE A 1 288 ? -23.083 -0.638 7.130 1.00 95.69 288 ILE A N 1
ATOM 2352 C CA . ILE A 1 288 ? -21.673 -0.395 7.411 1.00 95.69 288 ILE A CA 1
ATOM 2353 C C . ILE A 1 288 ? -20.997 -1.736 7.616 1.00 95.69 288 ILE A C 1
ATOM 2355 O O . ILE A 1 288 ? -21.291 -2.478 8.553 1.00 95.69 288 ILE A O 1
ATOM 2359 N N . VAL A 1 289 ? -20.072 -2.025 6.711 1.00 93.75 289 VAL A N 1
ATOM 2360 C CA . VAL A 1 289 ? -19.267 -3.233 6.729 1.00 93.75 289 VAL A CA 1
ATOM 2361 C C . VAL A 1 289 ? -17.893 -2.851 7.262 1.00 93.75 289 VAL A C 1
ATOM 2363 O O . VAL A 1 289 ? -17.149 -2.097 6.625 1.00 93.75 289 VAL A O 1
ATOM 2366 N N . ASN A 1 290 ? -17.542 -3.412 8.423 1.00 82.00 290 ASN A N 1
ATOM 2367 C CA . ASN A 1 290 ? -16.196 -3.324 8.996 1.00 82.00 290 ASN A CA 1
ATOM 2368 C C . ASN A 1 290 ? -15.783 -1.897 9.468 1.00 82.00 290 ASN A C 1
ATOM 2370 O O . ASN A 1 290 ? -14.646 -1.465 9.273 1.00 82.00 290 ASN A O 1
ATOM 2374 N N . GLY A 1 291 ? -16.682 -1.143 10.120 1.00 65.56 291 GLY A N 1
ATOM 2375 C CA . GLY A 1 291 ? -16.557 0.301 10.417 1.00 65.56 291 GLY A CA 1
ATOM 2376 C C . GLY A 1 291 ? -15.503 0.774 11.440 1.00 65.56 291 GLY A C 1
ATOM 2377 O O . GLY A 1 291 ? -15.540 1.937 11.842 1.00 65.56 291 GLY A O 1
ATOM 2378 N N . PHE A 1 292 ? -14.523 -0.059 11.818 1.00 76.06 292 PHE A N 1
ATOM 2379 C CA . PHE A 1 292 ? -13.479 0.207 12.832 1.00 76.06 292 PHE A CA 1
ATOM 2380 C C . PHE A 1 292 ? -14.020 0.702 14.185 1.00 76.06 292 PHE A C 1
ATOM 2382 O O . PHE A 1 292 ? -14.202 1.903 14.380 1.00 76.06 292 PHE A O 1
ATOM 2389 N N . MET A 1 293 ? -14.170 -0.195 15.172 1.00 85.31 293 MET A N 1
ATOM 2390 C CA . MET A 1 293 ? -14.618 0.161 16.535 1.00 85.31 293 MET A CA 1
ATOM 2391 C C . MET A 1 293 ? -15.943 0.950 16.564 1.00 85.31 293 MET A C 1
ATOM 2393 O O . MET A 1 293 ? -16.142 1.804 17.427 1.00 85.31 293 MET A O 1
ATOM 2397 N N . TYR A 1 294 ? -16.841 0.675 15.618 1.00 91.50 294 TYR A N 1
ATOM 2398 C CA . TYR A 1 294 ? -18.159 1.299 15.496 1.00 91.50 294 TYR A CA 1
ATOM 2399 C C . TYR A 1 294 ? -18.181 2.825 15.287 1.00 91.50 294 TYR A C 1
ATOM 2401 O O . TYR A 1 294 ? -19.198 3.477 15.534 1.00 91.50 294 TYR A O 1
ATOM 2409 N N . TYR A 1 295 ? -17.069 3.447 14.884 1.00 91.44 295 TYR A N 1
ATOM 2410 C CA . TYR A 1 295 ? -17.008 4.910 14.817 1.00 91.44 295 TYR A CA 1
ATOM 2411 C C . TYR A 1 295 ? -17.865 5.507 13.697 1.00 91.44 295 TYR A C 1
ATOM 2413 O O . TYR A 1 295 ? -18.452 6.575 13.891 1.00 91.44 295 TYR A O 1
ATOM 2421 N N . TYR A 1 296 ? -17.940 4.849 12.537 1.00 92.44 296 TYR A N 1
ATOM 2422 C CA . TYR A 1 296 ? -18.817 5.304 11.457 1.00 92.44 296 TYR A CA 1
ATOM 2423 C C . TYR A 1 296 ? -20.280 5.076 11.838 1.00 92.44 296 TYR A C 1
ATOM 2425 O O . TYR A 1 296 ? -21.086 5.995 11.753 1.00 92.44 296 TYR A O 1
ATOM 2433 N N . GLU A 1 297 ? -20.598 3.902 12.363 1.00 94.56 297 GLU A N 1
ATOM 2434 C CA . GLU A 1 297 ? -21.909 3.496 12.857 1.00 94.56 297 GLU A CA 1
ATOM 2435 C C . GLU A 1 297 ? -22.451 4.525 13.858 1.00 94.56 297 GLU A C 1
ATOM 2437 O O . GLU A 1 297 ? -23.526 5.090 13.661 1.00 94.56 297 GLU A O 1
ATOM 2442 N N . LEU A 1 298 ? -21.639 4.904 14.850 1.00 94.25 298 LEU A N 1
ATOM 2443 C CA . LEU A 1 298 ? -21.962 5.957 15.813 1.00 94.25 298 LEU A CA 1
ATOM 2444 C C . LEU A 1 298 ? -22.194 7.328 15.172 1.00 94.25 298 LEU A C 1
ATOM 2446 O O . LEU A 1 298 ? -22.963 8.137 15.696 1.00 94.25 298 LEU A O 1
ATOM 2450 N N . PHE A 1 299 ? -21.500 7.657 14.084 1.00 94.56 299 PHE A N 1
ATOM 2451 C CA . PHE A 1 299 ? -21.724 8.919 13.383 1.00 94.56 299 PHE A CA 1
ATOM 2452 C C . PHE A 1 299 ? -23.100 8.958 12.701 1.00 94.56 299 PHE A C 1
ATOM 2454 O O . PHE A 1 299 ? -23.694 10.041 12.623 1.00 94.56 299 PHE A O 1
ATOM 2461 N N . PHE A 1 300 ? -23.592 7.803 12.239 1.00 94.75 300 PHE A N 1
ATOM 2462 C CA . PHE A 1 300 ? -24.837 7.652 11.483 1.00 94.75 300 PHE A CA 1
ATOM 2463 C C . PHE A 1 300 ? -26.062 7.277 12.320 1.00 94.75 300 PHE A C 1
ATOM 2465 O O . PHE A 1 300 ? -27.161 7.595 11.887 1.00 94.75 300 PHE A O 1
ATOM 2472 N N . TYR A 1 301 ? -25.888 6.683 13.503 1.00 91.44 301 TYR A N 1
ATOM 2473 C CA . TYR A 1 301 ? -26.952 6.103 14.339 1.00 91.44 301 TYR A CA 1
ATOM 2474 C C . TYR A 1 301 ? -28.206 6.980 14.552 1.00 91.44 301 TYR A C 1
ATOM 2476 O O . TYR A 1 301 ? -29.309 6.466 14.665 1.00 91.44 301 TYR A O 1
ATOM 2484 N N . GLU A 1 302 ? -28.064 8.306 14.573 1.00 89.62 302 GLU A N 1
ATOM 2485 C CA . GLU A 1 302 ? -29.181 9.253 14.781 1.00 89.62 302 GLU A CA 1
ATOM 2486 C C . GLU A 1 302 ? -29.571 10.016 13.501 1.00 89.62 302 GLU A C 1
ATOM 2488 O O . GLU A 1 302 ? -30.352 10.963 13.541 1.00 89.62 302 GLU A O 1
ATOM 2493 N N . LYS A 1 303 ? -28.981 9.651 12.361 1.00 94.56 303 LYS A N 1
ATOM 2494 C CA . LYS A 1 303 ? -29.138 10.335 11.068 1.00 94.56 303 LYS A CA 1
ATOM 2495 C C . LYS A 1 303 ? -29.708 9.424 9.986 1.00 94.56 303 LYS A C 1
ATOM 2497 O O . LYS A 1 303 ? -30.388 9.919 9.094 1.00 94.56 303 LYS A O 1
ATOM 2502 N N . LEU A 1 304 ? -29.389 8.132 10.043 1.00 94.81 304 LEU A N 1
ATOM 2503 C CA . LEU A 1 304 ? -29.806 7.095 9.102 1.00 94.81 304 LEU A CA 1
ATOM 2504 C C . LEU A 1 304 ? -30.158 5.820 9.878 1.00 94.81 304 LEU A C 1
ATOM 2506 O O . LEU A 1 304 ? -29.668 5.612 10.988 1.00 94.81 304 LEU A O 1
ATOM 2510 N N . CYS A 1 305 ? -30.954 4.943 9.271 1.00 94.88 305 CYS A N 1
ATOM 2511 C CA . CYS A 1 305 ? -31.082 3.564 9.727 1.00 94.88 305 CYS A CA 1
ATOM 2512 C C . CYS A 1 305 ? -29.765 2.825 9.441 1.00 94.88 305 CYS A C 1
ATOM 2514 O O . CYS A 1 305 ? -29.314 2.793 8.296 1.00 94.88 305 CYS A O 1
ATOM 2516 N N . VAL A 1 306 ? -29.113 2.299 10.481 1.00 95.31 306 VAL A N 1
ATOM 2517 C CA . VAL A 1 306 ? -27.794 1.662 10.365 1.00 95.31 306 VAL A CA 1
ATOM 2518 C C . VAL A 1 306 ? -27.924 0.154 10.536 1.00 95.31 306 VAL A C 1
ATOM 2520 O O . VAL A 1 306 ? -28.289 -0.314 11.616 1.00 95.31 306 VAL A O 1
ATOM 2523 N N . SER A 1 307 ? -27.529 -0.587 9.503 1.00 97.00 307 SER A N 1
ATOM 2524 C CA . SER A 1 307 ? -27.256 -2.024 9.598 1.00 97.00 307 SER A CA 1
ATOM 2525 C C . SER A 1 307 ? -25.748 -2.240 9.734 1.00 97.00 307 SER A C 1
ATOM 2527 O O . SER A 1 307 ? -24.952 -1.622 9.023 1.00 97.00 307 SER A O 1
ATOM 2529 N N . ILE A 1 308 ? -25.329 -3.105 10.650 1.00 96.44 308 ILE A N 1
ATOM 2530 C CA . ILE A 1 308 ? -23.920 -3.367 10.950 1.00 96.44 308 ILE A CA 1
ATOM 2531 C C . ILE A 1 308 ? -23.572 -4.781 10.502 1.00 96.44 308 ILE A C 1
ATOM 2533 O O . ILE A 1 308 ? -24.166 -5.737 10.987 1.00 96.44 308 ILE A O 1
ATOM 2537 N N . TYR A 1 309 ? -22.561 -4.909 9.646 1.00 95.12 309 TYR A N 1
ATOM 2538 C CA . TYR A 1 309 ? -21.964 -6.191 9.273 1.00 95.12 309 TYR A CA 1
ATOM 2539 C C . TYR A 1 309 ? -20.527 -6.232 9.789 1.00 95.12 309 TYR A C 1
ATOM 2541 O O . TYR A 1 309 ? -19.671 -5.433 9.385 1.00 95.12 309 TYR A O 1
ATOM 2549 N N . SER A 1 310 ? -20.258 -7.140 10.727 1.00 91.06 310 SER A N 1
ATOM 2550 C CA . SER A 1 310 ? -18.955 -7.240 11.382 1.00 91.06 310 SER A CA 1
ATOM 2551 C C . SER A 1 310 ? -18.448 -8.674 11.431 1.00 91.06 310 SER A C 1
ATOM 2553 O O . SER A 1 310 ? -19.160 -9.591 11.820 1.00 91.06 310 SER A O 1
ATOM 2555 N N . GLN A 1 311 ? -17.169 -8.842 11.105 1.00 89.56 311 GLN A N 1
ATOM 2556 C CA . GLN A 1 311 ? -16.420 -10.081 11.330 1.00 89.56 311 GLN A CA 1
ATOM 2557 C C . GLN A 1 311 ? -15.276 -9.879 12.329 1.00 89.56 311 GLN A C 1
ATOM 2559 O O . GLN A 1 311 ? -14.295 -10.630 12.333 1.00 89.56 311 GLN A O 1
ATOM 2564 N N . ASP A 1 312 ? -15.342 -8.818 13.136 1.00 90.81 312 ASP A N 1
ATOM 2565 C CA . ASP A 1 312 ? -14.366 -8.599 14.191 1.00 90.81 312 ASP A CA 1
ATOM 2566 C C . ASP A 1 312 ? -14.878 -9.215 15.507 1.00 90.81 312 ASP A C 1
ATOM 2568 O O . ASP A 1 312 ? -15.912 -8.782 16.025 1.00 90.81 312 ASP A O 1
ATOM 2572 N N . PRO A 1 313 ? -14.161 -10.199 16.080 1.00 92.00 313 PRO A N 1
ATOM 2573 C CA . PRO A 1 313 ? -14.630 -10.925 17.259 1.00 92.00 313 PRO A CA 1
ATOM 2574 C C . PRO A 1 313 ? -14.741 -10.030 18.498 1.00 92.00 313 PRO A C 1
ATOM 2576 O O . PRO A 1 313 ? -15.573 -10.269 19.370 1.00 92.00 313 PRO A O 1
ATOM 2579 N N . TYR A 1 314 ? -13.930 -8.970 18.589 1.00 94.06 314 TYR A N 1
ATOM 2580 C CA . TYR A 1 314 ? -14.025 -8.022 19.692 1.00 94.06 314 TYR A CA 1
ATOM 2581 C C . TYR A 1 314 ? -15.262 -7.133 19.553 1.00 94.06 314 TYR A C 1
ATOM 2583 O O . TYR A 1 314 ? -15.972 -6.910 20.532 1.00 94.06 314 TYR A O 1
ATOM 2591 N N . CYS A 1 315 ? -15.549 -6.657 18.341 1.00 93.62 315 CYS A N 1
ATOM 2592 C CA . CYS A 1 315 ? -16.786 -5.932 18.065 1.00 93.62 315 CYS A CA 1
ATOM 2593 C C . CYS A 1 315 ? -18.012 -6.806 18.376 1.00 93.62 315 CYS A C 1
ATOM 2595 O O . CYS A 1 315 ? -18.931 -6.337 19.053 1.00 93.62 315 CYS A O 1
ATOM 2597 N N . HIS A 1 316 ? -17.999 -8.076 17.966 1.00 94.44 316 HIS A N 1
ATOM 2598 C CA . HIS A 1 316 ? -19.071 -9.018 18.283 1.00 94.44 316 HIS A CA 1
ATOM 2599 C C . HIS A 1 316 ? -19.246 -9.239 19.789 1.00 94.44 316 HIS A C 1
ATOM 2601 O O . HIS A 1 316 ? -20.358 -9.122 20.297 1.00 94.44 316 HIS A O 1
ATOM 2607 N N . LEU A 1 317 ? -18.152 -9.433 20.531 1.00 96.19 317 LEU A N 1
ATOM 2608 C CA . LEU A 1 317 ? -18.194 -9.527 21.993 1.00 96.19 317 LEU A CA 1
ATOM 2609 C C . LEU A 1 317 ? -18.871 -8.305 22.635 1.00 96.19 317 LEU A C 1
ATOM 2611 O O . LEU A 1 317 ? -19.688 -8.456 23.539 1.00 96.19 317 LEU A O 1
ATOM 2615 N N . LEU A 1 318 ? -18.565 -7.091 22.162 1.00 96.69 318 LEU A N 1
ATOM 2616 C CA . LEU A 1 318 ? -19.213 -5.872 22.655 1.00 96.69 318 LEU A CA 1
ATOM 2617 C C . LEU A 1 318 ? -20.726 -5.876 22.395 1.00 96.69 318 LEU A C 1
ATOM 2619 O O . LEU A 1 318 ? -21.481 -5.462 23.271 1.00 96.69 318 LEU A O 1
ATOM 2623 N N . TYR A 1 319 ? -21.168 -6.359 21.230 1.00 96.62 319 TYR A N 1
ATOM 2624 C CA . TYR A 1 319 ? -22.591 -6.512 20.911 1.00 96.62 319 TYR A CA 1
ATOM 2625 C C . TYR A 1 319 ? -23.281 -7.528 21.836 1.00 96.62 319 TYR A C 1
ATOM 2627 O O . TYR A 1 319 ? -24.348 -7.231 22.376 1.00 96.62 319 TYR A O 1
ATOM 2635 N N . LEU A 1 320 ? -22.651 -8.684 22.082 1.00 96.88 320 LEU A N 1
ATOM 2636 C CA . LEU A 1 320 ? -23.182 -9.705 22.991 1.00 96.88 320 LEU A CA 1
ATOM 2637 C C . LEU A 1 320 ? -23.321 -9.173 24.424 1.00 96.88 320 LEU A C 1
ATOM 2639 O O . LEU A 1 320 ? -24.354 -9.379 25.056 1.00 96.88 320 LEU A O 1
ATOM 2643 N N . ILE A 1 321 ? -22.311 -8.452 24.927 1.00 97.62 321 ILE A N 1
ATOM 2644 C CA . ILE A 1 321 ? -22.361 -7.839 26.264 1.00 97.62 321 ILE A CA 1
ATOM 2645 C C . ILE A 1 321 ? -23.461 -6.774 26.322 1.00 97.62 321 ILE A C 1
ATOM 2647 O O . ILE A 1 321 ? -24.237 -6.753 27.274 1.00 97.62 321 ILE A O 1
ATOM 2651 N N . ALA A 1 322 ? -23.545 -5.902 25.310 1.00 97.69 322 ALA A N 1
ATOM 2652 C CA . ALA A 1 322 ? -24.528 -4.820 25.253 1.00 97.69 322 ALA A CA 1
ATOM 2653 C C . ALA A 1 322 ? -25.978 -5.323 25.335 1.00 97.69 322 ALA A C 1
ATOM 2655 O O . ALA A 1 322 ? -26.810 -4.675 25.966 1.00 97.69 322 ALA A O 1
ATOM 2656 N N . ASN A 1 323 ? -26.253 -6.483 24.737 1.00 97.69 323 ASN A N 1
ATOM 2657 C CA . ASN A 1 323 ? -27.574 -7.110 24.711 1.00 97.69 323 ASN A CA 1
ATOM 2658 C C . ASN A 1 323 ? -27.782 -8.156 25.824 1.00 97.69 323 ASN A C 1
ATOM 2660 O O . ASN A 1 323 ? -28.810 -8.824 25.855 1.00 97.69 323 ASN A O 1
ATOM 2664 N N . GLY A 1 324 ? -26.823 -8.311 26.744 1.00 96.06 324 GLY A N 1
ATOM 2665 C CA . GLY A 1 324 ? -26.925 -9.261 27.856 1.00 96.06 324 GLY A CA 1
ATOM 2666 C C . GLY A 1 324 ? -26.820 -10.737 27.452 1.00 96.06 324 GLY A C 1
ATOM 2667 O O . GLY A 1 324 ? -27.106 -11.605 28.269 1.00 96.06 324 GLY A O 1
ATOM 2668 N N . PHE A 1 325 ? -26.385 -11.037 26.225 1.00 96.12 325 PHE A N 1
ATOM 2669 C CA . PHE A 1 325 ? -26.174 -12.409 25.749 1.00 96.12 325 PHE A CA 1
ATOM 2670 C C . PHE A 1 325 ? -24.923 -13.061 26.347 1.00 96.12 325 PHE A C 1
ATOM 2672 O O . PHE A 1 325 ? -24.802 -14.281 26.334 1.00 96.12 325 PHE A O 1
ATOM 2679 N N . THR A 1 326 ? -23.986 -12.264 26.872 1.00 95.56 326 THR A N 1
ATOM 2680 C CA . THR A 1 326 ? -22.804 -12.769 27.580 1.00 95.56 326 THR A CA 1
ATOM 2681 C C . THR A 1 326 ? -22.384 -11.838 28.714 1.00 95.56 326 THR A C 1
ATOM 2683 O O . THR A 1 326 ? -22.585 -10.624 28.659 1.00 95.56 326 THR A O 1
ATOM 2686 N N . THR A 1 327 ? -21.720 -12.402 29.720 1.00 95.62 327 THR A N 1
ATOM 2687 C CA . THR A 1 327 ? -21.073 -11.675 30.824 1.00 95.62 327 THR A CA 1
ATOM 2688 C C . THR A 1 327 ? -19.652 -12.184 31.018 1.00 95.62 327 THR A C 1
ATOM 2690 O O . THR A 1 327 ? -19.377 -13.334 30.697 1.00 95.62 327 THR A O 1
ATOM 2693 N N . LEU A 1 328 ? -18.757 -11.354 31.558 1.00 97.12 328 LEU A N 1
ATOM 2694 C CA . LEU A 1 328 ? -17.366 -11.725 31.816 1.00 97.12 328 LEU A CA 1
ATOM 2695 C C . LEU A 1 328 ? -17.068 -11.797 33.319 1.00 97.12 328 LEU A C 1
ATOM 2697 O O . LEU A 1 328 ? -17.501 -10.950 34.112 1.00 97.12 328 LEU A O 1
ATOM 2701 N N . THR A 1 329 ? -16.247 -12.767 33.691 1.00 97.69 329 THR A N 1
ATOM 2702 C CA . THR A 1 329 ? -15.538 -12.866 34.969 1.00 97.69 329 THR A CA 1
ATOM 2703 C C . THR A 1 329 ? -14.048 -12.847 34.678 1.00 97.69 329 THR A C 1
ATOM 2705 O O . THR A 1 329 ? -13.503 -13.780 34.081 1.00 97.69 329 THR A O 1
ATOM 2708 N N . TYR A 1 330 ? -13.372 -11.770 35.075 1.00 97.38 330 TYR A N 1
ATOM 2709 C CA . TYR A 1 330 ? -11.964 -11.579 34.746 1.00 97.38 330 TYR A CA 1
ATOM 2710 C C . TYR A 1 330 ? -11.053 -12.427 35.637 1.00 97.38 330 TYR A C 1
ATOM 2712 O O . TYR A 1 330 ? -11.257 -12.561 36.842 1.00 97.38 330 TYR A O 1
ATOM 2720 N N . LYS A 1 331 ? -10.008 -12.991 35.032 1.00 96.56 331 LYS A N 1
ATOM 2721 C CA . LYS A 1 331 ? -9.045 -13.909 35.653 1.00 96.56 331 LYS A CA 1
ATOM 2722 C C . LYS A 1 331 ? -7.618 -13.525 35.253 1.00 96.56 331 LYS A C 1
ATOM 2724 O O . LYS A 1 331 ? -7.392 -12.630 34.436 1.00 96.56 331 LYS A O 1
ATOM 2729 N N . ASN A 1 332 ? -6.626 -14.213 35.816 1.00 95.00 332 ASN A N 1
ATOM 2730 C CA . ASN A 1 332 ? -5.221 -14.094 35.414 1.00 95.00 332 ASN A CA 1
ATOM 2731 C C . ASN A 1 332 ? -4.731 -12.628 35.389 1.00 95.00 332 ASN A C 1
ATOM 2733 O O . ASN A 1 332 ? -4.857 -11.899 36.374 1.00 95.00 332 ASN A O 1
ATOM 2737 N N . LYS A 1 333 ? -4.192 -12.158 34.255 1.00 91.38 333 LYS A N 1
ATOM 2738 C CA . LYS A 1 333 ? -3.620 -10.806 34.113 1.00 91.38 333 LYS A CA 1
ATOM 2739 C C . LYS A 1 333 ? -4.662 -9.690 34.218 1.00 91.38 333 LYS A C 1
ATOM 2741 O O . LYS A 1 333 ? -4.289 -8.538 34.451 1.00 91.38 333 LYS A O 1
ATOM 2746 N N . LEU A 1 334 ? -5.940 -10.019 34.031 1.00 95.00 334 LEU A N 1
ATOM 2747 C CA . LEU A 1 334 ? -7.061 -9.094 34.158 1.00 95.00 334 LEU A CA 1
ATOM 2748 C C . LEU A 1 334 ? -7.861 -9.303 35.450 1.00 95.00 334 LEU A C 1
ATOM 2750 O O . LEU A 1 334 ? -8.805 -8.558 35.659 1.00 95.00 334 LEU A O 1
ATOM 2754 N N . ALA A 1 335 ? -7.478 -10.229 36.342 1.00 95.75 335 ALA A N 1
ATOM 2755 C CA . ALA A 1 335 ? -8.233 -10.539 37.566 1.00 95.75 335 ALA A CA 1
ATOM 2756 C C . ALA A 1 335 ? -8.542 -9.300 38.423 1.00 95.75 335 ALA A C 1
ATOM 2758 O O . ALA A 1 335 ? -9.605 -9.186 39.015 1.00 95.75 335 ALA A O 1
ATOM 2759 N N . TRP A 1 336 ? -7.635 -8.325 38.440 1.00 94.06 336 TRP A N 1
ATOM 2760 C CA . TRP A 1 336 ? -7.819 -7.071 39.167 1.00 94.06 336 TRP A CA 1
ATOM 2761 C C . TRP A 1 336 ? -8.955 -6.184 38.616 1.00 94.06 336 TRP A C 1
ATOM 2763 O O . TRP A 1 336 ? -9.429 -5.300 39.325 1.00 94.06 336 TRP A O 1
ATOM 2773 N N . LEU A 1 337 ? -9.408 -6.394 37.374 1.00 95.69 337 LEU A N 1
ATOM 2774 C CA . LEU A 1 337 ? -10.606 -5.736 36.844 1.00 95.69 337 LEU A CA 1
ATOM 2775 C C . LEU A 1 337 ? -11.887 -6.266 37.496 1.00 95.69 337 LEU A C 1
ATOM 2777 O O . LEU A 1 337 ? -12.874 -5.536 37.546 1.00 95.69 337 LEU A O 1
ATOM 2781 N N . GLU A 1 338 ? -11.867 -7.491 38.031 1.00 96.56 338 GLU A N 1
ATOM 2782 C CA . GLU A 1 338 ? -13.029 -8.103 38.679 1.00 96.56 338 GLU A CA 1
ATOM 2783 C C . GLU A 1 338 ? -13.452 -7.342 39.943 1.00 96.56 338 GLU A C 1
ATOM 2785 O O . GLU A 1 338 ? -14.639 -7.255 40.230 1.00 96.56 338 GLU A O 1
ATOM 2790 N N . TYR A 1 339 ? -12.520 -6.669 40.632 1.00 95.38 339 TYR A N 1
ATOM 2791 C CA . TYR A 1 339 ? -12.842 -5.783 41.763 1.00 95.38 339 TYR A CA 1
ATOM 2792 C C . TYR A 1 339 ? -13.770 -4.619 41.389 1.00 95.38 339 TYR A C 1
ATOM 2794 O O . TYR A 1 339 ? -14.417 -4.041 42.260 1.00 95.38 339 TYR A O 1
ATOM 2802 N N . TYR A 1 340 ? -13.821 -4.254 40.107 1.00 96.25 340 TYR A N 1
ATOM 2803 C CA . TYR A 1 340 ? -14.691 -3.202 39.586 1.00 96.25 340 TYR A CA 1
ATOM 2804 C C . TYR A 1 340 ? -15.932 -3.764 38.886 1.00 96.25 340 TYR A C 1
ATOM 2806 O O . TYR A 1 340 ? -16.724 -2.996 38.348 1.00 96.25 340 TYR A O 1
ATOM 2814 N N . ASN A 1 341 ? -16.096 -5.085 38.839 1.00 96.19 341 ASN A N 1
ATOM 2815 C CA . ASN A 1 341 ? -17.125 -5.742 38.055 1.00 96.19 341 ASN A CA 1
ATOM 2816 C C . ASN A 1 341 ? -18.400 -5.984 38.873 1.00 96.19 341 ASN A C 1
ATOM 2818 O O . ASN A 1 341 ? -18.585 -7.042 39.461 1.00 96.19 341 ASN A O 1
ATOM 2822 N N . ASP A 1 342 ? -19.313 -5.013 38.861 1.00 94.44 342 ASP A N 1
ATOM 2823 C CA . ASP A 1 342 ? -20.643 -5.115 39.490 1.00 94.44 342 ASP A CA 1
ATOM 2824 C C . ASP A 1 342 ? -21.662 -5.957 38.686 1.00 94.44 342 ASP A C 1
ATOM 2826 O O . ASP A 1 342 ? -22.842 -5.998 39.027 1.00 94.44 342 ASP A O 1
ATOM 2830 N N . LYS A 1 343 ? -21.212 -6.628 37.613 1.00 93.19 343 LYS A N 1
ATOM 2831 C CA . LYS A 1 343 ? -22.003 -7.482 36.707 1.00 93.19 343 LYS A CA 1
ATOM 2832 C C . LYS A 1 343 ? -23.146 -6.788 35.958 1.00 93.19 343 LYS A C 1
ATOM 2834 O O . LYS A 1 343 ? -23.811 -7.442 35.157 1.00 93.19 343 LYS A O 1
ATOM 2839 N N . THR A 1 344 ? -23.341 -5.479 36.106 1.00 96.12 344 THR A N 1
ATOM 2840 C CA . THR A 1 344 ? -24.292 -4.749 35.258 1.00 96.12 344 THR A CA 1
ATOM 2841 C C . THR A 1 344 ? -23.799 -4.710 33.809 1.00 96.12 344 THR A C 1
ATOM 2843 O O . THR A 1 344 ? -22.594 -4.620 33.558 1.00 96.12 344 THR A O 1
ATOM 2846 N N . ILE A 1 345 ? -24.722 -4.720 32.837 1.00 97.00 345 ILE A N 1
ATOM 2847 C CA . ILE A 1 345 ? -24.395 -4.625 31.398 1.00 97.00 345 ILE A CA 1
ATOM 2848 C C . ILE A 1 345 ? -23.474 -3.431 31.131 1.00 97.00 345 ILE A C 1
ATOM 2850 O O . ILE A 1 345 ? -22.441 -3.549 30.474 1.00 97.00 345 ILE A O 1
ATOM 2854 N N . LYS A 1 346 ? -23.819 -2.273 31.697 1.00 96.12 346 LYS A N 1
ATOM 2855 C CA . LYS A 1 346 ? -23.085 -1.023 31.515 1.00 96.12 346 LYS A CA 1
ATOM 2856 C C . LYS A 1 346 ? -21.655 -1.106 32.070 1.00 96.12 346 LYS A C 1
ATOM 2858 O O . LYS A 1 346 ? -20.714 -0.663 31.401 1.00 96.12 346 LYS A O 1
ATOM 2863 N N . ARG A 1 347 ? -21.452 -1.732 33.236 1.00 96.62 347 ARG A N 1
ATOM 2864 C CA . ARG A 1 347 ? -20.110 -1.963 33.791 1.00 96.62 347 ARG A CA 1
ATOM 2865 C C . ARG A 1 347 ? -19.316 -2.975 32.978 1.00 96.62 347 ARG A C 1
ATOM 2867 O O . ARG A 1 347 ? -18.175 -2.686 32.627 1.00 96.62 347 ARG A O 1
ATOM 2874 N N . GLN A 1 348 ? -19.914 -4.117 32.648 1.00 97.19 348 GLN A N 1
ATOM 2875 C CA . GLN A 1 348 ? -19.311 -5.175 31.828 1.00 97.19 348 GLN A CA 1
ATOM 2876 C C . GLN A 1 348 ? -18.814 -4.626 30.487 1.00 97.19 348 GLN A C 1
ATOM 2878 O O . GLN A 1 348 ? -17.653 -4.805 30.112 1.00 97.19 348 GLN A O 1
ATOM 2883 N N . PHE A 1 349 ? -19.666 -3.851 29.816 1.00 97.25 349 PHE A N 1
ATOM 2884 C CA . PHE A 1 349 ? -19.347 -3.183 28.561 1.00 97.25 349 PHE A CA 1
ATOM 2885 C C . PHE A 1 349 ? -18.157 -2.221 28.707 1.00 97.25 349 PHE A C 1
ATOM 2887 O O . PHE A 1 349 ? -17.223 -2.218 27.901 1.00 97.25 349 PHE A O 1
ATOM 2894 N N . SER A 1 350 ? -18.146 -1.440 29.787 1.00 96.75 350 SER A N 1
ATOM 2895 C CA . SER A 1 350 ? -17.083 -0.474 30.081 1.00 96.75 350 SER A CA 1
ATOM 2896 C C . SER A 1 350 ? -15.750 -1.138 30.413 1.00 96.75 350 SER A C 1
ATOM 2898 O O . SER A 1 350 ? -14.702 -0.641 29.997 1.00 96.75 350 SER A O 1
ATOM 2900 N N . LEU A 1 351 ? -15.770 -2.263 31.130 1.00 97.00 351 LEU A N 1
ATOM 2901 C CA . LEU A 1 351 ? -14.575 -3.046 31.444 1.00 97.00 351 LEU A CA 1
ATOM 2902 C C . LEU A 1 351 ? -13.971 -3.677 30.185 1.00 97.00 351 LEU A C 1
ATOM 2904 O O . LEU A 1 351 ? -12.753 -3.600 30.001 1.00 97.00 351 LEU A O 1
ATOM 2908 N N . ALA A 1 352 ? -14.797 -4.203 29.275 1.00 96.38 352 ALA A N 1
ATOM 2909 C CA . ALA A 1 352 ? -14.335 -4.711 27.983 1.00 96.38 352 ALA A CA 1
ATOM 2910 C C . ALA A 1 352 ? -13.654 -3.605 27.150 1.00 96.38 352 ALA A C 1
ATOM 2912 O O . ALA A 1 352 ? -12.518 -3.776 26.695 1.00 96.38 352 ALA A O 1
ATOM 2913 N N . LEU A 1 353 ? -14.281 -2.425 27.045 1.00 95.56 353 LEU A N 1
ATOM 2914 C CA . LEU A 1 353 ? -13.694 -1.246 26.393 1.00 95.56 353 LEU A CA 1
ATOM 2915 C C . LEU A 1 353 ? -12.397 -0.778 27.060 1.00 95.56 353 LEU A C 1
ATOM 2917 O O . LEU A 1 353 ? -11.426 -0.433 26.377 1.00 95.56 353 LEU A O 1
ATOM 2921 N N . TYR A 1 354 ? -12.351 -0.786 28.391 1.00 94.69 354 TYR A N 1
ATOM 2922 C CA . TYR A 1 354 ? -11.158 -0.415 29.137 1.00 94.69 354 TYR A CA 1
ATOM 2923 C C . TYR A 1 354 ? -10.013 -1.413 28.902 1.00 94.69 354 TYR A C 1
ATOM 2925 O O . TYR A 1 354 ? -8.878 -0.985 28.672 1.00 94.69 354 TYR A O 1
ATOM 2933 N N . ALA A 1 355 ? -10.292 -2.718 28.823 1.00 93.12 355 ALA A N 1
ATOM 2934 C CA . ALA A 1 355 ? -9.299 -3.743 28.491 1.00 93.12 355 ALA A CA 1
ATOM 2935 C C . ALA A 1 355 ? -8.632 -3.497 27.120 1.00 93.12 355 ALA A C 1
ATOM 2937 O O . ALA A 1 355 ? -7.417 -3.680 26.978 1.00 93.12 355 ALA A O 1
ATOM 2938 N N . ALA A 1 356 ? -9.365 -2.959 26.137 1.00 90.75 356 ALA A N 1
ATOM 2939 C CA . ALA A 1 356 ? -8.797 -2.548 24.847 1.00 90.75 356 ALA A CA 1
ATOM 2940 C C . ALA A 1 356 ? -7.717 -1.457 24.967 1.00 90.75 356 ALA A C 1
ATOM 2942 O O . ALA A 1 356 ? -6.799 -1.383 24.141 1.00 90.75 356 ALA A O 1
ATOM 2943 N N . SER A 1 357 ? -7.803 -0.599 25.989 1.00 88.94 357 SER A N 1
ATOM 2944 C CA . SER A 1 357 ? -6.790 0.427 26.275 1.00 88.94 357 SER A CA 1
ATOM 2945 C C . SER A 1 357 ? -5.518 -0.162 26.902 1.00 88.94 357 SER A C 1
ATOM 2947 O O . SER A 1 357 ? -4.421 0.377 26.706 1.00 88.94 357 SER A O 1
ATOM 2949 N N . LEU A 1 358 ? -5.655 -1.302 27.589 1.00 89.50 358 LEU A N 1
ATOM 2950 C CA . LEU A 1 358 ? -4.575 -1.996 28.287 1.00 89.50 358 LEU A CA 1
ATOM 2951 C C . LEU A 1 358 ? -3.767 -2.926 27.372 1.00 89.50 358 LEU A C 1
ATOM 2953 O O . LEU A 1 358 ? -2.586 -3.175 27.618 1.00 89.50 358 LEU A O 1
ATOM 2957 N N . GLN A 1 359 ? -4.387 -3.398 26.289 1.00 88.62 359 GLN A N 1
ATOM 2958 C CA . GLN A 1 359 ? -3.859 -4.361 25.319 1.00 88.62 359 GLN A CA 1
ATOM 2959 C C . GLN A 1 359 ? -2.368 -4.165 24.980 1.00 88.62 359 GLN A C 1
ATOM 2961 O O . GLN A 1 359 ? -1.576 -5.106 25.056 1.00 88.62 359 GLN A O 1
ATOM 2966 N N . LYS A 1 360 ? -1.950 -2.933 24.664 1.00 85.56 360 LYS A N 1
ATOM 2967 C CA . LYS A 1 360 ? -0.569 -2.622 24.249 1.00 85.56 360 LYS A CA 1
ATOM 2968 C C . LYS A 1 360 ? 0.487 -2.862 25.337 1.00 85.56 360 LYS A C 1
ATOM 2970 O O . LYS A 1 360 ? 1.657 -3.069 25.014 1.00 85.56 360 LYS A O 1
ATOM 2975 N N . PHE A 1 361 ? 0.102 -2.817 26.612 1.00 86.50 361 PHE A N 1
ATOM 2976 C CA . PHE A 1 361 ? 1.027 -2.988 27.733 1.00 86.50 361 PHE A CA 1
ATOM 2977 C C . PHE A 1 361 ? 1.314 -4.458 28.021 1.00 86.50 361 PHE A C 1
ATOM 2979 O O . PHE A 1 361 ? 2.428 -4.789 28.407 1.00 86.50 361 PHE A O 1
ATOM 2986 N N . PHE A 1 362 ? 0.367 -5.347 27.722 1.00 82.44 362 PHE A N 1
ATOM 2987 C CA . PHE A 1 362 ? 0.556 -6.791 27.857 1.00 82.44 362 PHE A CA 1
ATOM 2988 C C . PHE A 1 362 ? 1.373 -7.418 26.719 1.00 82.44 362 PHE A C 1
ATOM 2990 O O . PHE A 1 362 ? 1.844 -8.545 26.848 1.00 82.44 362 PHE A O 1
ATOM 2997 N N . MET A 1 363 ? 1.580 -6.692 25.615 1.00 74.12 363 MET A N 1
ATOM 2998 C CA . MET A 1 363 ? 2.347 -7.174 24.460 1.00 74.12 363 MET A CA 1
ATOM 2999 C C . MET A 1 363 ? 3.861 -6.979 24.555 1.00 74.12 363 MET A C 1
ATOM 3001 O O . MET A 1 363 ? 4.600 -7.572 23.774 1.00 74.12 363 MET A O 1
ATOM 3005 N N . SER A 1 364 ? 4.331 -6.098 25.434 1.00 70.62 364 SER A N 1
ATOM 3006 C CA . SER A 1 364 ? 5.731 -5.677 25.471 1.00 70.62 364 SER A CA 1
ATOM 3007 C C . SER A 1 364 ? 6.293 -5.878 26.864 1.00 70.62 364 SER A C 1
ATOM 3009 O O . SER A 1 364 ? 5.758 -5.350 27.833 1.00 70.62 364 SER A O 1
ATOM 3011 N N . LYS A 1 365 ? 7.434 -6.567 26.949 1.00 73.75 365 LYS A N 1
ATOM 3012 C CA . LYS A 1 365 ? 8.196 -6.743 28.195 1.00 73.75 365 LYS A CA 1
ATOM 3013 C C . LYS A 1 365 ? 9.060 -5.518 28.543 1.00 73.75 365 LYS A C 1
ATOM 3015 O O . LYS A 1 365 ? 9.985 -5.622 29.347 1.00 73.75 365 LYS A O 1
ATOM 3020 N N . SER A 1 366 ? 8.822 -4.362 27.915 1.00 77.06 366 SER A N 1
ATOM 3021 C CA . SER A 1 366 ? 9.606 -3.158 28.189 1.00 77.06 366 SER A CA 1
ATOM 3022 C C . SER A 1 366 ? 9.279 -2.588 29.570 1.00 77.06 366 SER A C 1
ATOM 3024 O O . SER A 1 366 ? 8.114 -2.450 29.946 1.00 77.06 366 SER A O 1
ATOM 3026 N N . ALA A 1 367 ? 10.316 -2.184 30.310 1.00 71.12 367 ALA A N 1
ATOM 3027 C CA . ALA A 1 367 ? 10.161 -1.555 31.624 1.00 71.12 367 ALA A CA 1
ATOM 3028 C C . ALA A 1 367 ? 9.277 -0.294 31.561 1.00 71.12 367 ALA A C 1
ATOM 3030 O O . ALA A 1 367 ? 8.470 -0.054 32.454 1.00 71.12 367 ALA A O 1
ATOM 3031 N N . ARG A 1 368 ? 9.357 0.461 30.452 1.00 75.88 368 ARG A N 1
ATOM 3032 C CA . ARG A 1 368 ? 8.468 1.597 30.164 1.00 75.88 368 ARG A CA 1
ATOM 3033 C C . ARG A 1 368 ? 6.994 1.195 30.205 1.00 75.88 368 ARG A C 1
ATOM 3035 O O . ARG A 1 368 ? 6.195 1.887 30.824 1.00 75.88 368 ARG A O 1
ATOM 3042 N N . ASN A 1 369 ? 6.623 0.116 29.518 1.00 81.69 369 ASN A N 1
ATOM 3043 C CA . ASN A 1 369 ? 5.223 -0.291 29.440 1.00 81.69 369 ASN A CA 1
ATOM 3044 C C . ASN A 1 369 ? 4.725 -0.829 30.780 1.00 81.69 369 ASN A C 1
ATOM 3046 O O . ASN A 1 369 ? 3.581 -0.561 31.129 1.00 81.69 369 ASN A O 1
ATOM 3050 N N . HIS A 1 370 ? 5.590 -1.505 31.540 1.00 81.19 370 HIS A N 1
ATOM 3051 C CA . HIS A 1 370 ? 5.267 -1.952 32.891 1.00 81.19 370 HIS A CA 1
ATOM 3052 C C . HIS A 1 370 ? 4.992 -0.772 33.838 1.00 81.19 370 HIS A C 1
ATOM 3054 O O . HIS A 1 370 ? 3.934 -0.727 34.453 1.00 81.19 370 HIS A O 1
ATOM 3060 N N . ALA A 1 371 ? 5.870 0.237 33.875 1.00 79.50 371 ALA A N 1
ATOM 3061 C CA . ALA A 1 371 ? 5.672 1.421 34.717 1.00 79.50 371 ALA A CA 1
ATOM 3062 C C . ALA A 1 371 ? 4.386 2.195 34.366 1.00 79.50 371 ALA A C 1
ATOM 3064 O O . ALA A 1 371 ? 3.650 2.620 35.254 1.00 79.50 371 ALA A O 1
ATOM 3065 N N . ILE A 1 372 ? 4.082 2.348 33.070 1.00 83.75 372 ILE A N 1
ATOM 3066 C CA . ILE A 1 372 ? 2.831 2.991 32.636 1.00 83.75 372 ILE A CA 1
ATOM 3067 C C . ILE A 1 372 ? 1.616 2.153 33.052 1.00 83.75 372 ILE A C 1
ATOM 3069 O O . ILE A 1 372 ? 0.608 2.712 33.470 1.00 83.75 372 ILE A O 1
ATOM 3073 N N . PHE A 1 373 ? 1.697 0.827 32.941 1.00 87.94 373 PHE A N 1
ATOM 3074 C CA . PHE A 1 373 ? 0.608 -0.064 33.329 1.00 87.94 373 PHE A CA 1
ATOM 3075 C C . PHE A 1 373 ? 0.301 0.001 34.830 1.00 87.94 373 PHE A C 1
ATOM 3077 O O . PHE A 1 373 ? -0.866 0.126 35.196 1.00 87.94 373 PHE A O 1
ATOM 3084 N N . GLU A 1 374 ? 1.320 0.005 35.692 1.00 86.56 374 GLU A N 1
ATOM 3085 C CA . GLU A 1 374 ? 1.110 0.157 37.139 1.00 86.56 374 GLU A CA 1
ATOM 3086 C C . GLU A 1 374 ? 0.495 1.524 37.483 1.00 86.56 374 GLU A C 1
ATOM 3088 O O . GLU A 1 374 ? -0.447 1.596 38.271 1.00 86.56 374 GLU A O 1
ATOM 3093 N N . ALA A 1 375 ? 0.914 2.603 36.812 1.00 86.19 375 ALA A N 1
ATOM 3094 C CA . ALA A 1 375 ? 0.275 3.912 36.971 1.00 86.19 375 ALA A CA 1
ATOM 3095 C C . ALA A 1 375 ? -1.203 3.916 36.524 1.00 86.19 375 ALA A C 1
ATOM 3097 O O . ALA A 1 375 ? -2.038 4.578 37.142 1.00 86.19 375 ALA A O 1
ATOM 3098 N N . LEU A 1 376 ? -1.550 3.165 35.471 1.00 88.00 376 LEU A N 1
ATOM 3099 C CA . LEU A 1 376 ? -2.936 3.035 35.009 1.00 88.00 376 LEU A CA 1
ATOM 3100 C C . LEU A 1 376 ? -3.819 2.285 36.010 1.00 88.00 376 LEU A C 1
ATOM 3102 O O . LEU A 1 376 ? -4.970 2.682 36.178 1.00 88.00 376 LEU A O 1
ATOM 3106 N N . LYS A 1 377 ? -3.297 1.264 36.705 1.00 88.81 377 LYS A N 1
ATOM 3107 C CA . LYS A 1 377 ? -4.041 0.554 37.762 1.00 88.81 377 LYS A CA 1
ATOM 3108 C C . LYS A 1 377 ? -4.457 1.487 38.895 1.00 88.81 377 LYS A C 1
ATOM 3110 O O . LYS A 1 377 ? -5.610 1.458 39.311 1.00 88.81 377 LYS A O 1
ATOM 3115 N N . VAL A 1 378 ? -3.553 2.364 39.340 1.00 88.88 378 VAL A N 1
ATOM 3116 C CA . VAL A 1 378 ? -3.838 3.350 40.402 1.00 88.88 378 VAL A CA 1
ATOM 3117 C C . VAL A 1 378 ? -5.019 4.255 40.027 1.00 88.88 378 VAL A C 1
ATOM 3119 O O . VAL A 1 378 ? -5.797 4.659 40.886 1.00 88.88 378 VAL A O 1
ATOM 3122 N N . LYS A 1 379 ? -5.188 4.547 38.732 1.00 91.12 379 LYS A N 1
ATOM 3123 C CA . LYS A 1 379 ? -6.257 5.399 38.187 1.00 91.12 379 LYS A CA 1
ATOM 3124 C C . LYS A 1 379 ? -7.385 4.623 37.499 1.00 91.12 379 LYS A C 1
ATOM 3126 O O . LYS A 1 379 ? -8.169 5.211 36.746 1.00 91.12 379 LYS A O 1
ATOM 3131 N N . ALA A 1 380 ? -7.493 3.318 37.745 1.00 92.88 380 ALA A N 1
ATOM 3132 C CA . ALA A 1 380 ? -8.430 2.467 37.026 1.00 92.88 380 ALA A CA 1
ATOM 3133 C C . ALA A 1 380 ? -9.891 2.809 37.316 1.00 92.88 380 ALA A C 1
ATOM 3135 O O . ALA A 1 380 ? -10.650 2.973 36.367 1.00 92.88 380 ALA A O 1
ATOM 3136 N N . LYS A 1 381 ? -10.267 3.002 38.589 1.00 93.62 381 LYS A N 1
ATOM 3137 C CA . LYS A 1 381 ? -11.645 3.349 38.980 1.00 93.62 381 LYS A CA 1
ATOM 3138 C C . LYS A 1 381 ? -12.170 4.565 38.207 1.00 93.62 381 LYS A C 1
ATOM 3140 O O . LYS A 1 381 ? -13.139 4.450 37.464 1.00 93.62 381 LYS A O 1
ATOM 3145 N N . GLU A 1 382 ? -11.455 5.691 38.297 1.00 93.69 382 GLU A N 1
ATOM 3146 C CA . GLU A 1 382 ? -11.780 6.937 37.582 1.00 93.69 382 GLU A CA 1
ATOM 3147 C C . GLU A 1 382 ? -11.864 6.713 36.059 1.00 93.69 382 GLU A C 1
ATOM 3149 O O . GLU A 1 382 ? -12.734 7.258 35.377 1.00 93.69 382 GLU A O 1
ATOM 3154 N N . SER A 1 383 ? -10.968 5.889 35.507 1.00 93.31 383 SER A N 1
ATOM 3155 C CA . SER A 1 383 ? -10.922 5.606 34.069 1.00 93.31 383 SER A CA 1
ATOM 3156 C C . SER A 1 383 ? -12.089 4.737 33.594 1.00 93.31 383 SER A C 1
ATOM 3158 O O . SER A 1 383 ? -12.626 4.982 32.512 1.00 93.31 383 SER A O 1
ATOM 3160 N N . ILE A 1 384 ? -12.496 3.739 34.382 1.00 95.12 384 ILE A N 1
ATOM 3161 C CA . ILE A 1 384 ? -13.617 2.843 34.072 1.00 95.12 384 ILE A CA 1
ATOM 3162 C C . ILE A 1 384 ? -14.933 3.622 34.164 1.00 95.12 384 ILE A C 1
ATOM 3164 O O . ILE A 1 384 ? -15.715 3.585 33.220 1.00 95.12 384 ILE A O 1
ATOM 3168 N N . GLU A 1 385 ? -15.143 4.403 35.227 1.00 94.06 385 GLU A N 1
ATOM 3169 C CA . GLU A 1 385 ? -16.330 5.263 35.385 1.00 94.06 385 GLU A CA 1
ATOM 3170 C C . GLU A 1 385 ? -16.443 6.304 34.260 1.00 94.06 385 GLU A C 1
ATOM 3172 O O . GLU A 1 385 ? -17.530 6.600 33.758 1.00 94.06 385 GLU A O 1
ATOM 3177 N N . LYS A 1 386 ? -15.309 6.855 33.811 1.00 94.19 386 LYS A N 1
ATOM 3178 C CA . LYS A 1 386 ? -15.280 7.748 32.648 1.00 94.19 386 LYS A CA 1
ATOM 3179 C C . LYS A 1 386 ? -15.614 7.012 31.351 1.00 94.19 386 LYS A C 1
ATOM 3181 O O . LYS A 1 386 ? -16.335 7.560 30.520 1.00 94.19 386 LYS A O 1
ATOM 3186 N N . THR A 1 387 ? -15.087 5.800 31.170 1.00 93.62 387 THR A N 1
ATOM 3187 C CA . THR A 1 387 ? -15.377 4.953 29.999 1.00 93.62 387 THR A CA 1
ATOM 3188 C C . THR A 1 387 ? -16.864 4.640 29.933 1.00 93.62 387 THR A C 1
ATOM 3190 O O . THR A 1 387 ? -17.470 4.763 28.874 1.00 93.62 387 THR A O 1
ATOM 3193 N N . GLU A 1 388 ? -17.462 4.337 31.073 1.00 93.69 388 GLU A N 1
ATOM 3194 C CA . GLU A 1 388 ? -18.885 4.081 31.210 1.00 93.69 388 GLU A CA 1
ATOM 3195 C C . GLU A 1 388 ? -19.748 5.261 30.757 1.00 93.69 388 GLU A C 1
ATOM 3197 O O . GLU A 1 388 ? -20.557 5.123 29.841 1.00 93.69 388 GLU A O 1
ATOM 3202 N N . LYS A 1 389 ? -19.516 6.453 31.317 1.00 93.19 389 LYS A N 1
ATOM 3203 C CA . LYS A 1 389 ? -20.259 7.665 30.928 1.00 93.19 389 LYS A CA 1
ATOM 3204 C C . LYS A 1 389 ? -20.057 8.026 29.454 1.00 93.19 389 LYS A C 1
ATOM 3206 O O . LYS A 1 389 ? -20.985 8.479 28.791 1.00 93.19 389 LYS A O 1
ATOM 3211 N N . ALA A 1 390 ? -18.846 7.838 28.931 1.00 91.06 390 ALA A N 1
ATOM 3212 C CA . ALA A 1 390 ? -18.511 8.214 27.560 1.00 91.06 390 ALA A CA 1
ATOM 3213 C C . ALA A 1 390 ? -19.133 7.293 26.495 1.00 91.06 390 ALA A C 1
ATOM 3215 O O . ALA A 1 390 ? -19.240 7.708 25.342 1.00 91.06 390 ALA A O 1
ATOM 3216 N N . ASN A 1 391 ? -19.533 6.066 26.852 1.00 93.19 391 ASN A N 1
ATOM 3217 C CA . ASN A 1 391 ? -19.965 5.048 25.889 1.00 93.19 391 ASN A CA 1
ATOM 3218 C C . ASN A 1 391 ? -21.451 4.671 25.982 1.00 93.19 391 ASN A C 1
ATOM 3220 O O . ASN A 1 391 ? -21.884 3.760 25.279 1.00 93.19 391 ASN A O 1
ATOM 3224 N N . ASP A 1 392 ? -22.261 5.420 26.736 1.00 93.00 392 ASP A N 1
ATOM 3225 C CA . ASP A 1 392 ? -23.721 5.229 26.780 1.00 93.00 392 ASP A CA 1
ATOM 3226 C C . ASP A 1 392 ? -24.371 5.295 25.390 1.00 93.00 392 ASP A C 1
ATOM 3228 O O . ASP A 1 392 ? -25.313 4.564 25.091 1.00 93.00 392 ASP A O 1
ATOM 3232 N N . ARG A 1 393 ? -23.851 6.155 24.505 1.00 94.62 393 ARG A N 1
ATOM 3233 C CA . ARG A 1 393 ? -24.346 6.276 23.126 1.00 94.62 393 ARG A CA 1
ATOM 3234 C C . ARG A 1 393 ? -24.046 5.032 22.287 1.00 94.62 393 ARG A C 1
ATOM 3236 O O . ARG A 1 393 ? -24.886 4.634 21.490 1.00 94.62 393 ARG A O 1
ATOM 3243 N N . LEU A 1 394 ? -22.879 4.416 22.486 1.00 95.75 394 LEU A N 1
ATOM 3244 C CA . LEU A 1 394 ? -22.511 3.170 21.816 1.00 95.75 394 LEU A CA 1
ATOM 3245 C C . LEU A 1 394 ? -23.356 2.004 22.320 1.00 95.75 394 LEU A C 1
ATOM 3247 O O . LEU A 1 394 ? -23.857 1.236 21.507 1.00 95.75 394 LEU A O 1
ATOM 3251 N N . LEU A 1 395 ? -23.561 1.920 23.636 1.00 96.06 395 LEU A N 1
ATOM 3252 C CA . LEU A 1 395 ? -24.416 0.901 24.232 1.00 96.06 395 LEU A CA 1
ATOM 3253 C C . LEU A 1 395 ? -25.832 0.963 23.642 1.00 96.06 395 LEU A C 1
ATOM 3255 O O . LEU A 1 395 ? -26.314 -0.042 23.134 1.00 96.06 395 LEU A O 1
ATOM 3259 N N . ARG A 1 396 ? -26.446 2.157 23.604 1.00 95.56 396 ARG A N 1
ATOM 3260 C CA . ARG A 1 396 ? -27.776 2.351 22.998 1.00 95.56 396 ARG A CA 1
ATOM 3261 C C . ARG A 1 396 ? -27.832 1.940 21.530 1.00 95.56 396 ARG A C 1
ATOM 3263 O O . ARG A 1 396 ? -28.806 1.318 21.131 1.00 95.56 396 ARG A O 1
ATOM 3270 N N . MET A 1 397 ? -26.812 2.282 20.742 1.00 96.12 397 MET A N 1
ATOM 3271 C CA . MET A 1 397 ? -26.748 1.891 19.332 1.00 96.12 397 MET A CA 1
ATOM 3272 C C . MET A 1 397 ? -26.712 0.374 19.163 1.00 96.12 397 MET A C 1
ATOM 3274 O O . MET A 1 397 ? -27.445 -0.157 18.340 1.00 96.12 397 MET A O 1
ATOM 3278 N N . LEU A 1 398 ? -25.889 -0.332 19.942 1.00 96.38 398 LEU A N 1
ATOM 3279 C CA . LEU A 1 398 ? -25.760 -1.789 19.833 1.00 96.38 398 LEU A CA 1
ATOM 3280 C C . LEU A 1 398 ? -27.019 -2.548 20.274 1.00 96.38 398 LEU A C 1
ATOM 3282 O O . LEU A 1 398 ? -27.198 -3.693 19.871 1.00 96.38 398 LEU A O 1
ATOM 3286 N N . THR A 1 399 ? -27.877 -1.927 21.087 1.00 95.62 399 THR A N 1
ATOM 3287 C CA . THR A 1 399 ? -29.155 -2.513 21.522 1.00 95.62 399 THR A CA 1
ATOM 3288 C C . THR A 1 399 ? -30.319 -2.258 20.563 1.00 95.62 399 THR A C 1
ATOM 3290 O O . THR A 1 399 ? -31.393 -2.815 20.752 1.00 95.62 399 THR A O 1
ATOM 3293 N N . THR A 1 400 ? -30.150 -1.388 19.565 1.00 94.38 400 THR A N 1
ATOM 3294 C CA . THR A 1 400 ? -31.237 -0.971 18.657 1.00 94.38 400 THR A CA 1
ATOM 3295 C C . THR A 1 400 ? -30.896 -1.126 17.179 1.00 94.38 400 THR A C 1
ATOM 3297 O O . THR A 1 400 ? -31.790 -1.026 16.341 1.00 94.38 400 THR A O 1
ATOM 3300 N N . CYS A 1 401 ? -29.625 -1.338 16.835 1.00 93.12 401 CY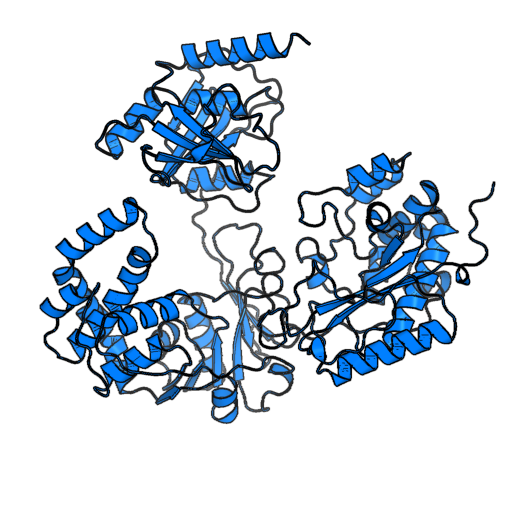S A N 1
ATOM 3301 C CA . CYS A 1 401 ? -29.213 -1.541 15.456 1.00 93.12 401 CYS A CA 1
ATOM 3302 C C . CYS A 1 401 ? -29.582 -2.937 14.942 1.00 93.12 401 CYS A C 1
ATOM 3304 O O . CYS A 1 401 ? -29.726 -3.899 15.696 1.00 93.12 401 CYS A O 1
ATOM 3306 N N . GLU A 1 402 ? -29.663 -3.050 13.620 1.00 95.88 402 GLU A N 1
ATOM 3307 C CA . GLU A 1 402 ? -29.667 -4.340 12.946 1.00 95.88 402 GLU A CA 1
ATOM 3308 C C . GLU A 1 402 ? -28.216 -4.834 12.847 1.00 95.88 402 GLU A C 1
ATOM 3310 O O . GLU A 1 402 ? -27.405 -4.243 12.131 1.00 95.88 402 GLU A O 1
ATOM 3315 N N . TYR A 1 403 ? -27.867 -5.883 13.591 1.00 96.19 403 TYR A N 1
ATOM 3316 C CA . TYR A 1 403 ? -26.501 -6.398 13.676 1.00 96.19 403 TYR A CA 1
ATOM 3317 C C . TYR A 1 403 ? -26.380 -7.786 13.048 1.00 96.19 403 TYR A C 1
ATOM 3319 O O . TYR A 1 403 ? -27.134 -8.695 13.388 1.00 96.19 403 TYR A O 1
ATOM 3327 N N . HIS A 1 404 ? -25.365 -7.960 12.204 1.00 95.06 404 HIS A N 1
ATOM 3328 C CA . HIS A 1 404 ? -25.043 -9.209 11.525 1.00 95.06 404 HIS A CA 1
ATOM 3329 C C . HIS A 1 404 ? -23.574 -9.576 11.723 1.00 95.06 404 HIS A C 1
ATOM 3331 O O . HIS A 1 404 ? -22.669 -8.761 11.505 1.00 95.06 404 HIS A O 1
ATOM 3337 N N . VAL A 1 405 ? -23.324 -10.842 12.059 1.00 93.31 405 VAL A N 1
ATOM 3338 C CA . VAL A 1 405 ? -22.001 -11.448 11.869 1.00 93.31 405 VAL A CA 1
ATOM 3339 C C . VAL A 1 405 ? -21.907 -11.861 10.403 1.00 93.31 405 VAL A C 1
ATOM 3341 O O . VAL A 1 405 ? -22.433 -12.903 10.027 1.00 93.31 405 VAL A O 1
ATOM 3344 N N . GLY A 1 406 ? -21.298 -11.022 9.560 1.00 92.38 406 GLY A N 1
ATOM 3345 C CA . GLY A 1 406 ? -21.367 -11.203 8.106 1.00 92.38 406 GLY A CA 1
ATOM 3346 C C . GLY A 1 406 ? -20.244 -10.529 7.320 1.00 92.38 406 GLY A C 1
ATOM 3347 O O . GLY A 1 406 ? -19.606 -9.582 7.786 1.00 92.38 406 GLY A O 1
ATOM 3348 N N . THR A 1 407 ? -19.992 -11.074 6.133 1.00 92.62 407 THR A N 1
ATOM 3349 C CA . THR A 1 407 ? -19.049 -10.607 5.108 1.00 92.62 407 THR A CA 1
ATOM 3350 C C . THR A 1 407 ? -19.555 -9.354 4.391 1.00 92.62 407 THR A C 1
ATOM 3352 O O . THR A 1 407 ? -20.691 -8.906 4.554 1.00 92.62 407 THR A O 1
ATOM 3355 N N . LEU A 1 408 ? -18.699 -8.809 3.526 1.00 94.12 408 LEU A N 1
ATOM 3356 C CA . LEU A 1 408 ? -19.110 -7.826 2.535 1.00 94.12 408 LEU A CA 1
ATOM 3357 C C . LEU A 1 408 ? -20.141 -8.395 1.545 1.00 94.12 408 LEU A C 1
ATOM 3359 O O . LEU A 1 408 ? -21.093 -7.700 1.201 1.00 94.12 408 LEU A O 1
ATOM 3363 N N . GLN A 1 409 ? -19.985 -9.651 1.123 1.00 94.69 409 GLN A N 1
ATOM 3364 C CA . GLN A 1 409 ? -20.939 -10.324 0.238 1.00 94.69 409 GLN A CA 1
ATOM 3365 C C . GLN A 1 409 ? -22.333 -10.424 0.874 1.00 94.69 409 GLN A C 1
ATOM 3367 O O . GLN A 1 409 ? -23.323 -10.140 0.206 1.00 94.69 409 GLN A O 1
ATOM 3372 N N . ASP A 1 410 ? -22.416 -10.732 2.172 1.00 95.19 410 ASP A N 1
ATOM 3373 C CA . ASP A 1 410 ? -23.693 -10.803 2.900 1.00 95.19 410 ASP A CA 1
ATOM 3374 C C . ASP A 1 410 ? -24.416 -9.450 2.916 1.00 95.19 410 ASP A C 1
ATOM 3376 O O . ASP A 1 410 ? -25.635 -9.390 2.764 1.00 95.19 410 ASP A O 1
ATOM 3380 N N . ALA A 1 411 ? -23.666 -8.351 3.048 1.00 96.19 411 ALA A N 1
ATOM 3381 C CA . ALA A 1 411 ? -24.230 -7.009 2.946 1.00 96.19 411 ALA A CA 1
ATOM 3382 C C . ALA A 1 411 ? -24.701 -6.697 1.516 1.00 96.19 411 ALA A C 1
ATOM 3384 O O . ALA A 1 411 ? -25.805 -6.191 1.346 1.00 96.19 411 ALA A O 1
ATOM 3385 N N . ILE A 1 412 ? -23.905 -7.029 0.490 1.00 96.50 412 ILE A N 1
ATOM 3386 C CA . ILE A 1 412 ? -24.256 -6.811 -0.929 1.00 96.50 412 ILE A CA 1
ATOM 3387 C C . ILE A 1 412 ? -25.533 -7.554 -1.318 1.00 96.50 412 ILE A C 1
ATOM 3389 O O . ILE A 1 412 ? -26.381 -6.989 -2.004 1.00 96.50 412 ILE A O 1
ATOM 3393 N N . ASN A 1 413 ? -25.697 -8.785 -0.842 1.00 94.88 413 ASN A N 1
ATOM 3394 C CA . ASN A 1 413 ? -26.851 -9.615 -1.178 1.00 94.88 413 ASN A CA 1
ATOM 3395 C C . ASN A 1 413 ? -28.155 -9.138 -0.520 1.00 94.88 413 ASN A C 1
ATOM 3397 O O . ASN A 1 413 ? -29.236 -9.450 -1.015 1.00 94.88 413 ASN A O 1
ATOM 3401 N N . CYS A 1 414 ? -28.065 -8.396 0.586 1.00 94.38 414 CYS A N 1
ATOM 3402 C CA . CYS A 1 414 ? -29.222 -8.049 1.413 1.00 94.38 414 CYS A CA 1
ATOM 3403 C C . CYS A 1 414 ? -29.556 -6.554 1.422 1.00 94.38 414 CYS A C 1
ATOM 3405 O O . CYS A 1 414 ? -30.637 -6.183 1.880 1.00 94.38 414 CYS A O 1
ATOM 3407 N N . LYS A 1 415 ? -28.629 -5.682 1.006 1.00 96.25 415 LYS A N 1
ATOM 3408 C CA . LYS A 1 415 ? -28.713 -4.238 1.254 1.00 96.25 415 LYS A CA 1
ATOM 3409 C C . LYS A 1 415 ? -28.404 -3.431 0.005 1.00 96.25 415 LYS A C 1
ATOM 3411 O O . LYS A 1 415 ? -27.515 -3.757 -0.777 1.00 96.25 415 LYS A O 1
ATOM 3416 N N . GLN A 1 416 ? -29.117 -2.318 -0.145 1.00 95.38 416 GLN A N 1
ATOM 3417 C CA . GLN A 1 416 ? -28.951 -1.436 -1.295 1.00 95.38 416 GLN A CA 1
ATOM 3418 C C . GLN A 1 416 ? -27.795 -0.445 -1.108 1.00 95.38 416 GLN A C 1
ATOM 3420 O O . GLN A 1 416 ? -27.069 -0.162 -2.055 1.00 95.38 416 GLN A O 1
ATOM 3425 N N . VAL A 1 417 ? -27.598 0.081 0.105 1.00 97.81 417 VAL A N 1
ATOM 3426 C CA . VAL A 1 417 ? -26.614 1.139 0.389 1.00 97.81 417 VAL A CA 1
ATOM 3427 C C . VAL A 1 417 ? -25.537 0.615 1.321 1.00 97.81 417 VAL A C 1
ATOM 3429 O O . VAL A 1 417 ? -25.816 0.285 2.473 1.00 97.81 417 VAL A O 1
ATOM 3432 N N . ILE A 1 418 ? -24.297 0.562 0.844 1.00 98.00 418 ILE A N 1
ATOM 3433 C CA . ILE A 1 418 ? -23.198 -0.111 1.537 1.00 98.00 418 ILE A CA 1
ATOM 3434 C C . ILE A 1 418 ? -22.013 0.831 1.645 1.00 98.00 418 ILE A C 1
ATOM 3436 O O . ILE A 1 418 ? -21.561 1.393 0.653 1.00 98.00 418 ILE A O 1
ATOM 3440 N N . PHE A 1 419 ? -21.469 0.966 2.847 1.00 96.56 419 PHE A N 1
ATOM 3441 C CA . PHE A 1 419 ? -20.152 1.534 3.071 1.00 96.56 419 PHE A CA 1
ATOM 3442 C C . PHE A 1 419 ? -19.217 0.448 3.588 1.00 96.56 419 PHE A C 1
ATOM 3444 O O . PHE A 1 419 ? -19.451 -0.136 4.647 1.00 96.56 419 PHE A O 1
ATOM 3451 N N . PHE A 1 420 ? -18.139 0.207 2.848 1.00 94.00 420 PHE A N 1
ATOM 3452 C CA . PHE A 1 420 ? -17.116 -0.757 3.226 1.00 94.00 420 PHE A CA 1
ATOM 3453 C C . PHE A 1 420 ? -15.832 -0.052 3.644 1.00 94.00 420 PHE A C 1
ATOM 3455 O O . PHE A 1 420 ? -15.335 0.838 2.949 1.00 94.00 420 PHE A O 1
ATOM 3462 N N . ASN A 1 421 ? -15.254 -0.488 4.762 1.00 88.69 421 ASN A N 1
ATOM 3463 C CA . ASN A 1 421 ? -13.911 -0.083 5.153 1.00 88.69 421 ASN A CA 1
ATOM 3464 C C . ASN A 1 421 ? -12.959 -1.285 5.091 1.00 88.69 421 ASN A C 1
ATOM 3466 O O . ASN A 1 421 ? -13.076 -2.252 5.851 1.00 88.69 421 ASN A O 1
ATOM 3470 N N . TYR A 1 422 ? -12.000 -1.227 4.165 1.00 85.56 422 TYR A N 1
ATOM 3471 C CA . TYR A 1 422 ? -11.030 -2.299 4.001 1.00 85.56 422 TYR A CA 1
ATOM 3472 C C . TYR A 1 422 ? -10.021 -2.304 5.151 1.00 85.56 422 TYR A C 1
ATOM 3474 O O . TYR A 1 422 ? -9.452 -1.277 5.529 1.00 85.56 422 TYR A O 1
ATOM 3482 N N . GLY A 1 423 ? -9.735 -3.500 5.658 1.00 71.44 423 GLY A N 1
ATOM 3483 C CA . GLY A 1 423 ? -8.616 -3.736 6.555 1.00 71.44 423 GLY A CA 1
ATOM 3484 C C . GLY A 1 423 ? -8.944 -4.660 7.721 1.00 71.44 423 GLY A C 1
ATOM 3485 O O . GLY A 1 423 ? -10.096 -4.932 8.047 1.00 71.44 423 GLY A O 1
ATOM 3486 N N . LYS A 1 424 ? -7.886 -5.160 8.363 1.00 66.75 424 LYS A N 1
ATOM 3487 C CA . LYS A 1 424 ? -7.965 -5.987 9.573 1.00 66.75 424 LYS A CA 1
ATOM 3488 C C . LYS A 1 424 ? -7.260 -5.242 10.702 1.00 66.75 424 LYS A C 1
ATOM 3490 O O . LYS A 1 424 ? -6.032 -5.125 10.685 1.00 66.75 424 LYS A O 1
ATOM 3495 N N . ASP A 1 425 ? -8.005 -4.739 11.685 1.00 70.69 425 ASP A N 1
ATOM 3496 C CA . ASP A 1 425 ? -7.390 -4.100 12.849 1.00 70.69 425 ASP A CA 1
ATOM 3497 C C . ASP A 1 425 ? -6.754 -5.161 13.757 1.00 70.69 425 ASP A C 1
ATOM 3499 O O . ASP A 1 425 ? -7.417 -5.883 14.505 1.00 70.69 425 ASP A O 1
ATOM 3503 N N . LYS A 1 426 ? -5.420 -5.243 13.727 1.00 80.38 426 LYS A N 1
ATOM 3504 C CA . LYS A 1 426 ? -4.671 -6.144 14.614 1.00 80.38 426 LYS A CA 1
ATOM 3505 C C . LYS A 1 426 ? -4.940 -5.836 16.089 1.00 80.38 426 LYS A C 1
ATOM 3507 O O . LYS A 1 426 ? -4.803 -6.739 16.912 1.00 80.38 426 LYS A O 1
ATOM 3512 N N . LYS A 1 427 ? -5.280 -4.591 16.443 1.00 85.50 427 LYS A N 1
ATOM 3513 C CA . LYS A 1 427 ? -5.545 -4.185 17.826 1.00 85.50 427 LYS A CA 1
ATOM 3514 C C . LYS A 1 427 ? -6.780 -4.890 18.376 1.00 85.50 427 LYS A C 1
ATOM 3516 O O . LYS A 1 427 ? -6.678 -5.473 19.447 1.00 85.50 427 LYS A O 1
ATOM 3521 N N . GLN A 1 428 ? -7.890 -4.888 17.642 1.00 87.81 428 GLN A N 1
ATOM 3522 C CA . GLN A 1 428 ? -9.156 -5.491 18.075 1.00 87.81 428 GLN A CA 1
ATOM 3523 C C . GLN A 1 428 ? -9.013 -7.001 18.281 1.00 87.81 428 GLN A C 1
ATOM 3525 O O . GLN A 1 428 ? -9.276 -7.492 19.375 1.00 87.81 428 GLN A O 1
ATOM 3530 N N . LYS A 1 429 ? -8.412 -7.713 17.318 1.00 88.12 429 LYS A N 1
ATOM 3531 C CA . LYS A 1 429 ? -8.088 -9.146 17.470 1.00 88.12 429 LYS A CA 1
ATOM 3532 C C . LYS A 1 429 ? -7.218 -9.446 18.693 1.00 88.12 429 LYS A C 1
ATOM 3534 O O . LYS A 1 429 ? -7.430 -10.434 19.388 1.00 88.12 429 LYS A O 1
ATOM 3539 N N . ARG A 1 430 ? -6.223 -8.598 18.976 1.00 91.19 430 ARG A N 1
ATOM 3540 C CA . ARG A 1 430 ? -5.366 -8.759 20.162 1.00 91.19 430 ARG A CA 1
ATOM 3541 C C . ARG A 1 430 ? -6.101 -8.438 21.460 1.00 91.19 430 ARG A C 1
ATOM 3543 O O . ARG A 1 430 ? -5.791 -9.052 22.473 1.00 91.19 430 ARG A O 1
ATOM 3550 N N . THR A 1 431 ? -7.028 -7.482 21.444 1.00 92.56 431 THR A N 1
ATOM 3551 C CA . THR A 1 431 ? -7.902 -7.197 22.586 1.00 92.56 431 THR A CA 1
ATOM 3552 C C . THR A 1 431 ? -8.810 -8.384 22.864 1.00 92.56 431 THR A C 1
ATOM 3554 O O . THR A 1 431 ? -8.863 -8.824 24.006 1.00 92.56 431 THR A O 1
ATOM 3557 N N . PHE A 1 432 ? -9.458 -8.929 21.831 1.00 93.56 432 PHE A N 1
ATOM 3558 C CA . PHE A 1 432 ? -10.292 -10.122 21.950 1.00 93.56 432 PHE A CA 1
ATOM 3559 C C . PHE A 1 432 ? -9.523 -11.265 22.610 1.00 93.56 432 PHE A C 1
ATOM 3561 O O . PHE A 1 432 ? -9.928 -11.759 23.655 1.00 93.56 432 PHE A O 1
ATOM 3568 N N . LYS A 1 433 ? -8.342 -11.587 22.066 1.00 93.25 433 LYS A N 1
ATOM 3569 C CA . LYS A 1 433 ? -7.460 -12.624 22.609 1.00 93.25 433 LYS A CA 1
ATOM 3570 C C . LYS A 1 433 ? -7.039 -12.349 24.057 1.00 93.25 433 LYS A C 1
ATOM 3572 O O . LYS A 1 433 ? -7.024 -13.263 24.871 1.00 93.25 433 LYS A O 1
ATOM 3577 N N . LEU A 1 434 ? -6.714 -11.096 24.395 1.00 94.62 434 LEU A N 1
ATOM 3578 C CA . LEU A 1 434 ? -6.376 -10.721 25.770 1.00 94.62 434 LEU A CA 1
ATOM 3579 C C . LEU A 1 434 ? -7.543 -10.994 26.725 1.00 94.62 434 LEU A C 1
ATOM 3581 O O . LEU A 1 434 ? -7.298 -11.500 27.815 1.00 94.62 434 LEU A O 1
ATOM 3585 N N . ILE A 1 435 ? -8.772 -10.646 26.339 1.00 95.94 435 ILE A N 1
ATOM 3586 C CA . ILE A 1 435 ? -9.960 -10.906 27.159 1.00 95.94 435 ILE A CA 1
ATOM 3587 C C . ILE A 1 435 ? -10.184 -12.414 27.269 1.00 95.94 435 ILE A C 1
ATOM 3589 O O . ILE A 1 435 ? -10.190 -12.917 28.382 1.00 95.94 435 ILE A O 1
ATOM 3593 N N . GLN A 1 436 ? -10.239 -13.128 26.143 1.00 95.50 436 GLN A N 1
ATOM 3594 C CA . GLN A 1 436 ? -10.473 -14.575 26.082 1.00 95.50 436 GLN A CA 1
ATOM 3595 C C . GLN A 1 436 ? -9.501 -15.376 26.967 1.00 95.50 436 GLN A C 1
ATOM 3597 O O . GLN A 1 436 ? -9.921 -16.208 27.759 1.00 95.50 436 GLN A O 1
ATOM 3602 N N . GLU A 1 437 ? -8.197 -15.082 26.915 1.00 95.06 437 GLU A N 1
ATOM 3603 C CA . GLU A 1 437 ? -7.184 -15.772 27.736 1.00 95.06 437 GLU A CA 1
ATOM 3604 C C . GLU A 1 437 ? -7.215 -15.381 29.231 1.00 95.06 437 GLU A C 1
ATOM 3606 O O . GLU A 1 437 ? -6.533 -15.990 30.063 1.00 95.06 437 GLU A O 1
ATOM 3611 N N . ASN A 1 438 ? -7.924 -14.307 29.590 1.00 96.25 438 ASN A N 1
ATOM 3612 C CA . ASN A 1 438 ? -7.919 -13.723 30.935 1.00 96.25 438 ASN A CA 1
ATOM 3613 C C . ASN A 1 438 ? -9.343 -13.461 31.454 1.00 96.25 438 ASN A C 1
ATOM 3615 O O . ASN A 1 438 ? -9.550 -12.571 32.281 1.00 96.25 438 ASN A O 1
ATOM 3619 N N . SER A 1 439 ? -10.312 -14.250 30.997 1.00 96.62 439 SER A N 1
ATOM 3620 C CA . SER A 1 439 ? -11.664 -14.318 31.543 1.00 96.62 439 SER A CA 1
ATOM 3621 C C . SER A 1 439 ? -12.219 -15.741 31.421 1.00 96.62 439 SER A C 1
ATOM 3623 O O . SER A 1 439 ? -11.500 -16.680 31.090 1.00 96.62 439 SER A O 1
ATOM 3625 N N . ASP A 1 440 ? -13.490 -15.915 31.748 1.00 96.19 440 ASP A N 1
ATOM 3626 C CA . ASP A 1 440 ? -14.305 -17.108 31.499 1.00 96.19 440 ASP A CA 1
ATOM 3627 C C . ASP A 1 440 ? -14.974 -17.116 30.109 1.00 96.19 440 ASP A C 1
ATOM 3629 O O . ASP A 1 440 ? -15.930 -17.853 29.902 1.00 96.19 440 ASP A O 1
ATOM 3633 N N . LEU A 1 441 ? -14.495 -16.298 29.163 1.00 96.06 441 LEU A N 1
ATOM 3634 C CA . LEU A 1 441 ? -15.083 -16.216 27.827 1.00 96.06 441 LEU A CA 1
ATOM 3635 C C . LEU A 1 441 ? -14.733 -17.469 27.020 1.00 96.06 441 LEU A C 1
ATOM 3637 O O . LEU A 1 441 ? -13.609 -17.594 26.530 1.00 96.06 441 LEU A O 1
ATOM 3641 N N . ASP A 1 442 ? -15.719 -18.339 26.838 1.00 90.12 442 ASP A N 1
ATOM 3642 C CA . ASP A 1 442 ? -15.650 -19.487 25.941 1.00 90.12 442 ASP A CA 1
ATOM 3643 C C . ASP A 1 442 ? -16.460 -19.193 24.674 1.00 90.12 442 ASP A C 1
ATOM 3645 O O . ASP A 1 442 ? -17.678 -19.346 24.626 1.00 90.12 442 ASP A O 1
ATOM 3649 N N . MET A 1 443 ? -15.778 -18.649 23.669 1.00 88.38 443 MET A N 1
ATOM 3650 C CA . MET A 1 443 ? -16.378 -18.320 22.382 1.00 88.38 443 MET A CA 1
ATOM 3651 C C . MET A 1 443 ? -15.390 -18.641 21.272 1.00 88.38 443 MET A C 1
ATOM 3653 O O . MET A 1 443 ? -14.290 -18.081 21.236 1.00 88.38 443 MET A O 1
ATOM 3657 N N . ASP A 1 444 ? -15.809 -19.501 20.350 1.00 84.44 444 ASP A N 1
ATOM 3658 C CA . ASP A 1 444 ? -15.144 -19.659 19.065 1.00 84.44 444 ASP A CA 1
ATOM 3659 C C . ASP A 1 444 ? -15.750 -18.676 18.054 1.00 84.44 444 ASP A C 1
ATOM 3661 O O . ASP A 1 444 ? -16.960 -18.444 18.036 1.00 84.44 444 ASP A O 1
ATOM 3665 N N . PHE A 1 445 ? -14.905 -18.049 17.241 1.00 85.62 445 PHE A N 1
ATOM 3666 C CA . PHE A 1 445 ? -15.334 -17.049 16.265 1.00 85.62 445 PHE A CA 1
ATOM 3667 C C . PHE A 1 445 ? -14.623 -17.291 14.939 1.00 85.62 445 PHE A C 1
ATOM 3669 O O . PHE A 1 445 ? -13.436 -16.982 14.774 1.00 85.62 445 PHE A O 1
ATOM 3676 N N . SER A 1 446 ? -15.366 -17.825 13.974 1.00 83.12 446 SER A N 1
ATOM 3677 C CA . SER A 1 446 ? -14.881 -18.040 12.619 1.00 83.12 446 SER A CA 1
ATOM 3678 C C . SER A 1 446 ? -15.012 -16.760 11.792 1.00 83.12 446 SER A C 1
ATOM 3680 O O . SER A 1 446 ? -15.956 -15.983 11.920 1.00 83.12 446 SER A O 1
ATOM 3682 N N . VAL A 1 447 ? -14.018 -16.507 10.940 1.00 82.12 447 VAL A N 1
ATOM 3683 C CA . VAL A 1 447 ? -14.015 -15.357 10.030 1.00 82.12 447 VAL A CA 1
ATOM 3684 C C . VAL A 1 447 ? -14.094 -15.884 8.608 1.00 82.12 447 VAL A C 1
ATOM 3686 O O . VAL A 1 447 ? -13.140 -16.504 8.132 1.00 82.12 447 VAL A O 1
ATOM 3689 N N . SER A 1 448 ? -15.203 -15.610 7.926 1.00 86.62 448 SER A N 1
ATOM 3690 C CA . SER A 1 448 ? -15.337 -15.884 6.494 1.00 86.62 448 SER A CA 1
ATOM 3691 C C . SER A 1 448 ? -14.498 -14.897 5.682 1.00 86.62 448 SER A C 1
ATOM 3693 O O . SER A 1 448 ? -14.245 -13.771 6.110 1.00 86.62 448 SER A O 1
ATOM 3695 N N . LYS A 1 449 ? -14.021 -15.310 4.509 1.00 82.56 449 LYS A N 1
ATOM 3696 C CA . LYS A 1 449 ? -13.247 -14.426 3.630 1.00 82.56 449 LYS A CA 1
ATOM 3697 C C . LYS A 1 449 ? -14.178 -13.515 2.833 1.00 82.56 449 LYS A C 1
ATOM 3699 O O . LYS A 1 449 ? -15.262 -13.935 2.450 1.00 82.56 449 LYS A O 1
ATOM 3704 N N . ASN A 1 450 ? -13.722 -12.292 2.573 1.00 87.69 450 ASN A N 1
ATOM 3705 C CA . ASN A 1 450 ? -14.326 -11.444 1.553 1.00 87.69 450 ASN A CA 1
ATOM 3706 C C . ASN A 1 450 ? -13.641 -11.726 0.219 1.00 87.69 450 ASN A C 1
ATOM 3708 O O . ASN A 1 450 ? -12.408 -11.766 0.165 1.00 87.69 450 ASN A O 1
ATOM 3712 N N . GLU A 1 451 ? -14.433 -11.820 -0.839 1.00 89.56 451 GLU A N 1
ATOM 3713 C CA . GLU A 1 451 ? -13.936 -11.853 -2.211 1.00 89.56 451 GLU A CA 1
ATOM 3714 C C . GLU A 1 451 ? -13.923 -10.433 -2.784 1.00 89.56 451 GLU A C 1
ATOM 3716 O O . GLU A 1 451 ? -14.900 -9.695 -2.657 1.00 89.56 451 GLU A O 1
ATOM 3721 N N . TYR A 1 452 ? -12.804 -10.021 -3.381 1.00 92.44 452 TYR A N 1
ATOM 3722 C CA . TYR A 1 452 ? -12.688 -8.699 -4.013 1.00 92.44 452 TYR A CA 1
ATOM 3723 C C . TYR A 1 452 ? -12.554 -8.773 -5.531 1.00 92.44 452 TYR A C 1
ATOM 3725 O O . TYR A 1 452 ? -12.630 -7.735 -6.183 1.00 92.44 452 TYR A O 1
ATOM 3733 N N . TYR A 1 453 ? -12.328 -9.969 -6.078 1.00 92.50 453 TYR A N 1
ATOM 3734 C CA . TYR A 1 453 ? -12.187 -10.177 -7.514 1.00 92.50 453 TYR A CA 1
ATOM 3735 C C . TYR A 1 453 ? -13.504 -9.878 -8.225 1.00 92.50 453 TYR A C 1
ATOM 3737 O O . TYR A 1 453 ? -14.536 -10.389 -7.799 1.00 92.50 453 TYR A O 1
ATOM 3745 N N . ASP A 1 454 ? -13.461 -9.029 -9.252 1.00 90.88 454 ASP A N 1
ATOM 3746 C CA . ASP A 1 454 ? -14.626 -8.563 -10.021 1.00 90.88 454 ASP A CA 1
ATOM 3747 C C . ASP A 1 454 ? -15.779 -8.003 -9.160 1.00 90.88 454 ASP A C 1
ATOM 3749 O O . ASP A 1 454 ? -16.947 -7.991 -9.558 1.00 90.88 454 ASP A O 1
ATOM 3753 N N . LEU A 1 455 ? -15.476 -7.567 -7.931 1.00 93.75 455 LEU A N 1
ATOM 3754 C CA . LEU A 1 455 ? -16.487 -7.211 -6.939 1.00 93.75 455 LEU A CA 1
ATOM 3755 C C . LEU A 1 455 ? -17.307 -5.996 -7.365 1.00 93.75 455 LEU A C 1
ATOM 3757 O O . LEU A 1 455 ? -18.513 -5.985 -7.157 1.00 93.75 455 LEU A O 1
ATOM 3761 N N . VAL A 1 456 ? -16.661 -4.962 -7.906 1.00 93.38 456 VAL A N 1
ATOM 3762 C CA . VAL A 1 456 ? -17.336 -3.706 -8.273 1.00 93.38 456 VAL A CA 1
ATOM 3763 C C . VAL A 1 456 ? -18.154 -3.901 -9.548 1.00 93.38 456 VAL A C 1
ATOM 3765 O O . VAL A 1 456 ? -19.253 -3.365 -9.676 1.00 93.38 456 VAL A O 1
ATOM 3768 N N . GLU A 1 457 ? -17.625 -4.709 -10.460 1.00 92.00 457 GLU A N 1
ATOM 3769 C CA . GLU A 1 457 ? -18.187 -5.042 -11.765 1.00 92.00 457 GLU A CA 1
ATOM 3770 C C . GLU A 1 457 ? -19.421 -5.944 -11.633 1.00 92.00 457 GLU A C 1
ATOM 3772 O O . GLU A 1 457 ? -20.319 -5.881 -12.468 1.00 92.00 457 GLU A O 1
ATOM 3777 N N . SER A 1 458 ? -19.476 -6.756 -10.572 1.00 93.69 458 SER A N 1
ATOM 3778 C CA . SER A 1 458 ? -20.576 -7.681 -10.272 1.00 93.69 458 SER A CA 1
ATOM 3779 C C . SER A 1 458 ? -21.635 -7.122 -9.317 1.00 93.69 458 SER A C 1
ATOM 3781 O O . SER A 1 458 ? -22.584 -7.833 -8.979 1.00 93.69 458 SER A O 1
ATOM 3783 N N . LEU A 1 459 ? -21.516 -5.860 -8.881 1.00 95.75 459 LEU A N 1
ATOM 3784 C CA . LEU A 1 459 ? -22.515 -5.248 -8.003 1.00 95.75 459 LEU A CA 1
ATOM 3785 C C . LEU A 1 459 ? -23.900 -5.224 -8.675 1.00 95.75 459 LEU A C 1
ATOM 3787 O O . LEU A 1 459 ? -24.004 -4.829 -9.840 1.00 95.75 459 LEU A O 1
ATOM 3791 N N . PRO A 1 460 ? -24.983 -5.547 -7.942 1.00 95.31 460 PRO A N 1
ATOM 3792 C CA . PRO A 1 460 ? -26.336 -5.373 -8.452 1.00 95.31 460 PRO A CA 1
ATOM 3793 C C . PRO A 1 460 ? -26.590 -3.933 -8.915 1.00 95.31 460 PRO A C 1
ATOM 3795 O O . PRO A 1 460 ? -26.092 -2.969 -8.327 1.00 95.31 460 PRO A O 1
ATOM 3798 N N . ASN A 1 461 ? -27.416 -3.771 -9.953 1.00 92.38 461 ASN A N 1
ATOM 3799 C CA . ASN A 1 461 ? -27.678 -2.462 -10.560 1.00 92.38 461 ASN A CA 1
ATOM 3800 C C . ASN A 1 461 ? -28.203 -1.424 -9.562 1.00 92.38 461 ASN A C 1
ATOM 3802 O O . ASN A 1 461 ? -27.848 -0.252 -9.673 1.00 92.38 461 ASN A O 1
ATOM 3806 N N . GLU A 1 462 ? -28.996 -1.843 -8.582 1.00 92.94 462 GLU A N 1
ATOM 3807 C CA . GLU A 1 462 ? -29.588 -0.952 -7.582 1.00 92.94 462 GLU A CA 1
ATOM 3808 C C . GLU A 1 462 ? -28.638 -0.613 -6.425 1.00 92.94 462 GLU A C 1
ATOM 3810 O O . GLU A 1 462 ? -28.941 0.276 -5.630 1.00 92.94 462 GLU A O 1
ATOM 3815 N N . THR A 1 463 ? -27.488 -1.288 -6.316 1.00 96.00 463 THR A N 1
ATOM 3816 C CA . THR A 1 463 ? -26.564 -1.130 -5.189 1.00 96.00 463 THR A CA 1
ATOM 3817 C C . THR A 1 463 ? -25.735 0.150 -5.306 1.00 96.00 463 THR A C 1
ATOM 3819 O O . THR A 1 463 ? -25.056 0.396 -6.309 1.00 96.00 463 THR A O 1
ATOM 3822 N N . PHE A 1 464 ? -25.726 0.933 -4.227 1.00 96.81 464 PHE A N 1
ATOM 3823 C CA . PHE A 1 464 ? -24.831 2.061 -3.987 1.00 96.81 464 PHE A CA 1
ATOM 3824 C C . PHE A 1 464 ? -23.718 1.626 -3.041 1.00 96.81 464 PHE A C 1
ATOM 3826 O O . PHE A 1 464 ? -23.906 1.502 -1.830 1.00 96.81 464 PHE A O 1
ATOM 3833 N N . PHE A 1 465 ? -22.539 1.405 -3.608 1.00 97.31 465 PHE A N 1
ATOM 3834 C CA . PHE A 1 465 ? -21.359 0.953 -2.892 1.00 97.31 465 PHE A CA 1
ATOM 3835 C C . PHE A 1 465 ? -20.375 2.103 -2.707 1.00 97.31 465 PHE A C 1
ATOM 3837 O O . PHE A 1 465 ? -19.817 2.620 -3.677 1.00 97.31 465 PHE A O 1
ATOM 3844 N N . TYR A 1 466 ? -20.155 2.494 -1.455 1.00 95.94 466 TYR A N 1
ATOM 3845 C CA . TYR A 1 466 ? -19.234 3.542 -1.047 1.00 95.94 466 TYR A CA 1
ATOM 3846 C C . TYR A 1 466 ? -17.965 2.956 -0.438 1.00 95.94 466 TYR A C 1
ATOM 3848 O O . TYR A 1 466 ? -18.002 2.063 0.413 1.00 95.94 466 TYR A O 1
ATOM 3856 N N . PHE A 1 467 ? -16.830 3.533 -0.817 1.00 93.81 467 PHE A N 1
ATOM 3857 C CA . PHE A 1 467 ? -15.522 3.095 -0.353 1.00 93.81 467 PHE A CA 1
ATOM 3858 C C . PHE A 1 467 ? -14.602 4.292 -0.139 1.00 93.81 467 PHE A C 1
ATOM 3860 O O . PHE A 1 467 ? -14.631 5.250 -0.907 1.00 93.81 467 PHE A O 1
ATOM 3867 N N . ILE A 1 468 ? -13.770 4.256 0.900 1.00 90.44 468 ILE A N 1
ATOM 3868 C CA . ILE A 1 468 ? -12.722 5.261 1.085 1.00 90.44 468 ILE A CA 1
ATOM 3869 C C . ILE A 1 468 ? -11.378 4.593 0.823 1.00 90.44 468 ILE A C 1
ATOM 3871 O O . ILE A 1 468 ? -11.047 3.606 1.473 1.00 90.44 468 ILE A O 1
ATOM 3875 N N . SER A 1 469 ? -10.586 5.169 -0.082 1.00 88.25 469 SER A N 1
ATOM 3876 C CA . SER A 1 469 ? -9.262 4.653 -0.445 1.00 88.25 469 SER A CA 1
ATOM 3877 C C . SER A 1 469 ? -8.169 5.711 -0.331 1.00 88.25 469 SER A C 1
ATOM 3879 O O . SER A 1 469 ? -8.426 6.913 -0.440 1.00 88.25 469 SER A O 1
ATOM 3881 N N . ASN A 1 470 ? -6.929 5.254 -0.152 1.00 84.88 470 ASN A N 1
ATOM 3882 C CA . ASN A 1 470 ? -5.735 6.066 -0.398 1.00 84.88 470 ASN A CA 1
ATOM 3883 C C . ASN A 1 470 ? -5.274 5.987 -1.866 1.00 84.88 470 ASN A C 1
ATOM 3885 O O . ASN A 1 470 ? -4.392 6.751 -2.255 1.00 84.88 470 ASN A O 1
ATOM 3889 N N . SER A 1 471 ? -5.840 5.078 -2.671 1.00 86.12 471 SER A N 1
ATOM 3890 C CA . SER A 1 471 ? -5.548 5.014 -4.102 1.00 86.12 471 SER A CA 1
ATOM 3891 C C . SER A 1 471 ? -6.309 6.108 -4.859 1.00 86.12 471 SER A C 1
ATOM 3893 O O . SER A 1 471 ? -7.536 6.203 -4.734 1.00 86.12 471 SER A O 1
ATOM 3895 N N . PRO A 1 472 ? -5.625 6.913 -5.690 1.00 84.69 472 PRO A N 1
ATOM 3896 C CA . PRO A 1 472 ? -6.263 7.794 -6.659 1.00 84.69 472 PRO A CA 1
ATOM 3897 C C . PRO A 1 472 ? -6.651 7.071 -7.965 1.00 84.69 472 PRO A C 1
ATOM 3899 O O . PRO A 1 472 ? -7.152 7.736 -8.869 1.00 84.69 472 PRO A O 1
ATOM 3902 N N . PHE A 1 473 ? -6.411 5.764 -8.099 1.00 86.69 473 PHE A N 1
ATOM 3903 C CA . PHE A 1 473 ? -6.461 5.041 -9.377 1.00 86.69 473 PHE A CA 1
ATOM 3904 C C . PHE A 1 473 ? -7.470 3.884 -9.413 1.00 86.69 473 PHE A C 1
ATOM 3906 O O . PHE A 1 473 ? -7.309 2.969 -10.208 1.00 86.69 473 PHE A O 1
ATOM 3913 N N . LEU A 1 474 ? -8.542 3.934 -8.608 1.00 89.56 474 LEU A N 1
ATOM 3914 C CA . LEU A 1 474 ? -9.657 2.982 -8.724 1.00 89.56 474 LEU A CA 1
ATOM 3915 C C . LEU A 1 474 ? -10.525 3.315 -9.950 1.00 89.56 474 LEU A C 1
ATOM 3917 O O . LEU A 1 474 ? -11.510 4.041 -9.838 1.00 89.56 474 LEU A O 1
ATOM 3921 N N . SER A 1 475 ? -10.127 2.831 -11.129 1.00 88.62 475 SER A N 1
ATOM 3922 C CA . SER A 1 475 ? -10.753 3.154 -12.423 1.00 88.62 475 SER A CA 1
ATOM 3923 C C . SER A 1 475 ? -12.170 2.597 -12.604 1.00 88.62 475 SER A C 1
ATOM 3925 O O . SER A 1 475 ? -12.932 3.124 -13.411 1.00 88.62 475 SER A O 1
ATOM 3927 N N . ASN A 1 476 ? -12.551 1.588 -11.822 1.00 90.81 476 ASN A N 1
ATOM 3928 C CA . ASN A 1 476 ? -13.896 1.008 -11.764 1.00 90.81 476 ASN A CA 1
ATOM 3929 C C . ASN A 1 476 ? -14.865 1.760 -10.834 1.00 90.81 476 ASN A C 1
ATOM 3931 O O . ASN A 1 476 ? -16.013 1.350 -10.678 1.00 90.81 476 ASN A O 1
ATOM 3935 N N . MET A 1 477 ? -14.436 2.863 -10.211 1.00 93.12 477 MET A N 1
ATOM 3936 C CA . MET A 1 477 ? -15.275 3.659 -9.316 1.00 93.12 477 MET A CA 1
ATOM 3937 C C . MET A 1 477 ? -15.188 5.160 -9.614 1.00 93.12 477 MET A C 1
ATOM 3939 O O . MET A 1 477 ? -14.170 5.688 -10.055 1.00 93.12 477 MET A O 1
ATOM 3943 N N . TYR A 1 478 ? -16.248 5.892 -9.279 1.00 91.94 478 TYR A N 1
ATOM 3944 C CA . TYR A 1 478 ? -16.318 7.343 -9.416 1.00 91.94 478 TYR A CA 1
ATOM 3945 C C . TYR A 1 478 ? -15.836 8.041 -8.145 1.00 91.94 478 TYR A C 1
ATOM 3947 O O . TYR A 1 478 ? -16.319 7.766 -7.044 1.00 91.94 478 TYR A O 1
ATOM 3955 N N . LYS A 1 479 ? -14.903 8.987 -8.291 1.00 90.19 479 LYS A N 1
ATOM 3956 C CA . LYS A 1 479 ? -14.446 9.850 -7.192 1.00 90.19 479 LYS A CA 1
ATOM 3957 C C . LYS A 1 479 ? -15.532 10.863 -6.841 1.00 90.19 479 LYS A C 1
ATOM 3959 O O . LYS A 1 479 ? -15.919 11.674 -7.675 1.00 90.19 479 LYS A O 1
ATOM 3964 N N . LEU A 1 480 ? -15.978 10.852 -5.589 1.00 88.62 480 LEU A N 1
ATOM 3965 C CA . LEU A 1 480 ? -16.964 11.799 -5.065 1.00 88.62 480 LEU A CA 1
ATOM 3966 C C . LEU A 1 480 ? -16.319 12.967 -4.312 1.00 88.62 480 LEU A C 1
ATOM 3968 O O . LEU A 1 480 ? -16.790 14.100 -4.384 1.00 88.62 480 LEU A O 1
ATOM 3972 N N . ALA A 1 481 ? -15.250 12.699 -3.559 1.00 85.88 481 ALA A N 1
ATOM 3973 C CA . ALA A 1 481 ? -14.557 13.717 -2.773 1.00 85.88 481 ALA A CA 1
ATOM 3974 C C . ALA A 1 481 ? -13.081 13.371 -2.569 1.00 85.88 481 ALA A C 1
ATOM 3976 O O . ALA A 1 481 ? -12.713 12.197 -2.481 1.00 85.88 481 ALA A O 1
ATOM 3977 N N . MET A 1 482 ? -12.254 14.407 -2.408 1.00 83.50 482 MET A N 1
ATOM 3978 C CA . MET A 1 482 ? -10.843 14.282 -2.050 1.00 83.50 482 MET A CA 1
ATOM 3979 C C . MET A 1 482 ? -10.573 14.978 -0.710 1.00 83.50 482 MET A C 1
ATOM 3981 O O . MET A 1 482 ? -10.894 16.152 -0.495 1.00 83.50 482 MET A O 1
ATOM 3985 N N . PHE A 1 483 ? -9.917 14.259 0.193 1.00 78.56 483 PHE A N 1
ATOM 3986 C CA . PHE A 1 483 ? -9.455 14.757 1.482 1.00 78.56 483 PHE A CA 1
ATOM 3987 C C . PHE A 1 483 ? -7.942 14.958 1.431 1.00 78.56 483 PHE A C 1
ATOM 3989 O O . PHE A 1 483 ? -7.172 13.993 1.464 1.00 78.56 483 PHE A O 1
ATOM 3996 N N . LYS A 1 484 ? -7.497 16.219 1.368 1.00 64.69 484 LYS A N 1
ATOM 3997 C CA . LYS A 1 484 ? -6.064 16.549 1.392 1.00 64.69 484 LYS A CA 1
ATOM 3998 C C . LYS A 1 484 ? -5.508 16.271 2.781 1.00 64.69 484 LYS A C 1
ATOM 4000 O O . LYS A 1 484 ? -5.853 16.969 3.721 1.00 64.69 484 LYS A O 1
ATOM 4005 N N . THR A 1 485 ? -4.630 15.294 2.963 1.00 58.16 485 THR A N 1
ATOM 4006 C CA . THR A 1 485 ? -4.027 15.067 4.287 1.00 58.16 485 THR A CA 1
ATOM 4007 C C . THR A 1 485 ? -3.087 16.229 4.648 1.00 58.16 485 THR A C 1
ATOM 4009 O O . THR A 1 485 ? -2.088 16.445 3.967 1.00 58.16 485 THR A O 1
ATOM 4012 N N . SER A 1 486 ? -3.380 16.965 5.728 1.00 40.47 486 SER A N 1
ATOM 4013 C CA . SER A 1 486 ? -2.667 18.171 6.214 1.00 40.47 486 SER A CA 1
ATOM 4014 C C . SER A 1 486 ? -1.181 18.030 6.536 1.00 40.47 486 SER A C 1
ATOM 4016 O O . SER A 1 486 ? -0.547 19.013 6.913 1.00 40.47 486 SER A O 1
ATOM 4018 N N . ALA A 1 487 ? -0.611 16.831 6.469 1.00 42.19 487 ALA A N 1
ATOM 4019 C CA . ALA A 1 487 ? 0.711 16.581 7.029 1.00 42.19 487 ALA A CA 1
ATOM 4020 C C . ALA A 1 487 ? 1.877 16.946 6.097 1.00 42.19 487 ALA A C 1
ATOM 4022 O O . ALA A 1 487 ? 3.030 16.755 6.497 1.00 42.19 487 ALA A O 1
ATOM 4023 N N . GLY A 1 488 ? 1.613 17.415 4.867 1.00 38.94 488 GLY A N 1
ATOM 4024 C CA . GLY A 1 488 ? 2.671 17.657 3.880 1.00 38.94 488 GLY A CA 1
ATOM 4025 C C . GLY A 1 488 ? 3.577 16.432 3.715 1.00 38.94 488 GLY A C 1
ATOM 4026 O O . GLY A 1 488 ? 4.791 16.560 3.558 1.00 38.94 488 GLY A O 1
ATOM 4027 N N . ASP A 1 489 ? 3.030 15.225 3.890 1.00 42.25 489 ASP A N 1
ATOM 4028 C CA . ASP A 1 489 ? 3.772 14.021 3.561 1.00 42.25 489 ASP A CA 1
ATOM 4029 C C . ASP A 1 489 ? 3.905 13.993 2.051 1.00 42.25 489 ASP A C 1
ATOM 4031 O O . ASP A 1 489 ? 2.909 13.888 1.341 1.00 42.25 489 ASP A O 1
ATOM 4035 N N . ARG A 1 490 ? 5.152 14.020 1.572 1.00 40.41 490 ARG A N 1
ATOM 4036 C CA . ARG A 1 490 ? 5.541 13.748 0.178 1.00 40.41 490 ARG A CA 1
ATOM 4037 C C . ARG A 1 490 ? 5.063 12.366 -0.333 1.00 40.41 490 ARG A C 1
ATOM 4039 O O . ARG A 1 490 ? 5.496 11.938 -1.389 1.00 40.41 490 ARG A O 1
ATOM 4046 N N . ARG A 1 491 ? 4.241 11.646 0.443 1.00 50.94 491 ARG A N 1
ATOM 4047 C CA . ARG A 1 491 ? 3.908 10.220 0.346 1.00 50.94 491 ARG A CA 1
ATOM 4048 C C . ARG A 1 491 ? 2.408 9.935 0.377 1.00 50.94 491 ARG A C 1
ATOM 4050 O O . ARG A 1 491 ? 2.039 8.793 0.590 1.00 50.94 491 ARG A O 1
ATOM 4057 N N . SER A 1 492 ? 1.534 10.931 0.254 1.00 55.69 492 SER A N 1
ATOM 4058 C CA . SER A 1 492 ? 0.079 10.725 0.280 1.00 55.69 492 SER A CA 1
ATOM 4059 C C . SER A 1 492 ? -0.549 11.369 -0.947 1.00 55.69 492 SER A C 1
ATOM 4061 O O . SER A 1 492 ? -0.436 12.581 -1.120 1.00 55.69 492 SER A O 1
ATOM 4063 N N . ALA A 1 493 ? -1.247 10.569 -1.759 1.00 58.69 493 ALA A N 1
ATOM 4064 C CA . ALA A 1 493 ? -2.105 11.057 -2.842 1.00 58.69 493 ALA A CA 1
ATOM 4065 C C . ALA A 1 493 ? -3.314 11.869 -2.321 1.00 58.69 493 ALA A C 1
ATOM 4067 O O . ALA A 1 493 ? -4.034 12.484 -3.100 1.00 58.69 493 ALA A O 1
ATOM 4068 N N . GLY A 1 494 ? -3.545 11.863 -1.003 1.00 73.25 494 GLY A N 1
ATOM 4069 C CA . GLY A 1 494 ? -4.814 12.214 -0.379 1.00 73.25 494 GLY A CA 1
ATOM 4070 C C . GLY A 1 494 ? -5.617 10.962 -0.026 1.00 73.25 494 GLY A C 1
ATOM 4071 O O . GLY A 1 494 ? -5.159 9.835 -0.200 1.00 73.25 494 GLY A O 1
ATOM 4072 N N . ARG A 1 495 ? -6.818 11.170 0.514 1.00 84.44 495 ARG A N 1
ATOM 4073 C CA . ARG A 1 495 ? -7.832 10.115 0.647 1.00 84.44 495 ARG A CA 1
ATOM 4074 C C . ARG A 1 495 ? -8.998 10.445 -0.263 1.00 84.44 495 ARG A C 1
ATOM 4076 O O . ARG A 1 495 ? -9.335 11.619 -0.402 1.00 84.44 495 ARG A O 1
ATOM 4083 N N . PHE A 1 496 ? -9.647 9.435 -0.808 1.00 87.44 496 PHE A N 1
ATOM 4084 C CA . PHE A 1 496 ? -10.712 9.593 -1.787 1.00 87.44 496 PHE A CA 1
ATOM 4085 C C . PHE A 1 496 ? -11.950 8.852 -1.307 1.00 87.44 496 PHE A C 1
ATOM 4087 O O . PHE A 1 496 ? -11.841 7.708 -0.871 1.00 87.44 496 PHE A O 1
ATOM 4094 N N . LEU A 1 497 ? -13.105 9.511 -1.364 1.00 91.50 497 LEU A N 1
ATOM 4095 C CA . LEU A 1 497 ? -14.398 8.843 -1.262 1.00 91.50 497 LEU A CA 1
ATOM 4096 C C . LEU A 1 497 ? -14.820 8.437 -2.673 1.00 91.50 497 LEU A C 1
ATOM 4098 O O . LEU A 1 497 ? -14.908 9.295 -3.550 1.00 91.50 497 LEU A O 1
ATOM 4102 N N . TYR A 1 498 ? -15.091 7.155 -2.859 1.00 93.44 498 TYR A N 1
ATOM 4103 C CA . TYR A 1 498 ? -15.535 6.551 -4.103 1.00 93.44 498 TYR A CA 1
ATOM 4104 C C . TYR A 1 498 ? -16.970 6.042 -3.995 1.00 93.44 498 TYR A C 1
ATOM 4106 O O . TYR A 1 498 ? -17.424 5.672 -2.908 1.00 93.44 498 TYR A O 1
ATOM 4114 N N . CYS A 1 499 ? -17.649 5.983 -5.139 1.00 94.56 499 CYS A N 1
ATOM 4115 C CA . CYS A 1 499 ? -18.901 5.262 -5.324 1.00 94.56 499 CYS A CA 1
ATOM 4116 C C . CYS A 1 499 ? -18.901 4.517 -6.664 1.00 94.56 499 CYS A C 1
ATOM 4118 O O . CYS A 1 499 ? -18.310 4.990 -7.633 1.00 94.56 499 CYS A O 1
ATOM 4120 N N . ASN A 1 500 ? -19.560 3.361 -6.741 1.00 95.00 500 ASN A N 1
ATOM 4121 C CA . ASN A 1 500 ? -19.764 2.645 -8.008 1.00 95.00 500 ASN A CA 1
ATOM 4122 C C . ASN A 1 500 ? -20.724 3.379 -8.967 1.00 95.00 500 ASN A C 1
ATOM 4124 O O . ASN A 1 500 ? -20.773 3.060 -10.151 1.00 95.00 500 ASN A O 1
ATOM 4128 N N . LYS A 1 501 ? -21.489 4.363 -8.478 1.00 91.88 501 LYS A N 1
ATOM 4129 C CA . LYS A 1 501 ? -22.403 5.179 -9.284 1.00 91.88 501 LYS A CA 1
ATOM 4130 C C . LYS A 1 501 ? -21.830 6.575 -9.546 1.00 91.88 501 LYS A C 1
ATOM 4132 O O . LYS A 1 501 ? -21.223 7.166 -8.646 1.00 91.88 501 LYS A O 1
ATOM 4137 N N . PRO A 1 502 ? -22.037 7.131 -10.754 1.00 83.12 502 PRO A N 1
ATOM 4138 C CA . PRO A 1 502 ? -21.652 8.502 -11.042 1.00 83.12 502 PRO A CA 1
ATOM 4139 C C . PRO A 1 502 ? -22.472 9.462 -10.177 1.00 83.12 502 PRO A C 1
ATOM 4141 O O . PRO A 1 502 ? -23.661 9.255 -9.945 1.00 83.12 502 PRO A O 1
ATOM 4144 N N . SER A 1 503 ? -21.846 10.547 -9.731 1.00 69.50 503 SER A N 1
ATOM 4145 C CA . SER A 1 503 ? -22.535 11.640 -9.047 1.00 69.50 503 SER A CA 1
ATOM 4146 C C . SER A 1 503 ? -22.402 12.909 -9.873 1.00 69.50 503 SER A C 1
ATOM 4148 O O . SER A 1 503 ? -21.311 13.241 -10.328 1.00 69.50 503 SER A O 1
ATOM 4150 N N . ALA A 1 504 ? -23.488 13.672 -10.004 1.00 53.41 504 ALA A N 1
ATOM 4151 C CA . ALA A 1 504 ? -23.506 14.983 -10.660 1.00 53.41 504 ALA A CA 1
ATOM 4152 C C . ALA A 1 504 ? -22.742 16.082 -9.878 1.00 53.41 504 ALA A C 1
ATOM 4154 O O . ALA A 1 504 ? -23.006 17.270 -10.042 1.00 53.41 504 ALA A O 1
ATOM 4155 N N . THR A 1 505 ? -21.856 15.717 -8.950 1.00 51.59 505 THR A N 1
ATOM 4156 C CA . THR A 1 505 ? -21.102 16.652 -8.107 1.00 51.59 505 THR A CA 1
ATOM 4157 C C . THR A 1 505 ? -19.683 16.832 -8.607 1.00 51.59 505 THR A C 1
ATOM 4159 O O . THR A 1 505 ? -18.954 15.863 -8.790 1.00 51.59 505 THR A O 1
ATOM 4162 N N . SER A 1 506 ? -19.285 18.094 -8.714 1.00 46.78 506 SER A N 1
ATOM 4163 C CA . SER A 1 506 ? -17.898 18.537 -8.770 1.00 46.78 506 SER A CA 1
ATOM 4164 C C . SER A 1 506 ? -17.074 17.969 -7.608 1.00 46.78 506 SER A C 1
ATOM 4166 O O . SER A 1 506 ? -17.573 17.817 -6.491 1.00 46.78 506 SER A O 1
ATOM 4168 N N . GLU A 1 507 ? -15.800 17.668 -7.878 1.00 48.59 507 GLU A N 1
ATOM 4169 C CA . GLU A 1 507 ? -14.835 17.192 -6.885 1.00 48.59 507 GLU A CA 1
ATOM 4170 C C . GLU A 1 507 ? -14.797 18.127 -5.666 1.00 48.59 507 GLU A C 1
ATOM 4172 O O . GLU A 1 507 ? -14.301 19.256 -5.728 1.00 48.59 507 GLU A O 1
ATOM 4177 N N . VAL A 1 508 ? -15.289 17.665 -4.513 1.00 47.84 508 VAL A N 1
ATOM 4178 C CA . VAL A 1 508 ? -15.141 18.424 -3.268 1.00 47.84 508 VAL A CA 1
ATOM 4179 C C . VAL A 1 508 ? -13.723 18.199 -2.742 1.00 47.84 508 VAL A C 1
ATOM 4181 O O . VAL A 1 508 ? -13.436 17.208 -2.068 1.00 47.84 508 VAL A O 1
ATOM 4184 N N . SER A 1 509 ? -12.810 19.125 -3.050 1.00 51.62 509 SER A N 1
ATOM 4185 C CA . SER A 1 509 ? -11.497 19.196 -2.401 1.00 51.62 509 SER A CA 1
ATOM 4186 C C . SER A 1 509 ? -11.664 19.798 -1.008 1.00 51.62 509 SER A C 1
ATOM 4188 O O . SER A 1 509 ? -11.722 21.018 -0.839 1.00 51.62 509 SER A O 1
ATOM 4190 N N . THR A 1 510 ? -11.679 18.954 0.022 1.00 43.81 510 THR A N 1
ATOM 4191 C CA . THR A 1 510 ? -11.588 19.449 1.398 1.00 43.81 510 THR A CA 1
ATOM 4192 C C . THR A 1 510 ? -10.143 19.861 1.683 1.00 43.81 510 THR A C 1
ATOM 4194 O O . THR A 1 510 ? -9.244 19.041 1.887 1.00 43.81 510 THR A O 1
ATOM 4197 N N . PHE A 1 511 ? -9.895 21.171 1.666 1.00 38.84 511 PHE A N 1
ATOM 4198 C CA . PHE A 1 511 ? -8.618 21.724 2.093 1.00 38.84 511 PHE A CA 1
ATOM 4199 C C . PHE A 1 511 ? -8.482 21.558 3.602 1.00 38.84 511 PHE A C 1
ATOM 4201 O O . PHE A 1 511 ? -9.338 21.971 4.389 1.00 38.84 511 PHE A O 1
ATOM 4208 N N . TYR A 1 512 ? -7.370 20.975 4.027 1.00 40.06 512 TYR A N 1
ATOM 4209 C CA . TYR A 1 512 ? -6.931 21.171 5.389 1.00 40.06 512 TYR A CA 1
ATOM 4210 C C . TYR A 1 512 ? -6.151 22.483 5.470 1.00 40.06 512 TYR A C 1
ATOM 4212 O O . TYR A 1 512 ? -5.141 22.646 4.788 1.00 40.06 512 TYR A O 1
ATOM 4220 N N . LYS A 1 513 ? -6.542 23.361 6.398 1.00 34.88 513 LYS A N 1
ATOM 4221 C CA . LYS A 1 513 ? -5.568 24.241 7.045 1.00 34.88 513 LYS A CA 1
ATOM 4222 C C . LYS A 1 513 ? -4.665 23.333 7.877 1.00 34.88 513 LYS A C 1
ATOM 4224 O O . LYS A 1 513 ? -4.996 22.983 9.007 1.00 34.88 513 LYS A O 1
ATOM 4229 N N . GLY A 1 514 ? -3.583 22.836 7.282 1.00 40.72 514 GLY A N 1
ATOM 4230 C CA . GLY A 1 514 ? -2.480 22.346 8.096 1.00 40.72 514 GLY A CA 1
ATOM 4231 C C . GLY A 1 514 ? -2.027 23.496 8.990 1.00 40.72 514 GLY A C 1
ATOM 4232 O O . GLY A 1 514 ? -2.035 24.645 8.548 1.00 40.72 514 GLY A O 1
ATOM 4233 N N . ASN A 1 515 ? -1.645 23.209 10.233 1.00 42.06 515 ASN A N 1
ATOM 4234 C CA . ASN A 1 515 ? -0.783 24.134 10.957 1.00 42.06 515 ASN A CA 1
ATOM 4235 C C . ASN A 1 515 ? 0.512 24.203 10.146 1.00 42.06 515 ASN A C 1
ATOM 4237 O O . ASN A 1 515 ? 1.368 23.326 10.268 1.00 42.06 515 ASN A O 1
ATOM 4241 N N . HIS A 1 516 ? 0.606 25.171 9.235 1.00 51.47 516 HIS A N 1
ATOM 4242 C CA . HIS A 1 516 ? 1.844 25.426 8.532 1.00 51.47 516 HIS A CA 1
ATOM 4243 C C . HIS A 1 516 ? 2.783 26.032 9.561 1.00 51.47 516 HIS A C 1
ATOM 4245 O O . HIS A 1 516 ? 2.663 27.193 9.935 1.00 51.47 516 HIS A O 1
ATOM 4251 N N . ILE A 1 517 ? 3.687 25.204 10.068 1.00 61.66 517 ILE A N 1
ATOM 4252 C CA . ILE A 1 517 ? 4.856 25.720 10.758 1.00 61.66 517 ILE A CA 1
ATOM 4253 C C . ILE A 1 517 ? 5.760 26.229 9.649 1.00 61.66 517 ILE A C 1
ATOM 4255 O O . ILE A 1 517 ? 6.276 25.438 8.854 1.00 61.66 517 ILE A O 1
ATOM 4259 N N . GLU A 1 518 ? 5.846 27.546 9.526 1.00 64.44 518 GLU A N 1
ATOM 4260 C CA . GLU A 1 518 ? 6.808 28.182 8.642 1.00 64.44 518 GLU A CA 1
ATOM 4261 C C . GLU A 1 518 ? 8.214 27.897 9.187 1.00 64.44 518 GLU A C 1
ATOM 4263 O O . GLU A 1 518 ? 8.487 28.059 10.379 1.00 64.44 518 GLU A O 1
ATOM 4268 N N . VAL A 1 519 ? 9.090 27.383 8.328 1.00 72.44 519 VAL A N 1
ATOM 4269 C CA . VAL A 1 519 ? 10.463 27.027 8.692 1.00 72.44 519 VAL A CA 1
ATOM 4270 C C . VAL A 1 519 ? 11.385 28.084 8.104 1.00 72.44 519 VAL A C 1
ATOM 4272 O O . VAL A 1 519 ? 11.919 27.916 7.005 1.00 72.44 519 VAL A O 1
ATOM 4275 N N . ASN A 1 520 ? 11.559 29.174 8.845 1.00 72.06 520 ASN A N 1
ATOM 4276 C CA . ASN A 1 520 ? 12.349 30.340 8.444 1.00 72.06 520 ASN A CA 1
ATOM 4277 C C . ASN A 1 520 ? 13.846 30.145 8.733 1.00 72.06 520 ASN A C 1
ATOM 4279 O O . ASN A 1 520 ? 14.483 30.971 9.378 1.00 72.06 520 ASN A O 1
ATOM 4283 N N . GLU A 1 521 ? 14.407 29.021 8.280 1.00 82.06 521 GLU A N 1
ATOM 4284 C CA . GLU A 1 521 ? 15.826 28.719 8.478 1.00 82.06 521 GLU A CA 1
ATOM 4285 C C . GLU A 1 521 ? 16.711 29.294 7.380 1.00 82.06 521 GLU A C 1
ATOM 4287 O O . GLU A 1 521 ? 16.466 29.071 6.190 1.00 82.06 521 GLU A O 1
ATOM 4292 N N . ILE A 1 522 ? 17.818 29.913 7.790 1.00 90.06 522 ILE A N 1
ATOM 4293 C CA . ILE A 1 522 ? 18.875 30.363 6.888 1.00 90.06 522 ILE A CA 1
ATOM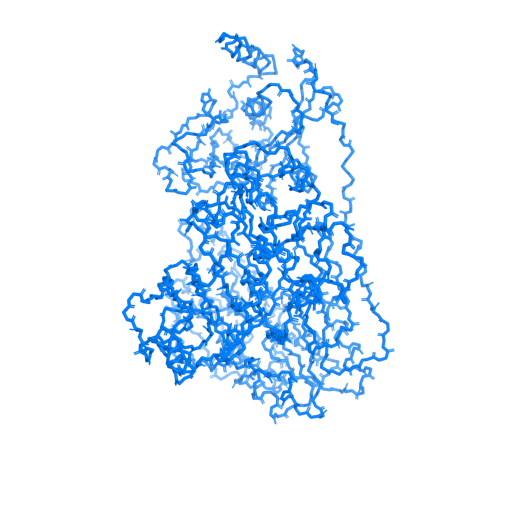 4294 C C . ILE A 1 522 ? 19.880 29.219 6.715 1.00 90.06 522 ILE A C 1
ATOM 4296 O O . ILE A 1 522 ? 20.542 28.793 7.666 1.00 90.06 522 ILE A O 1
ATOM 4300 N N . VAL A 1 523 ? 19.974 28.694 5.492 1.00 89.00 523 VAL A N 1
ATOM 4301 C CA . VAL A 1 523 ? 20.936 27.640 5.134 1.00 89.00 523 VAL A CA 1
ATOM 4302 C C . VAL A 1 523 ? 22.344 28.247 5.115 1.00 89.00 523 VAL A C 1
ATOM 4304 O O . VAL A 1 523 ? 22.513 29.325 4.544 1.00 89.00 523 VAL A O 1
ATOM 4307 N N . PRO A 1 524 ? 23.349 27.611 5.739 1.00 92.12 524 PRO A N 1
ATOM 4308 C CA . PRO A 1 524 ? 24.720 28.103 5.680 1.00 92.12 524 PRO A CA 1
ATOM 4309 C C . PRO A 1 524 ? 25.298 27.965 4.264 1.00 92.12 524 PRO A C 1
ATOM 4311 O O . PRO A 1 524 ? 24.942 27.012 3.563 1.00 92.12 524 PRO A O 1
ATOM 4314 N N . PRO A 1 525 ? 26.203 28.870 3.854 1.00 92.88 525 PRO A N 1
ATOM 4315 C CA . PRO A 1 525 ? 26.977 28.687 2.635 1.00 92.88 525 PRO A CA 1
ATOM 4316 C C . PRO A 1 525 ? 27.968 27.520 2.791 1.00 92.88 525 PRO A C 1
ATOM 4318 O O . PRO A 1 525 ? 28.320 27.124 3.907 1.00 92.88 525 PRO A O 1
ATOM 4321 N N . ASP A 1 526 ? 28.398 26.956 1.664 1.00 92.19 526 ASP A N 1
ATOM 4322 C CA . ASP A 1 526 ? 29.254 25.761 1.613 1.00 92.19 526 ASP A CA 1
ATOM 4323 C C . ASP A 1 526 ? 30.649 25.973 2.224 1.00 92.19 526 ASP A C 1
ATOM 4325 O O . ASP A 1 526 ? 31.262 25.023 2.714 1.00 92.19 526 ASP A O 1
ATOM 4329 N N . ASP A 1 527 ? 31.124 27.217 2.237 1.00 91.38 527 ASP A N 1
ATOM 4330 C CA . ASP A 1 527 ? 32.430 27.661 2.726 1.00 91.38 527 ASP A CA 1
ATOM 4331 C C . ASP A 1 527 ? 32.397 28.215 4.164 1.00 91.38 527 ASP A C 1
ATOM 4333 O O . ASP A 1 527 ? 33.392 28.759 4.644 1.00 91.38 527 ASP A O 1
ATOM 4337 N N . LEU A 1 528 ? 31.278 28.068 4.888 1.00 95.00 528 LEU A N 1
ATOM 4338 C CA . LEU A 1 528 ? 31.145 28.595 6.248 1.00 95.00 528 LEU A CA 1
ATOM 4339 C C . LEU A 1 528 ? 32.191 28.004 7.211 1.00 95.00 528 LEU A C 1
ATOM 4341 O O . LEU A 1 528 ? 32.170 26.815 7.546 1.00 95.00 528 LEU A O 1
ATOM 4345 N N . GLU A 1 529 ? 33.027 28.875 7.776 1.00 94.06 529 GLU A N 1
ATOM 4346 C CA . GLU A 1 529 ? 33.974 28.510 8.825 1.00 94.06 529 GLU A CA 1
ATOM 4347 C C . GLU A 1 529 ? 33.344 28.524 10.228 1.00 94.06 529 GLU A C 1
ATOM 4349 O O . GLU A 1 529 ? 32.868 29.544 10.735 1.00 94.06 529 GLU A O 1
ATOM 4354 N N . ILE A 1 530 ? 33.400 27.376 10.907 1.00 95.00 530 ILE A N 1
ATOM 4355 C CA . ILE A 1 530 ? 32.856 27.192 12.259 1.00 95.00 530 ILE A CA 1
ATOM 4356 C C . ILE A 1 530 ? 34.004 27.174 13.279 1.00 95.00 530 ILE A C 1
ATOM 4358 O O . ILE A 1 530 ? 34.468 26.110 13.698 1.00 95.00 530 ILE A O 1
ATOM 4362 N N . ASN A 1 531 ? 34.486 28.353 13.670 1.00 94.56 531 ASN A N 1
ATOM 4363 C CA . ASN A 1 531 ? 35.670 28.533 14.522 1.00 94.56 531 ASN A CA 1
ATOM 4364 C C . ASN A 1 531 ? 35.421 29.378 15.789 1.00 94.56 531 ASN A C 1
ATOM 4366 O O . ASN A 1 531 ? 36.226 29.321 16.715 1.00 94.56 531 ASN A O 1
ATOM 4370 N N . ASN A 1 532 ? 34.310 30.117 15.875 1.00 94.56 532 ASN A N 1
ATOM 4371 C CA . ASN A 1 532 ? 33.989 30.983 17.007 1.00 94.56 532 ASN A CA 1
ATOM 4372 C C . ASN A 1 532 ? 32.955 30.326 17.944 1.00 94.56 532 ASN A C 1
ATOM 4374 O O . ASN A 1 532 ? 31.772 30.237 17.599 1.00 94.56 532 ASN A O 1
ATOM 4378 N N . PRO A 1 533 ? 33.341 29.934 19.173 1.00 94.06 533 PRO A N 1
ATOM 4379 C CA . PRO A 1 533 ? 32.435 29.292 20.127 1.00 94.06 533 PRO A CA 1
ATOM 4380 C C . PRO A 1 533 ? 31.204 30.116 20.519 1.00 94.06 533 PRO A C 1
ATOM 4382 O O . PRO A 1 533 ? 30.187 29.536 20.904 1.00 94.06 533 PRO A O 1
ATOM 4385 N N . LYS A 1 534 ? 31.280 31.453 20.445 1.00 94.88 534 LYS A N 1
ATOM 4386 C CA . LYS A 1 534 ? 30.169 32.348 20.815 1.00 94.88 534 LYS A CA 1
ATOM 4387 C C . LYS A 1 534 ? 29.009 32.283 19.819 1.00 94.88 534 LYS A C 1
ATOM 4389 O O . LYS A 1 534 ? 27.871 32.561 20.191 1.00 94.88 534 LYS A O 1
ATOM 4394 N N . ASN A 1 535 ? 29.298 31.892 18.580 1.00 96.19 535 ASN A N 1
ATOM 4395 C CA . ASN A 1 535 ? 28.310 31.823 17.511 1.00 96.19 535 ASN A CA 1
ATOM 4396 C C . ASN A 1 535 ? 27.534 30.502 17.546 1.00 96.19 535 ASN A C 1
ATOM 4398 O O . ASN A 1 535 ? 26.391 30.459 17.103 1.00 96.19 535 ASN A O 1
ATOM 4402 N N . LEU A 1 536 ? 28.116 29.434 18.100 1.00 97.69 536 LEU A N 1
ATOM 4403 C CA . LEU A 1 536 ? 27.459 28.135 18.209 1.00 97.69 536 LEU A CA 1
ATOM 4404 C C . LEU A 1 536 ? 26.349 28.175 19.270 1.00 97.69 536 LEU A C 1
ATOM 4406 O O . LEU A 1 536 ? 26.578 28.583 20.406 1.00 97.69 536 LEU A O 1
ATOM 4410 N N . LYS A 1 537 ? 25.142 27.721 18.932 1.00 96.19 537 LYS A N 1
ATOM 4411 C CA . LYS A 1 537 ? 24.009 27.643 19.865 1.00 96.19 537 LYS A CA 1
ATOM 4412 C C . LYS A 1 537 ? 23.239 26.345 19.668 1.00 96.19 537 LYS A C 1
ATOM 4414 O O . LYS A 1 537 ? 23.031 25.896 18.546 1.00 96.19 537 LYS A O 1
ATOM 4419 N N . VAL A 1 538 ? 22.776 25.769 20.774 1.00 97.12 538 VAL A N 1
ATOM 4420 C CA . VAL A 1 538 ? 21.835 24.646 20.776 1.00 97.12 538 VAL A CA 1
ATOM 4421 C C . VAL A 1 538 ? 20.522 25.147 21.348 1.00 97.12 538 VAL A C 1
ATOM 4423 O O . VAL A 1 538 ? 20.456 25.534 22.515 1.00 97.12 538 VAL A O 1
ATOM 4426 N N . VAL A 1 539 ? 19.483 25.161 20.520 1.00 95.19 539 VAL A N 1
ATOM 4427 C CA . VAL A 1 539 ? 18.187 25.747 20.860 1.00 95.19 539 VAL A CA 1
ATOM 4428 C C . VAL A 1 539 ? 17.142 24.650 20.911 1.00 95.19 539 VAL A C 1
ATOM 4430 O O . VAL A 1 539 ? 17.025 23.833 19.999 1.00 95.19 539 VAL A O 1
ATOM 4433 N N . ARG A 1 540 ? 16.358 24.628 21.986 1.00 95.38 540 ARG A N 1
ATOM 4434 C CA . ARG A 1 540 ? 15.203 23.743 22.093 1.00 95.38 540 ARG A CA 1
ATOM 4435 C C . ARG A 1 540 ? 14.060 24.302 21.246 1.00 95.38 540 ARG A C 1
ATOM 4437 O O . ARG A 1 540 ? 13.677 25.455 21.411 1.00 95.38 540 ARG A O 1
ATOM 4444 N N . VAL A 1 541 ? 13.478 23.460 20.403 1.00 94.19 541 VAL A N 1
ATOM 4445 C CA . VAL A 1 541 ? 12.359 23.811 19.517 1.00 94.19 541 VAL A CA 1
ATOM 4446 C C . VAL A 1 541 ? 11.132 22.949 19.817 1.00 94.19 541 VAL A C 1
ATOM 4448 O O . VAL A 1 541 ? 11.174 22.044 20.659 1.00 94.19 541 VAL A O 1
ATOM 4451 N N . SER A 1 542 ? 10.011 23.220 19.148 1.00 92.38 542 SER A N 1
ATOM 4452 C CA . SER A 1 542 ? 8.873 22.304 19.194 1.00 92.38 542 SER A CA 1
ATOM 4453 C C . SER A 1 542 ? 9.199 21.012 18.420 1.00 92.38 542 SER A C 1
ATOM 4455 O O . SER A 1 542 ? 9.912 21.058 17.411 1.00 92.38 542 SER A O 1
ATOM 4457 N N . PRO A 1 543 ? 8.675 19.848 18.849 1.00 91.12 543 PRO A N 1
ATOM 4458 C CA . PRO A 1 543 ? 8.775 18.607 18.082 1.00 91.12 543 PRO A CA 1
ATOM 4459 C C . PRO A 1 543 ? 8.354 18.738 16.619 1.00 91.12 543 PRO A C 1
ATOM 4461 O O . PRO A 1 543 ? 8.973 18.135 15.745 1.00 91.12 543 PRO A O 1
ATOM 4464 N N . ASP A 1 544 ? 7.330 19.547 16.354 1.00 86.81 544 ASP A N 1
ATOM 4465 C CA . ASP A 1 544 ? 6.782 19.724 15.013 1.00 86.81 544 ASP A CA 1
ATOM 4466 C C . ASP A 1 544 ? 7.698 20.586 14.133 1.00 86.81 544 ASP A C 1
ATOM 4468 O O . ASP A 1 544 ? 7.874 20.278 12.957 1.00 86.81 544 ASP A O 1
ATOM 4472 N N . TYR A 1 545 ? 8.370 21.590 14.709 1.00 90.62 545 TYR A N 1
ATOM 4473 C CA . TYR A 1 545 ? 9.379 22.381 14.003 1.00 90.62 545 TYR A CA 1
ATOM 4474 C C . TYR A 1 545 ? 10.561 21.513 13.553 1.00 90.62 545 TYR A C 1
ATOM 4476 O O . TYR A 1 545 ? 10.919 21.495 12.373 1.00 90.62 545 TYR A O 1
ATOM 4484 N N . LEU A 1 546 ? 11.117 20.702 14.464 1.00 93.12 546 LEU A N 1
ATOM 4485 C CA . LEU A 1 546 ? 12.187 19.766 14.106 1.00 93.12 546 LEU A CA 1
ATOM 4486 C C . LEU A 1 546 ? 11.709 18.723 13.089 1.00 93.12 546 LEU A C 1
ATOM 4488 O O . LEU A 1 546 ? 12.470 18.325 12.214 1.00 93.12 546 LEU A O 1
ATOM 4492 N N . TYR A 1 547 ? 10.459 18.266 13.182 1.00 88.88 547 TYR A N 1
ATOM 4493 C CA . TYR A 1 547 ? 9.876 17.338 12.214 1.00 88.88 547 TYR A CA 1
ATOM 4494 C C . TYR A 1 547 ? 9.833 17.925 10.793 1.00 88.88 547 TYR A C 1
ATOM 4496 O O . TYR A 1 547 ? 10.188 17.230 9.838 1.00 88.88 547 TYR A O 1
ATOM 4504 N N . CYS A 1 548 ? 9.502 19.210 10.641 1.00 86.44 548 CYS A N 1
ATOM 4505 C CA . CYS A 1 548 ? 9.584 19.889 9.347 1.00 86.44 548 CYS A CA 1
ATOM 4506 C C . CYS A 1 548 ? 11.031 19.995 8.830 1.00 86.44 548 CYS A C 1
ATOM 4508 O O . CYS A 1 548 ? 11.277 19.749 7.648 1.00 86.44 548 CYS A O 1
ATOM 4510 N N . LEU A 1 549 ? 12.005 20.271 9.704 1.00 89.94 549 LEU A N 1
ATOM 4511 C CA . LEU A 1 549 ? 13.427 20.275 9.328 1.00 89.94 549 LEU A CA 1
ATOM 4512 C C . LEU A 1 549 ? 13.934 18.897 8.900 1.00 89.94 549 LEU A C 1
ATOM 4514 O O . LEU A 1 549 ? 14.652 18.787 7.908 1.00 89.94 549 LEU A O 1
ATOM 4518 N N . GLN A 1 550 ? 13.525 17.843 9.610 1.00 90.19 550 GLN A N 1
ATOM 4519 C CA . GLN A 1 550 ? 13.845 16.462 9.253 1.00 90.19 550 GLN A CA 1
ATOM 4520 C C . GLN A 1 550 ? 13.363 16.147 7.834 1.00 90.19 550 GLN A C 1
ATOM 4522 O O . GLN A 1 550 ? 14.145 15.662 7.023 1.00 90.19 550 GLN A O 1
ATOM 4527 N N . LYS A 1 551 ? 12.112 16.499 7.502 1.00 82.06 551 LYS A N 1
ATOM 4528 C CA . LYS A 1 551 ? 11.559 16.330 6.146 1.00 82.06 551 LYS A CA 1
ATOM 4529 C C . LYS A 1 551 ? 12.316 17.122 5.075 1.00 82.06 551 LYS A C 1
ATOM 4531 O O . LYS A 1 551 ? 12.355 16.692 3.923 1.00 82.06 551 LYS A O 1
ATOM 4536 N N . LYS A 1 552 ? 12.885 18.278 5.434 1.00 85.19 552 LYS A N 1
ATOM 4537 C CA . LYS A 1 552 ? 13.634 19.144 4.512 1.00 85.19 552 LYS A CA 1
ATOM 4538 C C . LYS A 1 552 ? 15.038 18.612 4.217 1.00 85.19 552 LYS A C 1
ATOM 4540 O O . LYS A 1 552 ? 15.463 18.678 3.067 1.00 85.19 552 LYS A O 1
ATOM 4545 N N . TYR A 1 553 ? 15.755 18.112 5.227 1.00 87.06 553 TYR A N 1
ATOM 4546 C CA . TYR A 1 553 ? 17.187 17.807 5.101 1.00 87.06 553 TYR A CA 1
ATOM 4547 C C . TYR A 1 553 ? 17.531 16.311 5.077 1.00 87.06 553 TYR A C 1
ATOM 4549 O O . TYR A 1 553 ? 18.578 15.941 4.546 1.00 87.06 553 TYR A O 1
ATOM 4557 N N . ILE A 1 554 ? 16.674 15.426 5.592 1.00 83.62 554 ILE A N 1
ATOM 4558 C CA . ILE A 1 554 ? 16.921 13.980 5.549 1.00 83.62 554 ILE A CA 1
ATOM 4559 C C . ILE A 1 554 ? 16.452 13.425 4.199 1.00 83.62 554 ILE A C 1
ATOM 4561 O O . ILE A 1 554 ? 15.267 13.197 3.986 1.00 83.62 554 ILE A O 1
ATOM 4565 N N . ASN A 1 555 ? 17.404 13.172 3.297 1.00 70.75 555 ASN A N 1
ATOM 4566 C CA . ASN A 1 555 ? 17.117 12.684 1.938 1.00 70.75 555 ASN A CA 1
ATOM 4567 C C . ASN A 1 555 ? 17.247 11.160 1.770 1.00 70.75 555 ASN A C 1
ATOM 4569 O O . ASN A 1 555 ? 16.815 10.618 0.761 1.00 70.75 555 ASN A O 1
ATOM 4573 N N . LYS A 1 556 ? 17.894 10.472 2.720 1.00 63.50 556 LYS A N 1
ATOM 4574 C CA . LYS A 1 556 ? 18.285 9.049 2.606 1.00 63.50 556 LYS A CA 1
ATOM 4575 C C . LYS A 1 556 ? 17.447 8.098 3.463 1.00 63.50 556 LYS A C 1
ATOM 4577 O O . LYS A 1 556 ? 17.814 6.941 3.619 1.00 63.50 556 LYS A O 1
ATOM 4582 N N . VAL A 1 557 ? 16.395 8.600 4.103 1.00 61.31 557 VAL A N 1
ATOM 4583 C CA . VAL A 1 557 ? 15.525 7.796 4.963 1.00 61.31 557 VAL A CA 1
ATOM 4584 C C . VAL A 1 557 ? 14.101 7.993 4.503 1.00 61.31 557 VAL A C 1
ATOM 4586 O O . VAL A 1 557 ? 13.680 9.115 4.229 1.00 61.31 557 VAL A O 1
ATOM 4589 N N . ASP A 1 558 ? 13.368 6.891 4.459 1.00 52.19 558 ASP A N 1
ATOM 4590 C CA . ASP A 1 558 ? 11.998 6.891 3.999 1.00 52.19 558 ASP A CA 1
ATOM 4591 C C . ASP A 1 558 ? 11.063 7.667 4.935 1.00 52.19 558 ASP A C 1
ATOM 4593 O O . ASP A 1 558 ? 10.294 8.532 4.520 1.00 52.19 558 ASP A O 1
ATOM 4597 N N . MET A 1 559 ? 11.152 7.407 6.234 1.00 62.12 559 MET A N 1
ATOM 4598 C CA . MET A 1 559 ? 10.266 8.015 7.216 1.00 62.12 559 MET A CA 1
ATOM 4599 C C . MET A 1 559 ? 11.065 8.628 8.358 1.00 62.12 559 MET A C 1
ATOM 4601 O O . MET A 1 559 ? 11.940 7.995 8.945 1.00 62.12 559 MET A O 1
ATOM 4605 N N . VAL A 1 560 ? 10.718 9.863 8.705 1.00 77.94 560 VAL A N 1
ATOM 4606 C CA . VAL A 1 560 ? 11.230 10.558 9.889 1.00 77.94 560 VAL A CA 1
ATOM 4607 C C . VAL A 1 560 ? 10.182 10.507 10.995 1.00 77.94 560 VAL A C 1
ATOM 4609 O O . VAL A 1 560 ? 8.984 10.434 10.722 1.00 77.94 560 VAL A O 1
ATOM 4612 N N . SER A 1 561 ? 10.617 10.523 12.253 1.00 81.00 561 SER A N 1
ATOM 4613 C CA . SER A 1 561 ? 9.728 10.375 13.412 1.00 81.00 561 SER A CA 1
ATOM 4614 C C . SER A 1 561 ? 9.690 11.647 14.257 1.00 81.00 561 SER A C 1
ATOM 4616 O O . SER A 1 561 ? 10.685 12.364 14.381 1.00 81.00 561 SER A O 1
ATOM 4618 N N . ARG A 1 562 ? 8.535 11.931 14.872 1.00 85.88 562 ARG A N 1
ATOM 4619 C CA . ARG A 1 562 ? 8.425 13.015 15.859 1.00 85.88 562 ARG A CA 1
ATOM 4620 C C . ARG A 1 562 ? 9.131 12.611 17.151 1.00 85.88 562 ARG A C 1
ATOM 4622 O O . ARG A 1 562 ? 8.885 11.537 17.695 1.00 85.88 562 ARG A O 1
ATOM 4629 N N . CYS A 1 563 ? 9.996 13.484 17.648 1.00 91.06 563 CYS A N 1
ATOM 4630 C CA . CYS A 1 563 ? 10.694 13.310 18.919 1.00 91.06 563 CYS A CA 1
ATOM 4631 C C . CYS A 1 563 ? 9.895 13.902 20.090 1.00 91.06 563 CYS A C 1
ATOM 4633 O O . CYS A 1 563 ? 9.071 14.792 19.914 1.00 91.06 563 CYS A O 1
ATOM 4635 N N . THR A 1 564 ? 10.177 13.447 21.309 1.00 91.94 564 THR A N 1
ATOM 4636 C CA . THR A 1 564 ? 9.612 14.022 22.542 1.00 91.94 564 THR A CA 1
ATOM 4637 C C . THR A 1 564 ? 10.350 15.302 22.945 1.00 91.94 564 THR A C 1
ATOM 4639 O O . THR A 1 564 ? 9.728 16.278 23.361 1.00 91.94 564 THR A O 1
ATOM 4642 N N . TYR A 1 565 ? 11.674 15.311 22.786 1.00 95.56 565 TYR A N 1
ATOM 4643 C CA . TYR A 1 565 ? 12.544 16.448 23.081 1.00 95.56 565 TYR A CA 1
ATOM 4644 C C . TYR A 1 565 ? 13.303 16.825 21.810 1.00 95.56 565 TYR A C 1
ATOM 4646 O O . TYR A 1 565 ? 13.945 15.958 21.223 1.00 95.56 565 TYR A O 1
ATOM 4654 N N . ALA A 1 566 ? 13.202 18.080 21.372 1.00 97.00 566 ALA A N 1
ATOM 4655 C CA . ALA A 1 566 ? 13.637 18.523 20.049 1.00 97.00 566 ALA A CA 1
ATOM 4656 C C . ALA A 1 566 ? 14.609 19.704 20.141 1.00 97.00 566 ALA A C 1
ATOM 4658 O O . ALA A 1 566 ? 14.336 20.666 20.866 1.00 97.00 566 ALA A O 1
ATOM 4659 N N . PHE A 1 567 ? 15.709 19.644 19.388 1.00 98.00 567 PHE A N 1
ATOM 4660 C CA . PHE A 1 567 ? 16.763 20.656 19.395 1.00 98.00 567 PHE A CA 1
ATOM 4661 C C . PHE A 1 567 ? 17.272 20.963 17.982 1.00 98.00 567 PHE A C 1
ATOM 4663 O O . PHE A 1 567 ? 17.350 20.078 17.129 1.00 98.00 567 PHE A O 1
ATOM 4670 N N . VAL A 1 568 ? 17.666 22.215 17.764 1.00 97.38 568 VAL A N 1
ATOM 4671 C CA . VAL A 1 568 ? 18.331 22.716 16.555 1.00 97.38 568 VAL A CA 1
ATOM 4672 C C . VAL A 1 568 ? 19.711 23.243 16.937 1.00 97.38 568 VAL A C 1
ATOM 4674 O O . VAL A 1 568 ? 19.884 23.843 18.000 1.00 97.38 568 VAL A O 1
ATOM 4677 N N . VAL A 1 569 ? 20.697 22.992 16.078 1.00 97.81 569 VAL A N 1
ATOM 4678 C CA . VAL A 1 569 ? 22.059 23.514 16.209 1.00 97.81 569 VAL A CA 1
ATOM 4679 C C . VAL A 1 569 ? 22.229 24.659 15.222 1.00 97.81 569 VAL A C 1
ATOM 4681 O O . VAL A 1 569 ? 22.055 24.473 14.016 1.00 97.81 569 VAL A O 1
ATOM 4684 N N . MET A 1 570 ? 22.595 25.824 15.741 1.00 96.94 570 MET A N 1
ATOM 4685 C CA . MET A 1 570 ? 22.795 27.048 14.975 1.00 96.94 570 MET A CA 1
ATOM 4686 C C . MET A 1 570 ? 24.232 27.542 15.111 1.00 96.94 570 MET A C 1
ATOM 4688 O O . MET A 1 570 ? 24.875 27.324 16.139 1.00 96.94 570 MET A O 1
ATOM 4692 N N . TYR A 1 571 ? 24.712 28.241 14.089 1.00 97.00 571 TYR A N 1
ATOM 4693 C CA . TYR A 1 571 ? 25.937 29.023 14.133 1.00 97.00 571 TYR A CA 1
ATOM 4694 C C . TYR A 1 571 ? 25.646 30.427 13.616 1.00 97.00 571 TYR A C 1
ATOM 4696 O O . TYR A 1 571 ? 25.381 30.619 12.429 1.00 97.00 571 TYR A O 1
ATOM 4704 N N . ASP A 1 572 ? 25.660 31.390 14.535 1.00 94.81 572 ASP A N 1
ATOM 4705 C CA . ASP A 1 572 ? 25.145 32.738 14.318 1.00 94.81 572 ASP A CA 1
ATOM 4706 C C . ASP A 1 572 ? 23.691 32.691 13.804 1.00 94.81 572 ASP A C 1
ATOM 4708 O O . ASP A 1 572 ? 22.819 32.159 14.499 1.00 94.81 572 ASP A O 1
ATOM 4712 N N . LYS A 1 573 ? 23.426 33.182 12.589 1.00 93.44 573 LYS A N 1
ATOM 4713 C CA . LYS A 1 573 ? 22.106 33.132 11.945 1.00 93.44 573 LYS A CA 1
ATOM 4714 C C . LYS A 1 573 ? 21.819 31.827 11.193 1.00 93.44 573 LYS A C 1
ATOM 4716 O O . LYS A 1 573 ? 20.690 31.620 10.757 1.00 93.44 573 LYS A O 1
ATOM 4721 N N . TYR A 1 574 ? 22.824 30.973 10.994 1.00 96.81 574 TYR A N 1
ATOM 4722 C CA . TYR A 1 574 ? 22.711 29.793 10.141 1.00 96.81 574 TYR A CA 1
ATOM 4723 C C . TYR A 1 574 ? 22.298 28.546 10.911 1.00 96.81 574 TYR A C 1
ATOM 4725 O O . TYR A 1 574 ? 22.842 28.253 11.977 1.00 96.81 574 TYR A O 1
ATOM 4733 N N . THR A 1 575 ? 21.429 27.736 10.312 1.00 96.31 575 THR A N 1
ATOM 4734 C CA . THR A 1 575 ? 21.058 26.432 10.869 1.00 96.31 575 THR A CA 1
ATOM 4735 C C . THR A 1 575 ? 21.920 25.316 10.311 1.00 96.31 575 THR A C 1
ATOM 4737 O O . THR A 1 575 ? 21.933 25.020 9.117 1.00 96.31 575 THR A O 1
ATOM 4740 N N . LEU A 1 576 ? 22.647 24.663 11.214 1.00 97.25 576 LEU A N 1
ATOM 4741 C CA . LEU A 1 576 ? 23.593 23.597 10.896 1.00 97.25 576 LEU A CA 1
ATOM 4742 C C . LEU A 1 576 ? 22.930 22.217 10.865 1.00 97.25 576 LEU A C 1
ATOM 4744 O O . LEU A 1 576 ? 23.396 21.310 10.176 1.00 97.25 576 LEU A O 1
ATOM 4748 N N . GLY A 1 577 ? 21.855 22.032 11.628 1.00 96.44 577 GLY A N 1
ATOM 4749 C CA . GLY A 1 577 ? 21.198 20.740 11.769 1.00 96.44 577 GLY A CA 1
ATOM 4750 C C . GLY A 1 577 ? 20.310 20.662 12.998 1.00 96.44 577 GLY A C 1
ATOM 4751 O O . GLY A 1 577 ? 20.006 21.669 13.634 1.00 96.44 577 GLY A O 1
ATOM 4752 N N . GLY A 1 578 ? 19.912 19.450 13.361 1.00 97.00 578 GLY A N 1
ATOM 4753 C CA . GLY A 1 578 ? 19.072 19.229 14.530 1.00 97.00 578 GLY A CA 1
ATOM 4754 C C . GLY A 1 578 ? 19.121 17.796 15.026 1.00 97.00 578 GLY A C 1
ATOM 4755 O O . GLY A 1 578 ? 19.616 16.898 14.344 1.00 97.00 578 GLY A O 1
ATOM 4756 N N . PHE A 1 579 ? 18.619 17.594 16.238 1.00 97.81 579 PHE A N 1
ATOM 4757 C CA . PHE A 1 579 ? 18.566 16.293 16.894 1.00 97.81 579 PHE A CA 1
ATOM 4758 C C . PHE A 1 579 ? 17.403 16.217 17.880 1.00 97.81 579 PHE A C 1
ATOM 4760 O O . PHE A 1 579 ? 16.890 17.231 18.360 1.00 97.81 579 PHE A O 1
ATOM 4767 N N . GLY A 1 580 ? 16.975 14.999 18.197 1.00 97.31 580 GLY A N 1
ATOM 4768 C CA . GLY A 1 580 ? 15.863 14.796 19.110 1.00 97.31 580 GLY A CA 1
ATOM 4769 C C . GLY A 1 580 ? 15.869 13.449 19.815 1.00 97.31 580 GLY A C 1
ATOM 4770 O O . GLY A 1 580 ? 16.389 12.450 19.316 1.00 97.31 580 GLY A O 1
ATOM 4771 N N . PHE A 1 581 ? 15.233 13.434 20.983 1.00 96.62 581 PHE A N 1
ATOM 4772 C CA . PHE A 1 581 ? 15.149 12.279 21.867 1.00 96.62 581 PHE A CA 1
ATOM 4773 C C . PHE A 1 581 ? 13.710 11.835 22.093 1.00 96.62 581 PHE A C 1
ATOM 4775 O O . PHE A 1 581 ? 12.764 12.625 22.029 1.00 96.62 581 PHE A O 1
ATOM 4782 N N . THR A 1 582 ? 13.554 10.565 22.434 1.00 93.06 582 THR A N 1
ATOM 4783 C CA . THR A 1 582 ? 12.343 10.017 23.041 1.00 93.06 582 THR A CA 1
ATOM 4784 C C . THR A 1 582 ? 12.710 9.139 24.238 1.00 93.06 582 THR A C 1
ATOM 4786 O O . THR A 1 582 ? 13.885 8.982 24.575 1.00 93.06 582 THR A O 1
ATOM 4789 N N . LEU A 1 583 ? 11.696 8.595 24.906 1.00 87.88 583 LEU A N 1
ATOM 4790 C CA . LEU A 1 583 ? 11.877 7.699 26.043 1.00 87.88 583 LEU A CA 1
ATOM 4791 C C . LEU A 1 583 ? 12.723 6.471 25.652 1.00 87.88 583 LEU A C 1
ATOM 4793 O O . LEU A 1 583 ? 12.647 6.016 24.506 1.00 87.88 583 LEU A O 1
ATOM 4797 N N . PRO A 1 584 ? 13.517 5.928 26.590 1.00 83.06 584 PRO A N 1
ATOM 4798 C CA . PRO A 1 584 ? 14.516 4.913 26.288 1.00 83.06 584 PRO A CA 1
ATOM 4799 C C . PRO A 1 584 ? 13.872 3.627 25.760 1.00 83.06 584 PRO A C 1
ATOM 4801 O O . PRO A 1 584 ? 12.809 3.203 26.222 1.00 83.06 584 PRO A O 1
ATOM 4804 N N . GLN A 1 585 ? 14.534 3.011 24.777 1.00 77.94 585 GLN A N 1
ATOM 4805 C CA . GLN A 1 585 ? 14.132 1.729 24.183 1.00 77.94 585 GLN A CA 1
ATOM 4806 C C . GLN A 1 585 ? 14.927 0.539 24.748 1.00 77.94 585 GLN A C 1
ATOM 4808 O O . GLN A 1 585 ? 14.454 -0.592 24.692 1.00 77.94 585 GLN A O 1
ATOM 4813 N N . HIS A 1 586 ? 16.095 0.799 25.343 1.00 78.31 586 HIS A N 1
ATOM 4814 C CA . HIS A 1 586 ? 16.995 -0.200 25.923 1.00 78.31 586 HIS A CA 1
ATOM 4815 C C . HIS A 1 586 ? 17.162 0.029 27.432 1.00 78.31 586 HIS A C 1
ATOM 4817 O O . HIS A 1 586 ? 17.073 1.165 27.905 1.00 78.31 586 HIS A O 1
ATOM 4823 N N . LYS A 1 587 ? 17.394 -1.048 28.197 1.00 78.75 587 LYS A N 1
ATOM 4824 C CA . LYS A 1 587 ? 17.708 -0.960 29.636 1.00 78.75 587 LYS A CA 1
ATOM 4825 C C . LYS A 1 587 ? 19.077 -0.296 29.833 1.00 78.75 587 LYS A C 1
ATOM 4827 O O . LYS A 1 587 ? 19.966 -0.505 29.022 1.00 78.75 587 LYS A O 1
ATOM 4832 N N . GLY A 1 588 ? 19.238 0.464 30.916 1.00 85.62 588 GLY A N 1
ATOM 4833 C CA . GLY A 1 588 ? 20.508 1.125 31.259 1.00 85.62 588 GLY A CA 1
ATOM 4834 C C . GLY A 1 588 ? 20.728 2.502 30.620 1.00 85.62 588 GLY A C 1
ATOM 4835 O O . GLY A 1 588 ? 21.776 3.101 30.842 1.00 85.62 588 GLY A O 1
ATOM 4836 N N . TYR A 1 589 ? 19.743 3.016 29.876 1.00 91.94 589 TYR A N 1
ATOM 4837 C CA . TYR A 1 589 ? 19.803 4.314 29.199 1.00 91.94 589 TYR A CA 1
ATOM 4838 C C . TYR A 1 589 ? 18.681 5.239 29.662 1.00 91.94 589 TYR A C 1
ATOM 4840 O O . TYR A 1 589 ? 17.563 4.794 29.930 1.00 91.94 589 TYR A O 1
ATOM 4848 N N . ASP A 1 590 ? 18.959 6.540 29.698 1.00 92.50 590 ASP A N 1
ATOM 4849 C CA . ASP A 1 590 ? 17.979 7.553 30.080 1.00 92.50 590 ASP A CA 1
ATOM 4850 C C . ASP A 1 590 ? 17.076 7.959 28.922 1.00 92.50 590 ASP A C 1
ATOM 4852 O O . ASP A 1 590 ? 15.892 8.221 29.136 1.00 92.50 590 ASP A O 1
ATOM 4856 N N . LEU A 1 591 ? 17.621 8.004 27.703 1.00 94.44 591 LEU A N 1
ATOM 4857 C CA . LEU A 1 591 ? 16.912 8.425 26.498 1.00 94.44 591 LEU A CA 1
ATOM 4858 C C . LEU A 1 591 ? 17.353 7.632 25.265 1.00 94.44 591 LEU A C 1
ATOM 4860 O O . LEU A 1 591 ? 18.478 7.139 25.167 1.00 94.44 591 LEU A O 1
ATOM 4864 N N . PHE A 1 592 ? 16.455 7.572 24.284 1.00 94.44 592 PHE A N 1
ATOM 4865 C CA . PHE A 1 592 ? 16.759 7.120 22.931 1.00 94.44 592 PHE A CA 1
ATOM 4866 C C . PHE A 1 592 ? 16.920 8.336 22.015 1.00 94.44 592 PHE A C 1
ATOM 4868 O O . PHE A 1 592 ? 15.975 9.116 21.856 1.00 94.44 592 PHE A O 1
ATOM 4875 N N . GLN A 1 593 ? 18.095 8.503 21.407 1.00 95.81 593 GLN A N 1
ATOM 4876 C CA . GLN A 1 593 ? 18.325 9.506 20.368 1.00 95.81 593 GLN A CA 1
ATOM 4877 C C . GLN A 1 593 ? 17.690 9.018 19.068 1.00 95.81 593 GLN A C 1
ATOM 4879 O O . GLN A 1 593 ? 18.241 8.176 18.356 1.00 95.81 593 GLN A O 1
ATOM 4884 N N . LEU A 1 594 ? 16.508 9.566 18.795 1.00 91.56 594 LEU A N 1
ATOM 4885 C CA . LEU A 1 594 ? 15.626 9.151 17.712 1.00 91.56 594 LEU A CA 1
ATOM 4886 C C . LEU A 1 594 ? 16.084 9.683 16.354 1.00 91.56 594 LEU A C 1
ATOM 4888 O O . LEU A 1 594 ? 15.877 9.033 15.335 1.00 91.56 594 LEU A O 1
ATOM 4892 N N . THR A 1 595 ? 16.655 10.884 16.338 1.00 92.81 595 THR A N 1
ATOM 4893 C CA . THR A 1 595 ? 17.042 11.569 15.107 1.00 92.81 595 THR A CA 1
ATOM 4894 C C . THR A 1 595 ? 18.214 12.494 15.369 1.00 92.81 595 THR A C 1
ATOM 4896 O O . THR A 1 595 ? 18.293 13.119 16.430 1.00 92.81 595 THR A O 1
ATOM 4899 N N . ASP A 1 596 ? 19.107 12.586 14.392 1.00 94.00 596 ASP A N 1
ATOM 4900 C CA . ASP A 1 596 ? 20.108 13.635 14.294 1.00 94.00 596 ASP A CA 1
ATOM 4901 C C . ASP A 1 596 ? 20.580 13.780 12.837 1.00 94.00 596 ASP A C 1
ATOM 4903 O O . ASP A 1 596 ? 20.882 12.792 12.156 1.00 94.00 596 ASP A O 1
ATOM 4907 N N . PHE A 1 597 ? 20.612 15.014 12.342 1.00 93.75 597 PHE A N 1
ATOM 4908 C CA . PHE A 1 597 ? 20.890 15.344 10.944 1.00 93.75 597 PHE A CA 1
ATOM 4909 C C . PHE A 1 597 ? 21.594 16.699 10.833 1.00 93.75 597 PHE A C 1
ATOM 4911 O O . PHE A 1 597 ? 21.579 17.504 11.764 1.00 93.75 597 PHE A O 1
ATOM 4918 N N . CYS A 1 598 ? 22.193 16.951 9.674 1.00 94.25 598 CYS A N 1
ATOM 4919 C CA . CYS A 1 598 ? 22.770 18.239 9.310 1.00 94.25 598 CYS A CA 1
ATOM 4920 C C . CYS A 1 598 ? 22.114 18.781 8.037 1.00 94.25 598 CYS A C 1
ATOM 4922 O O . CYS A 1 598 ? 21.415 18.050 7.333 1.00 94.25 598 CYS A O 1
ATOM 4924 N N . THR A 1 599 ? 22.321 20.063 7.759 1.00 93.19 599 THR A N 1
ATOM 4925 C CA . THR A 1 599 ? 21.922 20.687 6.496 1.00 93.19 599 THR A CA 1
ATOM 4926 C C . THR A 1 599 ? 22.752 20.149 5.317 1.00 93.19 599 THR A C 1
ATOM 4928 O O . THR A 1 599 ? 23.825 19.578 5.509 1.00 93.19 599 THR A O 1
ATOM 4931 N N . ASN A 1 600 ? 22.219 20.264 4.093 1.00 89.75 600 ASN A N 1
ATOM 4932 C CA . ASN A 1 600 ? 22.771 19.643 2.874 1.00 89.75 600 ASN A CA 1
ATOM 4933 C C . ASN A 1 600 ? 23.830 20.518 2.165 1.00 89.75 600 ASN A C 1
ATOM 4935 O O . ASN A 1 600 ? 23.814 20.621 0.944 1.00 89.75 600 ASN A O 1
ATOM 4939 N N . ASN A 1 601 ? 24.703 21.166 2.934 1.00 89.62 601 ASN A N 1
ATOM 4940 C CA . ASN A 1 601 ? 25.842 21.955 2.440 1.00 89.62 601 ASN A CA 1
ATOM 4941 C C . ASN A 1 601 ? 27.139 21.127 2.456 1.00 89.62 601 ASN A C 1
ATOM 4943 O O . ASN A 1 601 ? 27.189 20.020 3.004 1.00 89.62 601 ASN A O 1
ATOM 4947 N N . ALA A 1 602 ? 28.198 21.688 1.879 1.00 90.88 602 ALA A N 1
ATOM 4948 C CA . ALA A 1 602 ? 29.513 21.069 1.766 1.00 90.88 602 ALA A CA 1
ATOM 4949 C C . ALA A 1 602 ? 30.410 21.225 3.013 1.00 90.88 602 ALA A C 1
ATOM 4951 O O . ALA A 1 602 ? 31.582 20.841 2.962 1.00 90.88 602 ALA A O 1
ATOM 4952 N N . ILE A 1 603 ? 29.890 21.718 4.148 1.00 93.75 603 ILE A N 1
ATOM 4953 C CA . ILE A 1 603 ? 30.700 21.935 5.355 1.00 93.75 603 ILE A CA 1
ATOM 4954 C C . ILE A 1 603 ? 31.280 20.591 5.850 1.00 93.75 603 ILE A C 1
ATOM 4956 O O . ILE A 1 603 ? 30.534 19.651 6.174 1.00 93.75 603 ILE A O 1
ATOM 4960 N N . PRO A 1 604 ? 32.615 20.462 5.966 1.00 91.81 604 PRO A N 1
ATOM 4961 C CA . PRO A 1 604 ? 33.246 19.184 6.269 1.00 91.81 604 PRO A CA 1
ATOM 4962 C C . PRO A 1 604 ? 32.832 18.614 7.629 1.00 91.81 604 PRO A C 1
ATOM 4964 O O . PRO A 1 604 ? 32.922 19.274 8.650 1.00 91.81 604 PRO A O 1
ATOM 4967 N N . ARG A 1 605 ? 32.465 17.327 7.690 1.00 91.88 605 ARG A N 1
ATOM 4968 C CA . ARG A 1 605 ? 32.198 16.604 8.960 1.00 91.88 605 ARG A CA 1
ATOM 4969 C C . ARG A 1 605 ? 31.098 17.223 9.842 1.00 91.88 605 ARG A C 1
ATOM 4971 O O . ARG A 1 605 ? 31.034 16.884 11.026 1.00 91.88 605 ARG A O 1
ATOM 4978 N N . LEU A 1 606 ? 30.186 18.015 9.278 1.00 94.88 606 LEU A N 1
ATOM 4979 C CA . LEU A 1 606 ? 29.113 18.685 10.019 1.00 94.88 606 LEU A CA 1
ATOM 4980 C C . LEU A 1 606 ? 28.285 17.729 10.899 1.00 94.88 606 LEU A C 1
ATOM 4982 O O . LEU A 1 606 ? 28.012 18.017 12.060 1.00 94.88 606 LEU A O 1
ATOM 4986 N N . SER A 1 607 ? 27.982 16.525 10.406 1.00 93.75 607 SER A N 1
ATOM 4987 C CA . SER A 1 607 ? 27.277 15.492 11.185 1.00 93.75 607 SER A CA 1
ATOM 4988 C C . SER A 1 607 ? 27.968 15.104 12.503 1.00 93.75 607 SER A C 1
ATOM 4990 O O . SER A 1 607 ? 27.285 14.759 13.463 1.00 93.75 607 SER A O 1
ATOM 4992 N N . LYS A 1 608 ? 29.304 15.182 12.592 1.00 95.94 608 LYS A N 1
ATOM 4993 C CA . LYS A 1 608 ? 30.040 14.938 13.844 1.00 95.94 608 LYS A CA 1
ATOM 4994 C C . LYS A 1 608 ? 29.986 16.131 14.793 1.00 95.94 608 LYS A C 1
ATOM 4996 O O . LYS A 1 608 ? 29.906 15.915 15.998 1.00 95.94 608 LYS A O 1
ATOM 5001 N N . LEU A 1 609 ? 29.973 17.359 14.268 1.00 97.44 609 LEU A N 1
ATOM 5002 C CA . LEU A 1 609 ? 29.746 18.556 15.083 1.00 97.44 609 LEU A CA 1
ATOM 5003 C C . LEU A 1 609 ? 28.388 18.485 15.789 1.00 97.44 609 LEU A C 1
ATOM 5005 O O . LEU A 1 609 ? 28.314 18.763 16.984 1.00 97.44 609 LEU A O 1
ATOM 5009 N N . ILE A 1 610 ? 27.339 18.037 15.086 1.00 97.88 610 ILE A N 1
ATOM 5010 C CA . ILE A 1 610 ? 26.014 17.820 15.687 1.00 97.88 610 ILE A CA 1
ATOM 5011 C C . ILE A 1 610 ? 26.106 16.838 16.862 1.00 97.88 610 ILE A C 1
ATOM 5013 O O . ILE A 1 610 ? 25.601 17.138 17.941 1.00 97.88 610 ILE A O 1
ATOM 5017 N N . LEU A 1 611 ? 26.815 15.713 16.708 1.00 97.88 611 LEU A N 1
ATOM 5018 C CA . LEU A 1 611 ? 27.015 14.760 17.806 1.00 97.88 611 LEU A CA 1
ATOM 5019 C C . LEU A 1 611 ? 27.776 15.365 18.993 1.00 97.88 611 LEU A C 1
ATOM 5021 O O . LEU A 1 611 ? 27.429 15.074 20.133 1.00 97.88 611 LEU A O 1
ATOM 5025 N N . PHE A 1 612 ? 28.773 16.223 18.765 1.00 97.94 612 PHE A N 1
ATOM 5026 C CA . PHE A 1 612 ? 29.444 16.922 19.865 1.00 97.94 612 PHE A CA 1
ATOM 5027 C C . PHE A 1 612 ? 28.503 17.900 20.582 1.00 97.94 612 PHE A C 1
ATOM 5029 O O . PHE A 1 612 ? 28.479 17.925 21.810 1.00 97.94 612 PHE A O 1
ATOM 5036 N N . CYS A 1 613 ? 27.668 18.633 19.838 1.00 98.06 613 CYS A N 1
ATOM 5037 C CA . CYS A 1 613 ? 26.658 19.532 20.408 1.00 98.06 613 CYS A CA 1
ATOM 5038 C C . CYS A 1 613 ? 25.643 18.784 21.287 1.00 98.06 613 CYS A C 1
ATOM 5040 O O . CYS A 1 613 ? 25.254 19.287 22.343 1.00 98.06 613 CYS A O 1
ATOM 5042 N N . ILE A 1 614 ? 25.253 17.568 20.887 1.00 98.00 614 ILE A N 1
ATOM 5043 C CA . ILE A 1 614 ? 24.385 16.692 21.687 1.00 98.00 614 ILE A CA 1
ATOM 5044 C C . ILE A 1 614 ? 24.993 16.423 23.065 1.00 98.00 614 ILE A C 1
ATOM 5046 O O . ILE A 1 614 ? 24.289 16.460 24.067 1.00 98.00 614 ILE A O 1
ATOM 5050 N N . GLN A 1 615 ? 26.302 16.185 23.131 1.00 97.75 615 GLN A N 1
ATOM 5051 C CA . GLN A 1 615 ? 26.998 15.793 24.358 1.00 97.75 615 GLN A CA 1
ATOM 5052 C C . GLN A 1 615 ? 27.294 16.962 25.316 1.00 97.75 615 GLN A C 1
ATOM 5054 O O . GLN A 1 615 ? 28.079 16.806 26.249 1.00 97.75 615 GLN A O 1
ATOM 5059 N N . THR A 1 616 ? 26.699 18.138 25.108 1.00 97.62 616 THR A N 1
ATOM 5060 C CA . THR A 1 616 ? 26.958 19.325 25.935 1.00 97.62 616 THR A CA 1
ATOM 5061 C C . THR A 1 616 ? 26.196 19.311 27.262 1.00 97.62 616 THR A C 1
ATOM 5063 O O . THR A 1 616 ? 25.108 18.740 27.385 1.00 97.62 616 THR A O 1
ATOM 5066 N N . SER A 1 617 ? 26.744 20.006 28.261 1.00 95.94 617 SER A N 1
ATOM 5067 C CA . SER A 1 617 ? 26.097 20.236 29.561 1.00 95.94 617 SER A CA 1
ATOM 5068 C C . SER A 1 617 ? 24.772 21.001 29.438 1.00 95.94 617 SER A C 1
ATOM 5070 O O . SER A 1 617 ? 23.849 20.778 30.220 1.00 95.94 617 SER A O 1
ATOM 5072 N N . VAL A 1 618 ? 24.635 21.864 28.425 1.00 95.00 618 VAL A N 1
ATOM 5073 C CA . VAL A 1 618 ? 23.404 22.621 28.139 1.00 95.00 618 VAL A CA 1
ATOM 5074 C C . VAL A 1 618 ? 22.248 21.677 27.806 1.00 95.00 618 VAL A C 1
ATOM 5076 O O . VAL A 1 618 ? 21.163 21.795 28.379 1.00 95.00 618 VAL A O 1
ATOM 5079 N N . VAL A 1 619 ? 22.491 20.702 26.926 1.00 96.94 619 VAL A N 1
ATOM 5080 C CA . VAL A 1 619 ? 21.497 19.684 26.554 1.00 96.94 619 VAL A CA 1
ATOM 5081 C C . VAL A 1 619 ? 21.142 18.817 27.760 1.00 96.94 619 VAL A C 1
ATOM 5083 O O . VAL A 1 619 ? 19.962 18.599 28.038 1.00 96.94 619 VAL A O 1
ATOM 5086 N N . GLN A 1 620 ? 22.153 18.382 28.516 1.00 97.69 620 GLN A N 1
ATOM 5087 C CA . GLN A 1 620 ? 21.975 17.576 29.723 1.00 97.69 620 GLN A CA 1
ATOM 5088 C C . GLN A 1 620 ? 21.076 18.265 30.758 1.00 97.69 620 GLN A C 1
ATOM 5090 O O . GLN A 1 620 ? 20.121 17.661 31.251 1.00 97.69 620 GLN A O 1
ATOM 5095 N N . LYS A 1 621 ? 21.355 19.538 31.068 1.00 96.19 621 LYS A N 1
ATOM 5096 C CA . LYS A 1 621 ? 20.605 20.335 32.048 1.00 96.19 621 LYS A CA 1
ATOM 5097 C C . LYS A 1 621 ? 19.145 20.509 31.638 1.00 96.19 621 LYS A C 1
ATOM 5099 O O . LYS A 1 621 ? 18.254 20.297 32.459 1.00 96.19 621 LYS A O 1
ATOM 5104 N N . GLU A 1 622 ? 18.886 20.841 30.372 1.00 95.38 622 GLU A N 1
ATOM 5105 C CA . GLU A 1 622 ? 17.515 21.026 29.875 1.00 95.38 622 GLU A CA 1
ATOM 5106 C C . GLU A 1 622 ? 16.703 19.723 29.920 1.00 95.38 622 GLU A C 1
ATOM 5108 O O . GLU A 1 622 ? 15.532 19.737 30.310 1.00 95.38 622 GLU A O 1
ATOM 5113 N N . LEU A 1 623 ? 17.313 18.590 29.560 1.00 96.12 623 LEU A N 1
ATOM 5114 C CA . LEU A 1 623 ? 16.660 17.281 29.642 1.00 96.12 623 LEU A CA 1
ATOM 5115 C C . LEU A 1 623 ? 16.428 16.859 31.094 1.00 96.12 623 LEU A C 1
ATOM 5117 O O . LEU A 1 623 ? 15.316 16.456 31.440 1.00 96.12 623 LEU A O 1
ATOM 5121 N N . SER A 1 624 ? 17.435 17.021 31.953 1.00 95.62 624 SER A N 1
ATOM 5122 C CA . SER A 1 624 ? 17.363 16.618 33.362 1.00 95.62 624 SER A CA 1
ATOM 5123 C C . SER A 1 624 ? 16.270 17.371 34.119 1.00 95.62 624 SER A C 1
ATOM 5125 O O . SER A 1 624 ? 15.463 16.769 34.829 1.00 95.62 624 SER A O 1
ATOM 5127 N N . ARG A 1 625 ? 16.152 18.685 33.876 1.00 92.12 625 ARG A N 1
ATOM 5128 C CA . ARG A 1 625 ? 15.093 19.527 34.453 1.00 92.12 625 ARG A CA 1
ATOM 5129 C C . ARG A 1 625 ? 13.690 19.028 34.106 1.00 92.12 625 ARG A C 1
ATOM 5131 O O . ARG A 1 625 ? 12.786 19.121 34.926 1.00 92.12 625 ARG A O 1
ATOM 5138 N N . ARG A 1 626 ? 13.496 18.506 32.894 1.00 89.75 626 ARG A N 1
ATOM 5139 C CA . ARG A 1 626 ? 12.179 18.063 32.405 1.00 89.75 626 ARG A CA 1
ATOM 5140 C C . ARG A 1 626 ? 11.830 16.639 32.753 1.00 89.75 626 ARG A C 1
ATOM 5142 O O . ARG A 1 626 ? 10.654 16.301 32.804 1.00 89.75 626 ARG A O 1
ATOM 5149 N N . MET A 1 627 ? 12.842 15.805 32.916 1.00 88.62 627 MET A N 1
ATOM 5150 C CA . MET A 1 627 ? 12.651 14.435 33.362 1.00 88.62 627 MET A CA 1
ATOM 5151 C C . MET A 1 627 ? 12.628 14.326 34.887 1.00 88.62 627 MET A C 1
ATOM 5153 O O . MET A 1 627 ? 12.368 13.238 35.387 1.00 88.62 627 MET A O 1
ATOM 5157 N N . HIS A 1 628 ? 12.886 15.425 35.607 1.00 89.75 628 HIS A N 1
ATOM 5158 C CA . HIS A 1 628 ? 13.007 15.461 37.067 1.00 89.75 628 HIS A CA 1
ATOM 5159 C C . HIS A 1 628 ? 14.009 14.424 37.605 1.00 89.75 628 HIS A C 1
ATOM 5161 O O . HIS A 1 628 ? 13.836 13.871 38.686 1.00 89.75 628 HIS A O 1
ATOM 5167 N N . LYS A 1 629 ? 15.062 14.153 36.826 1.00 90.88 629 LYS A N 1
ATOM 5168 C CA . LYS A 1 629 ? 16.180 13.273 37.178 1.00 90.88 629 LYS A CA 1
ATOM 5169 C C . LYS A 1 629 ? 17.417 13.665 36.383 1.00 90.88 629 LYS A C 1
ATOM 5171 O O . LYS A 1 629 ? 17.284 14.270 35.322 1.00 90.88 629 LYS A O 1
ATOM 5176 N N . LEU A 1 630 ? 18.600 13.284 36.853 1.00 93.19 630 LEU A N 1
ATOM 5177 C CA . LEU A 1 630 ? 19.814 13.404 36.053 1.00 93.19 630 LEU A CA 1
ATOM 5178 C C . LEU A 1 630 ? 19.703 12.499 34.812 1.00 93.19 630 LEU A C 1
ATOM 5180 O O . LEU A 1 630 ? 19.323 11.334 34.919 1.00 93.19 630 LEU A O 1
ATOM 5184 N N . VAL A 1 631 ? 19.981 13.062 33.637 1.00 94.62 631 VAL A N 1
ATOM 5185 C CA . VAL A 1 631 ? 19.974 12.360 32.346 1.00 94.62 631 VAL A CA 1
ATOM 5186 C C . VAL A 1 631 ? 21.400 12.360 31.818 1.00 94.62 631 VAL A C 1
ATOM 5188 O O . VAL A 1 631 ? 21.946 13.428 31.560 1.00 94.62 631 VAL A O 1
ATOM 5191 N N . GLU A 1 632 ? 22.004 11.192 31.625 1.00 94.56 632 GLU A N 1
ATOM 5192 C CA . GLU A 1 632 ? 23.417 11.089 31.226 1.00 94.56 632 GLU A CA 1
ATOM 5193 C C . GLU A 1 632 ? 23.609 10.196 30.010 1.00 94.56 632 GLU A C 1
ATOM 5195 O O . GLU A 1 632 ? 24.322 10.566 29.075 1.00 94.56 632 GLU A O 1
ATOM 5200 N N . LYS A 1 633 ? 22.960 9.030 30.002 1.00 95.81 633 LYS A N 1
ATOM 5201 C CA . LYS A 1 633 ? 23.219 7.989 29.006 1.00 95.81 633 LYS A CA 1
ATOM 5202 C C . LYS A 1 633 ? 22.169 8.006 27.913 1.00 95.81 633 LYS A C 1
ATOM 5204 O O . LYS A 1 633 ? 20.979 7.809 28.173 1.00 95.81 633 LYS A O 1
ATOM 5209 N N . VAL A 1 634 ? 22.613 8.168 26.671 1.00 95.94 634 VAL A N 1
ATOM 5210 C CA . VAL A 1 634 ? 21.750 8.078 25.489 1.00 95.94 634 VAL A CA 1
ATOM 5211 C C . VAL A 1 634 ? 22.208 6.959 24.575 1.00 95.94 634 VAL A C 1
ATOM 5213 O O . VAL A 1 634 ? 23.402 6.704 24.436 1.00 95.94 634 VAL A O 1
ATOM 5216 N N . ILE A 1 635 ? 21.254 6.307 23.918 1.00 95.38 635 ILE A N 1
ATOM 5217 C CA . ILE A 1 635 ? 21.541 5.311 22.886 1.00 95.38 635 ILE A CA 1
ATOM 5218 C C . ILE A 1 635 ? 20.918 5.726 21.557 1.00 95.38 635 ILE A C 1
ATOM 5220 O O . ILE A 1 635 ? 19.802 6.247 21.517 1.00 95.38 635 ILE A O 1
ATOM 5224 N N . SER A 1 636 ? 21.643 5.499 20.467 1.00 94.06 636 SER A N 1
ATOM 5225 C CA . SER A 1 636 ? 21.189 5.712 19.093 1.00 94.06 636 SER A CA 1
ATOM 5226 C C . SER A 1 636 ? 21.452 4.470 18.244 1.00 94.06 636 SER A C 1
ATOM 5228 O O . SER A 1 636 ? 22.347 3.678 18.545 1.00 94.06 636 SER A O 1
ATOM 5230 N N . CYS A 1 637 ? 20.681 4.299 17.172 1.00 91.06 637 CYS A N 1
ATOM 5231 C CA . CYS A 1 637 ? 20.814 3.178 16.245 1.00 91.06 637 CYS A CA 1
ATOM 5232 C C . CYS A 1 637 ? 21.147 3.677 14.837 1.00 91.06 637 CYS A C 1
ATOM 5234 O O . CYS A 1 637 ? 20.483 4.564 14.304 1.00 91.06 637 CYS A O 1
ATOM 5236 N N . ALA A 1 638 ? 22.157 3.071 14.215 1.00 87.75 638 ALA A N 1
ATOM 5237 C CA . ALA A 1 638 ? 22.520 3.289 12.822 1.00 87.75 638 ALA A CA 1
ATOM 5238 C C . ALA A 1 638 ? 22.107 2.073 11.984 1.00 87.75 638 ALA A C 1
ATOM 5240 O O . ALA A 1 638 ? 22.711 1.007 12.104 1.00 87.75 638 ALA A O 1
ATOM 5241 N N . TYR A 1 639 ? 21.106 2.241 11.122 1.00 82.75 639 TYR A N 1
ATOM 5242 C CA . TYR A 1 639 ? 20.655 1.206 10.191 1.00 82.75 639 TYR A CA 1
ATOM 5243 C C . TYR A 1 639 ? 21.635 1.109 9.021 1.00 82.75 639 TYR A C 1
ATOM 5245 O O . TYR A 1 639 ? 21.701 1.991 8.164 1.00 82.75 639 TYR A O 1
ATOM 5253 N N . THR A 1 640 ? 22.481 0.084 9.037 1.00 78.38 640 THR A N 1
ATOM 5254 C CA . THR A 1 640 ? 23.497 -0.139 8.009 1.00 78.38 640 THR A CA 1
ATOM 5255 C C . THR A 1 640 ? 23.969 -1.586 8.033 1.00 78.38 640 THR A C 1
ATOM 5257 O O . THR A 1 640 ? 24.125 -2.167 9.103 1.00 78.38 640 THR A O 1
ATOM 5260 N N . HIS A 1 641 ? 24.264 -2.137 6.855 1.00 75.06 641 HIS A N 1
ATOM 5261 C CA . HIS A 1 641 ? 24.938 -3.433 6.717 1.00 75.06 641 HIS A CA 1
ATOM 5262 C C . HIS A 1 641 ? 26.464 -3.326 6.865 1.00 75.06 641 HIS A C 1
ATOM 5264 O O . HIS A 1 641 ? 27.163 -4.335 6.902 1.00 75.06 641 HIS A O 1
ATOM 5270 N N . LYS A 1 642 ? 27.014 -2.104 6.949 1.00 82.19 642 LYS A N 1
ATOM 5271 C CA . LYS A 1 642 ? 28.446 -1.904 7.195 1.00 82.19 642 LYS A CA 1
ATOM 5272 C C . LYS A 1 642 ? 28.778 -2.251 8.651 1.00 82.19 642 LYS A C 1
ATOM 5274 O O . LYS A 1 642 ? 27.975 -1.976 9.538 1.00 82.19 642 LYS A O 1
ATOM 5279 N N . PRO A 1 643 ? 29.992 -2.745 8.949 1.00 83.19 643 PRO A N 1
ATOM 5280 C CA . PRO A 1 643 ? 30.365 -3.132 10.313 1.00 83.19 643 PRO A CA 1
ATOM 5281 C C . PRO A 1 643 ? 30.446 -1.943 11.285 1.00 83.19 643 PRO A C 1
ATOM 5283 O O . PRO A 1 643 ? 30.400 -2.128 12.508 1.00 83.19 643 PRO A O 1
ATOM 5286 N N . VAL A 1 644 ? 30.576 -0.716 10.760 1.00 86.25 644 VAL A N 1
ATOM 5287 C CA . VAL A 1 644 ? 30.697 0.526 11.529 1.00 86.25 644 VAL A CA 1
ATOM 5288 C C . VAL A 1 644 ? 30.010 1.688 10.801 1.00 86.25 644 VAL A C 1
ATOM 5290 O O . VAL A 1 644 ? 30.178 1.862 9.595 1.00 86.25 644 VAL A O 1
ATOM 5293 N N . SER A 1 645 ? 29.310 2.546 11.549 1.00 87.06 645 SER A N 1
ATOM 5294 C CA . SER A 1 645 ? 28.836 3.847 11.067 1.00 87.06 645 SER A CA 1
ATOM 5295 C C . SER A 1 645 ? 29.926 4.914 11.190 1.00 87.06 645 SER A C 1
ATOM 5297 O O . SER A 1 645 ? 30.373 5.248 12.290 1.00 87.06 645 SER A O 1
ATOM 5299 N N . MET A 1 646 ? 30.331 5.501 10.060 1.00 86.81 646 MET A N 1
ATOM 5300 C CA . MET A 1 646 ? 31.363 6.552 10.013 1.00 86.81 646 MET A CA 1
ATOM 5301 C C . MET A 1 646 ? 30.964 7.844 10.736 1.00 86.81 646 MET A C 1
ATOM 5303 O O . MET A 1 646 ? 31.835 8.629 11.116 1.00 86.81 646 MET A O 1
ATOM 5307 N N . LYS A 1 647 ? 29.660 8.046 10.941 1.00 89.44 647 LYS A N 1
ATOM 5308 C CA . LYS A 1 647 ? 29.089 9.173 11.678 1.00 89.44 647 LYS A CA 1
ATOM 5309 C C . LYS A 1 647 ? 29.389 9.060 13.174 1.00 89.44 647 LYS A C 1
ATOM 5311 O O . LYS A 1 647 ? 30.037 9.938 13.733 1.00 89.44 647 LYS A O 1
ATOM 5316 N N . TYR A 1 648 ? 28.995 7.944 13.791 1.00 93.00 648 TYR A N 1
ATOM 5317 C CA . TYR A 1 648 ? 29.138 7.726 15.236 1.00 93.00 648 TYR A CA 1
ATOM 5318 C C . TYR A 1 648 ? 30.552 7.286 15.645 1.00 93.00 648 TYR A C 1
ATOM 5320 O O . TYR A 1 648 ? 30.976 7.557 16.770 1.00 93.00 648 TYR A O 1
ATOM 5328 N N . ARG A 1 649 ? 31.321 6.649 14.744 1.00 86.56 649 ARG A N 1
ATOM 5329 C CA . ARG A 1 649 ? 32.687 6.171 15.029 1.00 86.56 649 ARG A CA 1
ATOM 5330 C C . ARG A 1 649 ? 33.588 7.293 15.556 1.00 86.56 649 ARG A C 1
ATOM 5332 O O . ARG A 1 649 ? 33.835 8.285 14.861 1.00 86.56 649 ARG A O 1
ATOM 5339 N N . GLY A 1 650 ? 34.150 7.074 16.745 1.00 86.25 650 GLY A N 1
ATOM 5340 C CA . GLY A 1 650 ? 35.084 7.988 17.410 1.00 86.25 650 GLY A CA 1
ATOM 5341 C C . GLY A 1 650 ? 34.415 9.147 18.155 1.00 86.25 650 GLY A C 1
ATOM 5342 O O . GLY A 1 650 ? 35.120 9.972 18.727 1.00 86.25 650 GLY A O 1
ATOM 5343 N N . VAL A 1 651 ? 33.080 9.215 18.145 1.00 93.06 651 VAL A N 1
ATOM 5344 C CA . VAL A 1 651 ? 32.300 10.168 18.949 1.00 93.06 651 VAL A CA 1
ATOM 5345 C C . VAL A 1 651 ? 31.517 9.413 20.019 1.00 93.06 651 VAL A C 1
ATOM 5347 O O . VAL A 1 651 ? 31.635 9.729 21.201 1.00 93.06 651 VAL A O 1
ATOM 5350 N N . TYR A 1 652 ? 30.777 8.383 19.599 1.00 96.56 652 TYR A N 1
ATOM 5351 C CA . TYR A 1 652 ? 30.024 7.467 20.459 1.00 96.56 652 TYR A CA 1
ATOM 5352 C C . TYR A 1 652 ? 30.687 6.088 20.502 1.00 96.56 652 TYR A C 1
ATOM 5354 O O . TYR A 1 652 ? 31.454 5.715 19.603 1.00 96.56 652 TYR A O 1
ATOM 5362 N N . THR A 1 653 ? 30.351 5.316 21.532 1.00 95.50 653 THR A N 1
ATOM 5363 C CA . THR A 1 653 ? 30.875 3.964 21.753 1.00 95.50 653 THR A CA 1
ATOM 5364 C C . THR A 1 653 ? 29.902 2.935 21.190 1.00 95.50 653 THR A C 1
ATOM 5366 O O . THR A 1 653 ? 28.715 2.970 21.492 1.00 95.50 653 THR A O 1
ATOM 5369 N N . LYS A 1 654 ? 30.378 2.014 20.344 1.00 94.62 654 LYS A N 1
ATOM 5370 C CA . LYS A 1 654 ? 29.530 0.936 19.809 1.00 94.62 654 LYS A CA 1
ATOM 5371 C C . LYS A 1 654 ? 29.207 -0.063 20.924 1.00 94.62 654 LYS A C 1
ATOM 5373 O O . LYS A 1 654 ? 30.129 -0.589 21.540 1.00 94.62 654 LYS A O 1
ATOM 5378 N N . VAL A 1 655 ? 27.928 -0.377 21.114 1.00 93.62 655 VAL A N 1
ATOM 5379 C CA . VAL A 1 655 ? 27.456 -1.331 22.130 1.00 93.62 655 VAL A CA 1
ATOM 5380 C C . VAL A 1 655 ? 27.098 -2.642 21.438 1.00 93.62 655 VAL A C 1
ATOM 5382 O O . VAL A 1 655 ? 26.051 -2.751 20.798 1.00 93.62 655 VAL A O 1
ATOM 5385 N N . LYS A 1 656 ? 28.004 -3.627 21.498 1.00 88.75 656 LYS A N 1
ATOM 5386 C CA . LYS A 1 656 ? 27.871 -4.888 20.745 1.00 88.75 656 LYS A CA 1
ATOM 5387 C C . LYS A 1 656 ? 26.592 -5.646 21.109 1.00 88.75 656 LYS A C 1
ATOM 5389 O O . LYS A 1 656 ? 25.882 -6.058 20.199 1.00 88.75 656 LYS A O 1
ATOM 5394 N N . ASP A 1 657 ? 26.254 -5.703 22.392 1.00 87.44 657 ASP A N 1
ATOM 5395 C CA . ASP A 1 657 ? 25.106 -6.458 22.922 1.00 87.44 657 ASP A CA 1
ATOM 5396 C C . ASP A 1 657 ? 23.741 -5.899 22.490 1.00 87.44 657 ASP A C 1
ATOM 5398 O O . ASP A 1 657 ? 22.700 -6.524 22.686 1.00 87.44 657 ASP A O 1
ATOM 5402 N N . HIS A 1 658 ? 23.720 -4.700 21.908 1.00 86.19 658 HIS A N 1
ATOM 5403 C CA . HIS A 1 658 ? 22.512 -4.072 21.375 1.00 86.19 658 HIS A CA 1
ATOM 5404 C C . HIS A 1 658 ? 22.501 -3.990 19.847 1.00 86.19 658 HIS A C 1
ATOM 5406 O O . HIS A 1 658 ? 21.526 -3.505 19.274 1.00 86.19 658 HIS A O 1
ATOM 5412 N N . CYS A 1 659 ? 23.558 -4.457 19.176 1.00 85.81 659 CYS A N 1
ATOM 5413 C CA . CYS A 1 659 ? 23.591 -4.549 17.721 1.00 85.81 659 CYS A CA 1
ATOM 5414 C C . CYS A 1 659 ? 22.756 -5.741 17.233 1.00 85.81 659 CYS A C 1
ATOM 5416 O O . CYS A 1 659 ? 22.702 -6.788 17.872 1.00 85.81 659 CYS A O 1
ATOM 5418 N N . THR A 1 660 ? 22.150 -5.593 16.059 1.00 82.44 660 THR A N 1
ATOM 5419 C CA . THR A 1 660 ? 21.438 -6.670 15.359 1.00 82.44 660 THR A CA 1
ATOM 5420 C C . THR A 1 660 ? 21.986 -6.815 13.942 1.00 82.44 660 THR A C 1
ATOM 5422 O O . THR A 1 660 ? 22.822 -6.023 13.505 1.00 82.44 660 THR A O 1
ATOM 5425 N N . SER A 1 661 ? 21.487 -7.792 13.182 1.00 74.94 661 SER A N 1
ATOM 5426 C CA . SER A 1 661 ? 21.766 -7.897 11.742 1.00 74.94 661 SER A CA 1
ATOM 5427 C C . SER A 1 661 ? 21.284 -6.678 10.940 1.00 74.94 661 SER A C 1
ATOM 5429 O O . SER A 1 661 ? 21.762 -6.442 9.834 1.00 74.94 661 SER A O 1
ATOM 5431 N N . SER A 1 662 ? 20.343 -5.901 11.490 1.00 70.94 662 SER A N 1
ATOM 5432 C CA . SER A 1 662 ? 19.687 -4.781 10.803 1.00 70.94 662 SER A CA 1
ATOM 5433 C C . SER A 1 662 ? 20.228 -3.406 11.211 1.00 70.94 662 SER A C 1
ATOM 5435 O O . SER A 1 662 ? 20.059 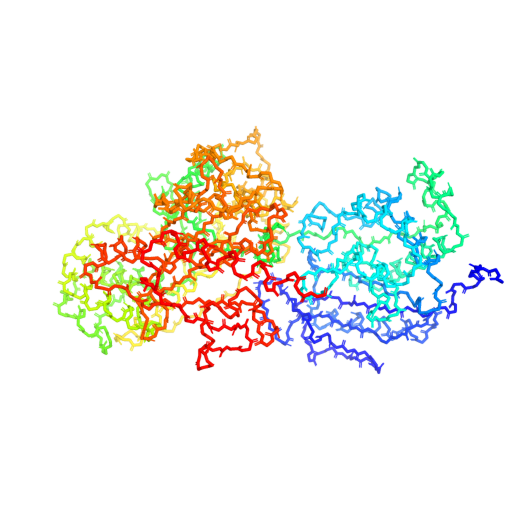-2.436 10.471 1.00 70.94 662 SER A O 1
ATOM 5437 N N . TYR A 1 663 ? 20.862 -3.282 12.383 1.00 84.81 663 TYR A N 1
ATOM 5438 C CA . TYR A 1 663 ? 21.391 -2.003 12.860 1.00 84.81 663 TYR A CA 1
ATOM 5439 C C . TYR A 1 663 ? 22.540 -2.147 13.865 1.00 84.81 663 TYR A C 1
ATOM 5441 O O . TYR A 1 663 ? 22.675 -3.140 14.579 1.00 84.81 663 TYR A O 1
ATOM 5449 N N . LEU A 1 664 ? 23.335 -1.082 13.972 1.00 91.00 664 LEU A N 1
ATOM 5450 C CA . LEU A 1 664 ? 24.389 -0.921 14.969 1.00 91.00 664 LEU A CA 1
ATOM 5451 C C . LEU A 1 664 ? 23.944 0.035 16.079 1.00 91.00 664 LEU A C 1
ATOM 5453 O O . LEU A 1 664 ? 23.476 1.134 15.784 1.00 91.00 664 LEU A O 1
ATOM 5457 N N . ALA A 1 665 ? 24.148 -0.346 17.338 1.00 92.69 665 ALA A N 1
ATOM 5458 C CA . ALA A 1 665 ? 23.835 0.487 18.495 1.00 92.69 665 ALA A CA 1
ATOM 5459 C C . ALA A 1 665 ? 25.061 1.273 18.988 1.00 92.69 665 ALA A C 1
ATOM 5461 O O . ALA A 1 665 ? 26.173 0.737 19.063 1.00 92.69 665 ALA A O 1
ATOM 5462 N N . TYR A 1 666 ? 24.847 2.542 19.335 1.00 96.25 666 TYR A N 1
ATOM 5463 C CA . TYR A 1 666 ? 25.878 3.467 19.798 1.00 96.25 666 TYR A CA 1
ATOM 5464 C C . TYR A 1 666 ? 25.430 4.217 21.052 1.00 96.25 666 TYR A C 1
ATOM 5466 O O . TYR A 1 666 ? 24.359 4.819 21.069 1.00 96.25 666 TYR A O 1
ATOM 5474 N N . GLU A 1 667 ? 26.285 4.215 22.068 1.00 96.31 667 GLU A N 1
ATOM 5475 C CA . GLU A 1 667 ? 26.115 4.931 23.327 1.00 96.31 667 GLU A CA 1
ATOM 5476 C C . GLU A 1 667 ? 26.824 6.288 23.292 1.00 96.31 667 GLU A C 1
ATOM 5478 O O . GLU A 1 667 ? 28.001 6.393 22.925 1.00 96.31 667 GLU A O 1
ATOM 5483 N N . GLY A 1 668 ? 26.093 7.318 23.707 1.00 95.88 668 GLY A N 1
ATOM 5484 C CA . GLY A 1 668 ? 26.589 8.664 23.941 1.00 95.88 668 GLY A CA 1
ATOM 5485 C C . GLY A 1 668 ? 26.408 9.074 25.400 1.00 95.88 668 GLY A C 1
ATOM 5486 O O . GLY A 1 668 ? 25.419 8.728 26.043 1.00 95.88 668 GLY A O 1
ATOM 5487 N N . MET A 1 669 ? 27.361 9.860 25.896 1.00 96.94 669 MET A N 1
ATOM 5488 C CA . MET A 1 669 ? 27.280 10.528 27.197 1.00 96.94 669 MET A CA 1
ATOM 5489 C C . MET A 1 669 ? 26.932 12.002 26.997 1.00 96.94 669 MET A C 1
ATOM 5491 O O . MET A 1 669 ? 27.646 12.697 26.265 1.00 96.94 669 MET A O 1
ATOM 5495 N N . LEU A 1 670 ? 25.856 12.463 27.633 1.00 96.75 670 LEU A N 1
ATOM 5496 C CA . LEU A 1 670 ? 25.525 13.882 27.770 1.00 96.75 670 LEU A CA 1
ATOM 5497 C C . LEU A 1 670 ? 26.401 14.528 28.848 1.00 96.75 670 LEU A C 1
ATOM 5499 O O . LEU A 1 670 ? 26.940 13.839 29.708 1.00 96.75 670 LEU A O 1
ATOM 5503 N N . GLY A 1 671 ? 26.564 15.849 28.789 1.00 95.19 671 GLY A N 1
ATOM 5504 C CA . GLY A 1 671 ? 27.398 16.577 29.753 1.00 95.19 671 GLY A CA 1
ATOM 5505 C C . GLY A 1 671 ? 28.909 16.405 29.573 1.00 95.19 671 GLY A C 1
ATOM 5506 O O . GLY A 1 671 ? 29.669 16.981 30.339 1.00 95.19 671 GLY A O 1
ATOM 5507 N N . LYS A 1 672 ? 29.359 15.671 28.546 1.00 96.25 672 LYS A N 1
ATOM 5508 C CA . LYS A 1 672 ? 30.782 15.458 28.238 1.00 96.25 672 LYS A CA 1
ATOM 5509 C C . LYS A 1 672 ? 31.526 16.753 27.908 1.00 96.25 672 LYS A C 1
ATOM 5511 O O . LYS A 1 672 ? 32.703 16.855 28.227 1.00 96.25 672 LYS A O 1
ATOM 5516 N N . PHE A 1 673 ? 30.863 17.690 27.228 1.00 96.69 673 PHE A N 1
ATOM 5517 C CA . PHE A 1 673 ? 31.432 19.001 26.915 1.00 96.69 673 PHE A CA 1
ATOM 5518 C C . PHE A 1 673 ? 30.799 20.070 27.796 1.00 96.69 673 PHE A C 1
ATOM 5520 O O . PHE A 1 673 ? 29.574 20.257 27.786 1.00 96.69 673 PHE A O 1
ATOM 5527 N N . SER A 1 674 ? 31.627 20.801 28.534 1.00 93.50 674 SER A N 1
ATOM 5528 C CA . SER A 1 674 ? 31.141 21.781 29.508 1.00 93.50 674 SER A CA 1
ATOM 5529 C C . SER A 1 674 ? 30.569 23.022 28.828 1.00 93.50 674 SER A C 1
ATOM 5531 O O . SER A 1 674 ? 29.632 23.630 29.346 1.00 93.50 674 SER A O 1
ATOM 5533 N N . ASN A 1 675 ? 31.110 23.389 27.664 1.00 93.19 675 ASN A N 1
ATOM 5534 C CA . ASN A 1 675 ? 30.786 24.610 26.930 1.00 93.19 675 ASN A CA 1
ATOM 5535 C C . ASN A 1 675 ? 31.049 24.452 25.416 1.00 93.19 675 ASN A C 1
ATOM 5537 O O . ASN A 1 675 ? 31.617 23.461 24.957 1.00 93.19 675 ASN A O 1
ATOM 5541 N N . ASN A 1 676 ? 30.658 25.459 24.631 1.00 94.69 676 ASN A N 1
ATOM 5542 C CA . ASN A 1 676 ? 30.840 25.453 23.176 1.00 94.69 676 ASN A CA 1
ATOM 5543 C C . ASN A 1 676 ? 32.305 25.527 22.736 1.00 94.69 676 ASN A C 1
ATOM 5545 O O . ASN A 1 676 ? 32.612 25.114 21.621 1.00 94.69 676 ASN A O 1
ATOM 5549 N N . LYS A 1 677 ? 33.207 26.059 23.570 1.00 96.06 677 LYS A N 1
ATOM 5550 C CA . LYS A 1 677 ? 34.626 26.155 23.215 1.00 96.06 677 LYS A CA 1
ATOM 5551 C C . LYS A 1 677 ? 35.225 24.762 23.073 1.00 96.06 677 LYS A C 1
ATOM 5553 O O . LYS A 1 677 ? 35.803 24.470 22.037 1.00 96.06 677 LYS A O 1
ATOM 5558 N N . GLU A 1 678 ? 34.959 23.873 24.025 1.00 97.50 678 GLU A N 1
ATOM 5559 C CA . GLU A 1 678 ? 35.403 22.476 23.938 1.00 97.50 678 GLU A CA 1
ATOM 5560 C C . GLU A 1 678 ? 34.829 21.747 22.710 1.00 97.50 678 GLU A C 1
ATOM 5562 O O . GLU A 1 678 ? 35.526 20.955 22.072 1.00 97.50 678 GLU A O 1
ATOM 5567 N N . VAL A 1 679 ? 33.574 22.038 22.344 1.00 97.12 679 VAL A N 1
ATOM 5568 C CA . VAL A 1 679 ? 32.941 21.488 21.133 1.00 97.12 679 VAL A CA 1
ATOM 5569 C C . VAL A 1 679 ? 33.668 21.955 19.870 1.00 97.12 679 VAL A C 1
ATOM 5571 O O . VAL A 1 679 ? 34.008 21.127 19.020 1.00 97.12 679 VAL A O 1
ATOM 5574 N N . ILE A 1 680 ? 33.926 23.262 19.748 1.00 96.56 680 ILE A N 1
ATOM 5575 C CA . ILE A 1 680 ? 34.635 23.843 18.603 1.00 96.56 680 ILE A CA 1
ATOM 5576 C C . ILE A 1 680 ? 36.078 23.343 18.542 1.00 96.56 680 ILE A C 1
ATOM 5578 O O . ILE A 1 680 ? 36.505 22.889 17.484 1.00 96.56 680 ILE A O 1
ATOM 5582 N N . ASP A 1 681 ? 36.807 23.328 19.657 1.00 96.19 681 ASP A N 1
ATOM 5583 C CA . ASP A 1 681 ? 38.193 22.851 19.710 1.00 96.19 681 ASP A CA 1
ATOM 5584 C C . ASP A 1 681 ? 38.282 21.382 19.265 1.00 96.19 681 ASP A C 1
ATOM 5586 O O . ASP A 1 681 ? 39.143 21.002 18.459 1.00 96.19 681 ASP A O 1
ATOM 5590 N N . LYS A 1 682 ? 37.334 20.544 19.714 1.00 95.56 682 LYS A N 1
ATOM 5591 C CA . LYS A 1 682 ? 37.260 19.139 19.298 1.00 95.56 682 LYS A CA 1
ATOM 5592 C C . LYS A 1 682 ? 36.938 18.989 17.814 1.00 95.56 682 LYS A C 1
ATOM 5594 O O . LYS A 1 682 ? 37.516 18.124 17.147 1.00 95.56 682 LYS A O 1
ATOM 5599 N N . TYR A 1 683 ? 36.027 19.807 17.299 1.00 95.88 683 TYR A N 1
ATOM 5600 C CA . TYR A 1 683 ? 35.671 19.824 15.885 1.00 95.88 683 TYR A CA 1
ATOM 5601 C C . TYR A 1 683 ? 36.846 20.276 15.009 1.00 95.88 683 TYR A C 1
ATOM 5603 O O . TYR A 1 683 ? 37.191 19.588 14.052 1.00 95.88 683 TYR A O 1
ATOM 5611 N N . GLN A 1 684 ? 37.546 21.343 15.388 1.00 94.94 684 GLN A N 1
ATOM 5612 C CA . GLN A 1 684 ? 38.726 21.842 14.680 1.00 94.94 684 GLN A CA 1
ATOM 5613 C C . GLN A 1 684 ? 39.879 20.828 14.690 1.00 94.94 684 GLN A C 1
ATOM 5615 O O . GLN A 1 684 ? 40.511 20.583 13.662 1.00 94.94 684 GLN A O 1
ATOM 5620 N N . SER A 1 685 ? 40.110 20.151 15.819 1.00 93.12 685 SER A N 1
ATOM 5621 C CA . SER A 1 685 ? 41.065 19.037 15.901 1.00 93.12 685 SER A CA 1
ATOM 5622 C C . SER A 1 685 ? 40.714 17.897 14.932 1.00 93.12 685 SER A C 1
ATOM 5624 O O . SER A 1 685 ? 41.591 17.349 14.260 1.00 93.12 685 SER A O 1
ATOM 5626 N N . LEU A 1 686 ? 39.426 17.558 14.811 1.00 91.31 686 LEU A N 1
ATOM 5627 C CA . LEU A 1 686 ? 38.945 16.541 13.875 1.00 91.31 686 LEU A CA 1
ATOM 5628 C C . LEU A 1 686 ? 39.183 16.943 12.410 1.00 91.31 686 LEU A C 1
ATOM 5630 O O . LEU A 1 686 ? 39.552 16.081 11.610 1.00 91.31 686 LEU A O 1
ATOM 5634 N N . LEU A 1 687 ? 38.977 18.215 12.060 1.00 90.75 687 LEU A N 1
ATOM 5635 C CA . LEU A 1 687 ? 39.213 18.724 10.705 1.00 90.75 687 LEU A CA 1
ATOM 5636 C C . LEU A 1 687 ? 40.698 18.651 10.329 1.00 90.75 687 LEU A C 1
ATOM 5638 O O . LEU A 1 687 ? 41.029 18.083 9.288 1.00 90.75 687 LEU A O 1
ATOM 5642 N N . LYS A 1 688 ? 41.590 19.103 11.221 1.00 87.06 688 LYS A N 1
ATOM 5643 C CA . LYS A 1 688 ? 43.051 19.051 11.020 1.00 87.06 688 LYS A CA 1
ATOM 5644 C C . LYS A 1 688 ? 43.568 17.623 10.830 1.00 87.06 688 LYS A C 1
ATOM 5646 O O . LYS A 1 688 ? 44.356 17.355 9.930 1.00 87.06 688 LYS A O 1
ATOM 5651 N N . ASN A 1 689 ? 43.077 16.677 11.631 1.00 76.75 689 ASN A N 1
ATOM 5652 C CA . ASN A 1 689 ? 43.457 15.266 11.508 1.00 76.75 689 ASN A CA 1
ATOM 5653 C C . ASN A 1 689 ? 42.879 14.590 10.252 1.00 76.75 689 ASN A C 1
ATOM 5655 O O . ASN A 1 689 ? 43.397 13.565 9.822 1.00 76.75 689 ASN A O 1
ATOM 5659 N N . GLY A 1 690 ? 41.809 15.139 9.670 1.00 60.47 690 GLY A N 1
ATOM 5660 C CA . GLY A 1 690 ? 41.206 14.645 8.430 1.00 60.47 690 GLY A CA 1
ATOM 5661 C C . GLY A 1 690 ? 41.883 15.145 7.150 1.00 60.47 690 GLY A C 1
ATOM 5662 O O . GLY A 1 690 ? 41.692 14.513 6.115 1.00 60.47 690 GLY A O 1
ATOM 5663 N N . GLN A 1 691 ? 42.649 16.240 7.227 1.00 48.69 691 GLN A N 1
ATOM 5664 C CA . GLN A 1 691 ? 43.438 16.816 6.127 1.00 48.69 691 GLN A CA 1
ATOM 5665 C C . GLN A 1 691 ? 44.847 16.211 6.006 1.00 48.69 691 GLN A C 1
ATOM 5667 O O . GLN A 1 691 ? 45.524 16.445 5.013 1.00 48.69 691 GLN A O 1
ATOM 5672 N N . ARG A 1 692 ? 45.286 15.398 6.979 1.00 39.22 692 ARG A N 1
ATOM 5673 C CA . ARG A 1 692 ? 46.453 14.517 6.824 1.00 39.22 692 ARG A CA 1
ATOM 5674 C C . ARG A 1 692 ? 46.051 13.303 5.983 1.00 39.22 692 ARG A C 1
ATOM 5676 O O . ARG A 1 692 ? 45.728 12.246 6.529 1.00 39.22 692 ARG A O 1
ATOM 5683 N N . LYS A 1 693 ? 46.003 13.483 4.669 1.00 32.69 693 LYS A N 1
ATOM 5684 C CA . LYS A 1 693 ? 45.962 12.405 3.684 1.00 32.69 693 LYS A CA 1
ATOM 5685 C C . LYS A 1 693 ? 46.860 12.748 2.519 1.00 32.69 693 LYS A C 1
ATOM 5687 O O . LYS A 1 693 ? 46.718 13.885 2.025 1.00 32.69 693 LYS A O 1
#